Protein AF-D2R6F7-F1 (afdb_monomer)

Mean predicted aligned error: 9.77 Å

Solvent-accessible surface area (backbone atoms only — not comparable to full-atom values): 21686 Å² total; per-residue (Å²): 114,76,75,69,79,64,76,75,85,88,79,81,80,81,83,82,87,83,90,82,90,81,92,76,89,78,80,84,79,74,86,71,77,80,77,81,80,94,78,74,63,57,64,49,94,80,52,83,64,72,88,65,87,42,71,72,55,48,60,57,53,75,72,42,50,41,36,35,48,29,33,16,18,40,90,88,53,54,70,70,34,32,22,29,11,33,16,47,33,56,54,46,43,58,42,46,37,52,36,81,72,37,23,52,39,44,70,92,76,35,70,96,44,40,30,68,53,51,66,70,68,62,56,61,80,40,80,44,34,38,34,30,20,36,34,50,71,58,96,87,30,54,32,34,42,39,36,36,41,44,53,74,49,95,60,61,50,75,48,78,51,74,33,96,40,68,46,58,37,50,51,48,53,49,49,53,54,32,52,76,71,72,40,81,83,51,71,73,49,51,55,59,44,50,55,58,39,58,90,44,68,66,55,26,24,51,44,14,42,60,68,69,75,41,64,86,61,30,71,67,33,27,53,53,19,53,51,48,25,70,79,36,57,46,41,42,73,34,54,76,52,44,31,39,84,44,91,60,34,47,62,52,35,54,54,36,24,64,67,44,52,71,48,32,65,48,28,44,45,38,19,60,43,58,50,87,83,57,62,52,45,64,76,26,47,52,25,36,51,46,16,38,56,51,19,76,42,40,22,67,49,25,40,49,46,37,65,36,41,63,89,48,80,57,31,58,54,25,29,51,48,12,35,70,56,40,74,87,41,62,71,46,52,54,49,44,55,47,50,54,70,76,36,54,78,71,50,72,83,56,59,67,68,57,55,51,51,51,46,52,50,51,46,59,47,48,54,66,75,43,77,76,53,59,70,62,50,51,55,46,49,55,64,69,77,108

pLDDT: mean 81.42, std 19.93, range [25.52, 97.44]

Foldseek 3Di:
DVVVLPPDDPDDDPDDDDDDDDDDDDDDDDDDDDPPDPPDFAPPVPFPLPQDDDPVNLVLLLPQAAEEQEFQAAPPDDLLQSLLSNLLSLLLQQLLLQAPRHQYDHPVLHDHDHPVVCLVPDDLQPSHWYKYHTWDDDPNWIKTWIWTPHRNDPGTDIDIFTDRDQLVRSLVVSCVVCVSVPGDDDPVSSVLSSQLRFPDSVLSSLLSCLVRVDDQQDPVSQVSLLVSCVVRVSSLSSLLRHNLCPPCNLVSLSVNCNRRVLRLSSLVSNLVNPDPQAADPVSSVVSLSSSCSSRVQHLSSLQVCLRRYDDDLCSLSSLVSNCSSNQLDPSSLVSNLCCCVVCVVSCPPPDPVVQLVVLVSSLVRVCVNDVPCVVVNVSSVVSNVD

Radius of gyration: 21.72 Å; Cα contacts (8 Å, |Δi|>4): 576; chains: 1; bounding box: 49×56×63 Å

Sequence (386 aa):
MLSWLWNRKNSSQPPAGNSSAAAAGKPPLAASSPPASCDTWPGDSNLVIASTLTDAIYQKLLITPLVQVYPLASSEQTEPEVLLGIGLARRLTRNLSLTPGLSVRGSDDTPDLALEQVVANRSLQNPTLQITGRTDFVGGMPRTELYLLVPGRSRPVVMVVEERSLEAQLARLATEICRAVGVEVRPATISRWQALAPPSADALRALGQLATRFEPLSRERTTAAISLAHEQPAVTCALHTIDPTDERALAALEQGATHDPLDPQLSLLAFQATWNGSRGDARALKHLDRALALAPALGKAHLWKSIAAPLGRTTLWHAELAYRMLPGNVQVVDHFESLVAEHPSLTAHLPAEHLLTLRKSLLSEAMTIDPTDEIRRERLRALTSS

Organism: Pirellula staleyi (strain ATCC 27377 / DSM 6068 / ICPB 4128) (NCBI:txid530564)

Structure (mmCIF, N/CA/C/O backbone):
data_AF-D2R6F7-F1
#
_entry.id   AF-D2R6F7-F1
#
loop_
_atom_site.group_PDB
_atom_site.id
_atom_site.type_symbol
_atom_site.label_atom_id
_atom_site.label_alt_id
_atom_site.label_comp_id
_atom_site.label_asym_id
_atom_site.label_entity_id
_atom_site.label_seq_id
_atom_site.pdbx_PDB_ins_code
_atom_site.Cartn_x
_atom_site.Cartn_y
_atom_site.Cartn_z
_atom_site.occupancy
_atom_site.B_iso_or_equiv
_atom_site.auth_seq_id
_atom_site.auth_comp_id
_atom_site.auth_asym_id
_atom_site.auth_atom_id
_atom_site.pdbx_PDB_model_num
ATOM 1 N N . MET A 1 1 ? -28.304 6.988 4.063 1.00 33.00 1 MET A N 1
ATOM 2 C CA . MET A 1 1 ? -27.013 7.708 3.979 1.00 33.00 1 MET A CA 1
ATOM 3 C C . MET A 1 1 ? -25.919 6.863 3.309 1.00 33.00 1 MET A C 1
ATOM 5 O O . MET A 1 1 ? -25.228 7.400 2.458 1.00 33.00 1 MET A O 1
ATOM 9 N N . LEU A 1 2 ? -25.848 5.539 3.540 1.00 28.30 2 LEU A N 1
ATOM 10 C CA . LEU A 1 2 ? -24.988 4.610 2.769 1.00 28.30 2 LEU A CA 1
ATOM 11 C C . LEU A 1 2 ? -25.335 4.498 1.265 1.00 28.30 2 LEU A C 1
ATOM 13 O O . LEU A 1 2 ? -24.450 4.231 0.460 1.00 28.30 2 LEU A O 1
ATOM 17 N N . SER A 1 3 ? -26.576 4.788 0.845 1.00 26.12 3 SER A N 1
ATOM 18 C CA . SER A 1 3 ? -26.922 4.843 -0.591 1.00 26.12 3 SER A CA 1
ATOM 19 C C . SER A 1 3 ? -26.404 6.098 -1.310 1.00 26.12 3 SER A C 1
ATOM 21 O O . SER A 1 3 ? -26.448 6.154 -2.535 1.00 26.12 3 SER A O 1
ATOM 23 N N . TRP A 1 4 ? -25.915 7.108 -0.577 1.00 26.06 4 TRP A N 1
ATOM 24 C CA . TRP A 1 4 ? -25.399 8.350 -1.166 1.00 26.06 4 TRP A CA 1
ATOM 25 C C . TRP A 1 4 ? -23.917 8.234 -1.565 1.00 26.06 4 TRP A C 1
ATOM 27 O O . TRP A 1 4 ? -23.511 8.814 -2.566 1.00 26.06 4 TRP A O 1
ATOM 37 N N . LEU A 1 5 ? -23.137 7.398 -0.863 1.00 32.53 5 LEU A N 1
ATOM 38 C CA . LEU A 1 5 ? -21.744 7.064 -1.212 1.00 32.53 5 LEU A CA 1
ATOM 39 C C . LEU A 1 5 ? -21.631 6.118 -2.426 1.00 32.53 5 LEU A C 1
ATOM 41 O O . LEU A 1 5 ? -20.573 6.028 -3.040 1.00 32.53 5 LEU A O 1
ATOM 45 N N . TRP A 1 6 ? -22.717 5.430 -2.796 1.00 36.59 6 TRP A N 1
ATOM 46 C CA . TRP A 1 6 ? -22.665 4.303 -3.735 1.00 36.59 6 TRP A CA 1
ATOM 47 C C . TRP A 1 6 ? -22.869 4.684 -5.216 1.00 36.59 6 TRP A C 1
ATOM 49 O O . TRP A 1 6 ? -22.422 3.970 -6.109 1.00 36.59 6 TRP A O 1
ATOM 59 N N . ASN A 1 7 ? -23.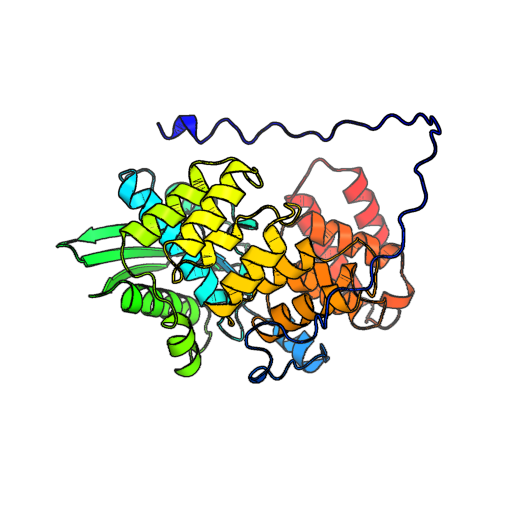500 5.823 -5.520 1.00 28.11 7 ASN A N 1
ATOM 60 C CA . ASN A 1 7 ? -24.003 6.107 -6.876 1.00 28.11 7 ASN A CA 1
ATOM 61 C C . ASN A 1 7 ? -23.071 6.907 -7.809 1.00 28.11 7 ASN A C 1
ATOM 63 O O . ASN A 1 7 ? -23.495 7.263 -8.905 1.00 28.11 7 ASN A O 1
ATOM 67 N N . ARG A 1 8 ? -21.814 7.197 -7.439 1.00 32.69 8 ARG A N 1
ATOM 68 C CA . ARG A 1 8 ? -20.931 8.067 -8.254 1.00 32.69 8 ARG A CA 1
ATOM 69 C C . ARG A 1 8 ? -19.841 7.376 -9.087 1.00 32.69 8 ARG A C 1
ATOM 71 O O . ARG A 1 8 ? -19.184 8.062 -9.858 1.00 32.69 8 ARG A O 1
ATOM 78 N N . LYS A 1 9 ? -19.640 6.054 -8.994 1.00 33.84 9 LYS A N 1
ATOM 79 C CA . LYS A 1 9 ? -18.480 5.375 -9.626 1.00 33.84 9 LYS A CA 1
ATOM 80 C C . LYS A 1 9 ? -18.720 4.706 -10.997 1.00 33.84 9 LYS A C 1
ATOM 82 O O . LYS A 1 9 ? -17.800 4.077 -11.501 1.00 33.84 9 LYS A O 1
ATOM 87 N N . ASN A 1 10 ? -19.882 4.884 -11.641 1.00 26.41 10 ASN A N 1
ATOM 88 C CA . ASN A 1 10 ? -20.213 4.223 -12.924 1.00 26.41 10 ASN A CA 1
ATOM 89 C C . ASN A 1 10 ? -20.287 5.156 -14.151 1.00 26.41 10 ASN A C 1
ATOM 91 O O . ASN A 1 10 ? -21.117 4.954 -15.036 1.00 26.41 10 ASN A O 1
ATOM 95 N N . SER A 1 11 ? -19.428 6.171 -14.255 1.00 29.28 11 SER A N 1
ATOM 96 C CA . SER A 1 11 ? -19.329 6.945 -15.501 1.00 29.28 11 SER A CA 1
ATOM 97 C C . SER A 1 11 ? -17.951 7.575 -15.683 1.00 29.28 11 SER A C 1
ATOM 99 O O . SER A 1 11 ? -17.721 8.713 -15.282 1.00 29.28 11 SER A O 1
ATOM 101 N N . SER A 1 12 ? -17.042 6.851 -1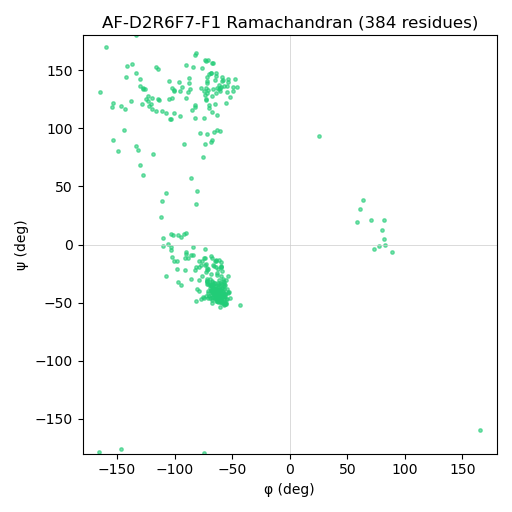6.331 1.00 26.81 12 SER A N 1
ATOM 102 C CA . SER A 1 12 ? -15.859 7.450 -16.955 1.00 26.81 12 SER A CA 1
ATOM 103 C C . SER A 1 12 ? -15.446 6.632 -18.180 1.00 26.81 12 SER A C 1
ATOM 105 O O . SER A 1 12 ? -14.542 5.803 -18.120 1.00 26.81 12 SER A O 1
ATOM 107 N N . GLN A 1 13 ? -16.144 6.858 -19.297 1.00 25.52 13 GLN A N 1
ATOM 108 C CA . GLN A 1 13 ? -15.562 6.634 -20.621 1.00 25.52 13 GLN A CA 1
ATOM 109 C C . GLN A 1 13 ? -14.532 7.745 -20.882 1.00 25.52 13 GLN A C 1
ATOM 111 O O . GLN A 1 13 ? -14.802 8.900 -20.539 1.00 25.52 13 GLN A O 1
ATOM 116 N N . PRO A 1 14 ? -13.377 7.450 -21.497 1.00 28.17 14 PRO A N 1
ATOM 117 C CA . PRO A 1 14 ? -12.475 8.496 -21.955 1.00 28.17 14 PRO A CA 1
ATOM 118 C C . PRO A 1 14 ? -13.088 9.203 -23.178 1.00 28.17 14 PRO A C 1
ATOM 120 O O . PRO A 1 14 ? -13.653 8.528 -24.045 1.00 28.17 14 PRO A O 1
ATOM 123 N N . PRO A 1 15 ? -12.998 10.539 -23.302 1.00 28.58 15 PRO A N 1
ATOM 124 C CA . PRO A 1 15 ? -13.412 11.201 -24.527 1.00 28.58 15 PRO A CA 1
ATOM 125 C C . PRO A 1 15 ? -12.415 10.893 -25.650 1.00 28.58 15 PRO A C 1
ATOM 127 O O . PRO A 1 15 ? -11.198 10.991 -25.484 1.00 28.58 15 PRO A O 1
ATOM 130 N N . ALA A 1 16 ? -12.968 10.522 -26.804 1.00 27.28 16 ALA A N 1
ATOM 131 C CA . ALA A 1 16 ? -12.252 10.361 -28.059 1.00 27.28 16 ALA A CA 1
ATOM 132 C C . ALA A 1 16 ? -11.567 11.673 -28.474 1.00 27.28 16 ALA A C 1
ATOM 134 O O . ALA A 1 16 ? -12.118 12.764 -28.314 1.00 27.28 16 ALA A O 1
ATOM 135 N N . GLY A 1 17 ? -10.352 11.551 -29.007 1.00 26.17 17 GLY A N 1
ATOM 136 C CA . GLY A 1 17 ? -9.557 12.681 -29.468 1.00 26.17 17 GLY A CA 1
ATOM 137 C C . GLY A 1 17 ? -10.158 13.394 -30.678 1.00 26.17 17 GLY A C 1
ATOM 138 O O . GLY A 1 17 ? -10.869 12.802 -31.483 1.00 26.17 17 GLY A O 1
ATOM 139 N N . ASN A 1 18 ? -9.781 14.662 -30.832 1.00 25.53 18 ASN A N 1
ATOM 140 C CA . ASN A 1 18 ? -9.781 15.347 -32.117 1.00 25.53 18 ASN A CA 1
ATOM 141 C C . ASN A 1 18 ? -8.502 16.178 -32.243 1.00 25.53 18 ASN A C 1
ATOM 143 O O . ASN A 1 18 ? -8.195 17.033 -31.414 1.00 25.53 18 ASN A O 1
ATOM 147 N N . SER A 1 19 ? -7.759 15.895 -33.306 1.00 29.14 19 SER A N 1
ATOM 148 C CA . SER A 1 19 ? -6.607 16.643 -33.792 1.00 29.14 19 SER A CA 1
ATOM 149 C C . SER A 1 19 ? -7.044 17.907 -34.534 1.00 29.14 19 SER A C 1
ATOM 151 O O . SER A 1 19 ? -7.874 17.818 -35.435 1.00 29.14 19 SER A O 1
ATOM 153 N N . SER A 1 20 ? -6.412 19.048 -34.257 1.00 26.14 20 SER A N 1
ATOM 154 C CA . SER A 1 20 ? -6.147 20.086 -35.264 1.00 26.14 20 SER A CA 1
ATOM 155 C C . SER A 1 20 ? -5.101 21.073 -34.750 1.00 26.14 20 SER A C 1
ATOM 157 O O . SER A 1 20 ? -5.200 21.588 -33.640 1.00 26.14 20 SER A O 1
ATOM 159 N N . ALA A 1 21 ? -4.101 21.330 -35.588 1.00 29.78 21 ALA A N 1
ATOM 160 C CA . ALA A 1 21 ? -3.002 22.255 -35.369 1.00 29.78 21 ALA A CA 1
ATOM 161 C C . ALA A 1 21 ? -3.445 23.729 -35.399 1.00 29.78 21 ALA A C 1
ATOM 163 O O . ALA A 1 21 ? -4.279 24.111 -36.216 1.00 29.78 21 ALA A O 1
ATOM 164 N N . ALA A 1 22 ? -2.793 24.566 -34.589 1.00 27.33 22 ALA A N 1
ATOM 165 C CA . ALA A 1 22 ? -2.550 25.973 -34.898 1.00 27.33 22 ALA A CA 1
ATOM 166 C C . ALA A 1 22 ? -1.297 26.445 -34.144 1.00 27.33 22 ALA A C 1
ATOM 168 O O . ALA A 1 22 ? -1.224 26.397 -32.917 1.00 27.33 22 ALA A O 1
ATOM 169 N N . ALA A 1 23 ? -0.292 26.858 -34.911 1.00 34.75 23 ALA A N 1
ATOM 170 C CA . ALA A 1 23 ? 0.960 27.412 -34.430 1.00 34.75 23 ALA A CA 1
ATOM 171 C C . ALA A 1 23 ? 0.754 28.824 -33.857 1.00 34.75 23 ALA A C 1
ATOM 173 O O . ALA A 1 23 ? 0.207 29.694 -34.529 1.00 34.75 23 ALA A O 1
ATOM 174 N N . ALA A 1 24 ? 1.267 29.068 -32.652 1.00 28.31 24 ALA A N 1
ATOM 175 C CA . ALA A 1 24 ? 1.582 30.405 -32.158 1.00 28.31 24 ALA A CA 1
ATOM 176 C C . ALA A 1 24 ? 2.821 30.306 -31.254 1.00 28.31 24 ALA A C 1
ATOM 178 O O . ALA A 1 24 ? 2.839 29.551 -30.282 1.00 28.31 24 ALA A O 1
ATOM 179 N N . GLY A 1 25 ? 3.889 31.007 -31.642 1.00 30.22 25 GLY A N 1
ATOM 180 C CA . GLY A 1 25 ? 5.210 30.918 -31.024 1.00 30.22 25 GLY A CA 1
ATOM 181 C C . GLY A 1 25 ? 5.217 31.314 -29.546 1.00 30.22 25 GLY A C 1
ATOM 182 O O . GLY A 1 25 ? 4.709 32.369 -29.173 1.00 30.22 25 GLY A O 1
ATOM 183 N N . LYS A 1 26 ? 5.843 30.476 -28.713 1.00 31.36 26 LYS A N 1
ATOM 184 C CA . LYS A 1 26 ? 6.264 30.846 -27.356 1.00 31.36 26 LYS A CA 1
ATOM 185 C C . LYS A 1 26 ? 7.663 31.482 -27.411 1.00 31.36 26 LYS A C 1
ATOM 187 O O . LYS A 1 26 ? 8.507 30.984 -28.157 1.00 31.36 26 LYS A O 1
ATOM 192 N N . PRO A 1 27 ? 7.928 32.553 -26.641 1.00 30.00 27 PRO A N 1
ATOM 193 C CA . PRO A 1 27 ? 9.253 33.163 -26.566 1.00 30.00 27 PRO A CA 1
ATOM 194 C C . PRO A 1 27 ? 10.253 32.217 -25.873 1.00 30.00 27 PRO A C 1
ATOM 196 O O . PRO A 1 27 ? 9.834 31.345 -25.104 1.00 30.00 27 PRO A O 1
ATOM 199 N N . PRO A 1 28 ? 11.566 32.366 -26.129 1.00 29.97 28 PRO A N 1
ATOM 200 C CA . PRO A 1 28 ? 12.581 31.499 -25.548 1.00 29.97 28 PRO A CA 1
ATOM 201 C C . PRO A 1 28 ? 12.614 31.687 -24.027 1.00 29.97 28 PRO A C 1
ATOM 203 O O . PRO A 1 28 ? 12.840 32.791 -23.530 1.00 29.97 28 PRO A O 1
ATOM 206 N N . LEU A 1 29 ? 12.381 30.600 -23.289 1.00 34.22 29 LEU A N 1
ATOM 207 C CA . LEU A 1 29 ? 12.633 30.542 -21.852 1.00 34.22 29 LEU A CA 1
ATOM 208 C C . LEU A 1 29 ? 14.135 30.737 -21.632 1.00 34.22 29 LEU A C 1
ATOM 210 O O . LEU A 1 29 ? 14.946 29.898 -22.023 1.00 34.22 29 LEU A O 1
ATOM 214 N N . ALA A 1 30 ? 14.492 31.874 -21.038 1.00 30.09 30 ALA A N 1
ATOM 215 C CA . ALA A 1 30 ? 15.827 32.124 -20.528 1.00 30.09 30 ALA A CA 1
ATOM 216 C C . ALA A 1 30 ? 16.208 30.998 -19.557 1.00 30.09 30 ALA A C 1
ATOM 218 O O . ALA A 1 30 ? 15.423 30.638 -18.679 1.00 30.09 30 ALA A O 1
ATOM 219 N N . ALA A 1 31 ? 17.405 30.444 -19.744 1.00 32.12 31 ALA A N 1
ATOM 220 C CA . ALA A 1 31 ? 17.979 29.432 -18.876 1.00 32.12 31 ALA A CA 1
ATOM 221 C C . ALA A 1 31 ? 18.133 29.998 -17.457 1.00 32.12 31 ALA A C 1
ATOM 223 O O . ALA A 1 31 ? 19.089 30.715 -17.161 1.00 32.12 31 ALA A O 1
ATOM 224 N N . SER A 1 32 ? 17.180 29.695 -16.578 1.00 32.38 32 SER A N 1
ATOM 225 C CA . SER A 1 32 ? 17.397 29.788 -15.144 1.00 32.38 32 SER A CA 1
ATOM 226 C C . SER A 1 32 ? 18.308 28.633 -14.739 1.00 32.38 32 SER A C 1
ATOM 228 O O . SER A 1 32 ? 18.050 27.469 -15.050 1.00 32.38 32 SER A O 1
ATOM 230 N N . SER A 1 33 ? 19.417 28.970 -14.086 1.00 29.22 33 SER A N 1
ATOM 231 C CA . SER A 1 33 ? 20.356 28.016 -13.501 1.00 29.22 33 SER A CA 1
ATOM 232 C C . SER A 1 33 ? 19.620 26.944 -12.681 1.00 29.22 33 SER A C 1
ATOM 234 O O . SER A 1 33 ? 18.637 27.273 -12.009 1.00 29.22 33 SER A O 1
ATOM 236 N N . PRO A 1 34 ? 20.074 25.676 -12.703 1.00 30.20 34 PRO A N 1
ATOM 237 C CA . PRO A 1 34 ? 19.422 24.611 -11.953 1.00 30.20 34 PRO A CA 1
ATOM 238 C C . PRO A 1 34 ? 19.445 24.940 -10.451 1.00 30.20 34 PRO A C 1
ATOM 240 O O . PRO A 1 34 ? 20.493 25.359 -9.947 1.00 30.20 34 PRO A O 1
ATOM 243 N N . PRO A 1 35 ? 18.328 24.772 -9.718 1.00 35.69 35 PRO A N 1
ATOM 244 C CA . PRO A 1 35 ? 18.359 24.879 -8.269 1.00 35.69 35 PRO A CA 1
ATOM 245 C C . PRO A 1 35 ? 19.332 23.842 -7.692 1.00 35.69 35 PRO A C 1
ATOM 247 O O . PRO A 1 35 ? 19.491 22.741 -8.223 1.00 35.69 35 PRO A O 1
ATOM 250 N N . ALA A 1 36 ? 20.013 24.249 -6.624 1.00 33.09 36 ALA A N 1
ATOM 251 C CA . ALA A 1 36 ? 21.078 23.519 -5.954 1.00 33.09 36 ALA A CA 1
ATOM 252 C C . ALA A 1 36 ? 20.710 22.053 -5.632 1.00 33.09 36 ALA A C 1
ATOM 254 O O . ALA A 1 36 ? 19.644 21.778 -5.092 1.00 33.09 36 ALA A O 1
ATOM 255 N N . SER A 1 37 ? 21.628 21.143 -5.984 1.00 36.38 37 SER A N 1
ATOM 256 C CA . SER A 1 37 ? 21.792 19.745 -5.536 1.00 36.38 37 SER A CA 1
ATOM 257 C C . SER A 1 37 ? 20.541 19.010 -5.026 1.00 36.38 37 SER A C 1
ATOM 259 O O . SER A 1 37 ? 20.242 18.983 -3.833 1.00 36.38 37 SER A O 1
ATOM 261 N N . CYS A 1 38 ? 19.885 18.292 -5.935 1.00 36.69 38 CYS A N 1
ATOM 262 C CA . CYS A 1 38 ? 18.830 17.312 -5.665 1.00 36.69 38 CYS A CA 1
ATOM 263 C C . CYS A 1 38 ? 19.427 15.950 -5.229 1.00 36.69 38 CYS A C 1
ATOM 265 O O . CYS A 1 38 ? 19.089 14.901 -5.785 1.00 36.69 38 CYS A O 1
ATOM 267 N N . ASP A 1 39 ? 20.408 15.961 -4.317 1.00 50.50 39 ASP A N 1
ATOM 268 C CA . ASP A 1 39 ? 21.311 14.812 -4.145 1.00 50.50 39 ASP A CA 1
ATOM 269 C C . ASP A 1 39 ? 21.038 13.905 -2.945 1.00 50.50 39 ASP A C 1
ATOM 271 O O . ASP A 1 39 ? 21.561 12.792 -2.932 1.00 50.50 39 ASP A O 1
ATOM 275 N N . THR A 1 40 ? 20.167 14.279 -2.005 1.00 60.16 40 THR A N 1
ATOM 276 C CA . THR A 1 40 ? 19.814 13.392 -0.881 1.00 60.16 40 THR A CA 1
ATOM 277 C C . THR A 1 40 ? 18.346 13.517 -0.495 1.00 60.16 40 THR A C 1
ATOM 279 O O . THR A 1 40 ? 17.917 14.568 -0.019 1.00 60.16 40 THR A O 1
ATOM 282 N N . TRP A 1 41 ? 17.585 12.435 -0.652 1.00 69.06 41 TRP A N 1
ATOM 283 C CA . TRP A 1 41 ? 16.253 12.304 -0.072 1.00 69.06 41 TRP A CA 1
ATOM 284 C C . TRP A 1 41 ? 16.371 12.115 1.454 1.00 69.06 41 TRP A C 1
ATOM 286 O O . TRP A 1 41 ? 17.309 11.452 1.921 1.00 69.06 41 TRP A O 1
ATOM 296 N N . PRO A 1 42 ? 15.447 12.657 2.272 1.00 71.44 42 PRO A N 1
ATOM 297 C CA . PRO A 1 42 ? 15.513 12.513 3.724 1.00 71.44 42 PRO A CA 1
ATOM 298 C C . PRO A 1 42 ? 15.678 11.055 4.188 1.00 71.44 42 PRO A C 1
ATOM 300 O O . PRO A 1 42 ? 14.929 10.150 3.813 1.00 71.44 42 PRO A O 1
ATOM 303 N N . GLY A 1 43 ? 16.697 10.807 5.015 1.00 62.22 43 GLY A N 1
ATOM 304 C CA . GLY A 1 43 ? 17.017 9.479 5.549 1.00 62.22 43 GLY A CA 1
ATOM 305 C C . GLY A 1 43 ? 17.833 8.563 4.625 1.00 62.22 43 GLY A C 1
ATOM 306 O O . GLY A 1 43 ? 18.064 7.415 5.000 1.00 62.22 43 GLY A O 1
ATOM 307 N N . ASP A 1 44 ? 18.288 9.027 3.453 1.00 65.75 44 ASP A N 1
ATOM 308 C CA . ASP A 1 44 ? 19.191 8.266 2.563 1.00 65.75 44 ASP A CA 1
ATOM 309 C C . ASP A 1 44 ? 20.504 7.842 3.249 1.00 65.75 44 ASP A C 1
ATOM 311 O O . ASP A 1 44 ? 21.016 6.761 2.973 1.00 65.75 44 ASP A O 1
ATOM 315 N N . SER A 1 45 ? 21.027 8.632 4.195 1.00 54.53 45 SER A N 1
ATOM 316 C CA . SER A 1 45 ? 22.303 8.359 4.883 1.00 54.53 45 SER A CA 1
ATOM 317 C C . SER A 1 45 ? 22.348 7.032 5.653 1.00 54.53 45 SER A C 1
ATOM 319 O O . SER A 1 45 ? 23.433 6.525 5.929 1.00 54.53 45 SER A O 1
ATOM 321 N N . ASN A 1 46 ? 21.188 6.454 5.975 1.00 52.03 46 ASN A N 1
ATOM 322 C CA . ASN A 1 46 ? 21.063 5.207 6.733 1.00 52.03 46 ASN A CA 1
ATOM 323 C C . ASN A 1 46 ? 20.559 4.027 5.886 1.00 52.03 46 ASN A C 1
ATOM 325 O O . ASN A 1 46 ? 20.395 2.922 6.408 1.00 52.03 46 ASN A O 1
ATOM 329 N N . LEU A 1 47 ? 20.275 4.245 4.598 1.00 55.41 47 LEU A N 1
ATOM 330 C CA . LEU A 1 47 ? 19.727 3.228 3.709 1.00 55.41 47 LEU A CA 1
ATOM 331 C C . LEU A 1 47 ? 20.799 2.764 2.731 1.00 55.41 47 LEU A C 1
ATOM 333 O O . LEU A 1 47 ? 21.212 3.486 1.829 1.00 55.41 47 LEU A O 1
ATOM 337 N N . VAL A 1 48 ? 21.211 1.504 2.873 1.00 53.09 48 VAL A N 1
ATOM 338 C CA . VAL A 1 48 ? 21.920 0.819 1.793 1.00 53.09 48 VAL A CA 1
ATOM 339 C C . VAL A 1 48 ? 20.886 0.543 0.707 1.00 53.09 48 VAL A C 1
ATOM 341 O O . VAL A 1 48 ? 20.146 -0.438 0.779 1.00 53.09 48 VAL A O 1
ATOM 344 N N . ILE A 1 49 ? 20.802 1.434 -0.281 1.00 52.25 49 ILE A N 1
ATOM 345 C CA . ILE A 1 49 ? 20.021 1.197 -1.495 1.00 52.25 49 ILE A CA 1
ATOM 346 C C . ILE A 1 49 ? 20.739 0.074 -2.247 1.00 52.25 49 ILE A C 1
ATOM 348 O O . ILE A 1 49 ? 21.664 0.310 -3.022 1.00 52.25 49 ILE A O 1
ATOM 352 N N . ALA A 1 50 ? 20.365 -1.172 -1.959 1.00 45.16 50 ALA A N 1
ATOM 353 C CA . ALA A 1 50 ? 20.824 -2.336 -2.701 1.00 45.16 50 ALA A CA 1
ATOM 354 C C . ALA A 1 50 ? 20.210 -2.261 -4.107 1.00 45.16 50 ALA A C 1
ATOM 356 O O . ALA A 1 50 ? 19.101 -2.726 -4.357 1.00 45.16 50 ALA A O 1
ATOM 357 N N . SER A 1 51 ? 20.910 -1.582 -5.009 1.00 51.59 51 SER A N 1
ATOM 358 C CA . SER A 1 51 ? 20.397 -1.075 -6.282 1.00 51.59 51 SER A CA 1
ATOM 359 C C . SER A 1 51 ? 20.353 -2.117 -7.400 1.00 51.59 51 SER A C 1
ATOM 361 O O . SER A 1 51 ? 20.582 -1.797 -8.567 1.00 51.59 51 SER A O 1
ATOM 363 N N . THR A 1 52 ? 20.072 -3.389 -7.107 1.00 67.38 52 THR A N 1
ATOM 364 C CA . THR A 1 52 ? 19.923 -4.359 -8.199 1.00 67.38 52 THR A CA 1
ATOM 365 C C . THR A 1 52 ? 19.020 -5.527 -7.847 1.00 67.38 52 THR A C 1
ATOM 367 O O . THR A 1 52 ? 19.289 -6.299 -6.928 1.00 67.38 52 THR A O 1
ATOM 370 N N . LEU A 1 53 ? 17.961 -5.686 -8.642 1.00 85.38 53 LEU A N 1
ATOM 371 C CA . LEU A 1 53 ? 17.168 -6.905 -8.687 1.00 85.38 53 LEU A CA 1
ATOM 372 C C . LEU A 1 53 ? 18.048 -8.036 -9.238 1.00 85.38 53 LEU A C 1
ATOM 374 O O . LEU A 1 53 ? 18.242 -8.157 -10.447 1.00 85.38 53 LEU A O 1
ATOM 378 N N . THR A 1 54 ? 18.628 -8.829 -8.341 1.00 88.25 54 THR A N 1
ATOM 379 C CA . THR A 1 54 ? 19.363 -10.051 -8.688 1.00 88.25 54 THR A CA 1
ATOM 380 C C . THR A 1 54 ? 18.394 -11.213 -8.882 1.00 88.25 54 THR A C 1
ATOM 382 O O . THR A 1 54 ? 17.258 -11.155 -8.412 1.00 88.25 54 THR A O 1
ATOM 385 N N . ASP A 1 55 ? 18.844 -12.294 -9.523 1.00 86.81 55 ASP A N 1
ATOM 386 C CA . ASP A 1 55 ? 18.029 -13.506 -9.687 1.00 86.81 55 ASP A CA 1
ATOM 387 C C . ASP A 1 55 ? 17.548 -14.055 -8.331 1.00 86.81 55 ASP A C 1
ATOM 389 O O . ASP A 1 55 ? 16.361 -14.293 -8.144 1.00 86.81 55 ASP A O 1
ATOM 393 N N . ALA A 1 56 ? 18.426 -14.122 -7.324 1.00 89.06 56 ALA A N 1
ATOM 394 C CA . ALA A 1 56 ? 18.055 -14.572 -5.980 1.00 89.06 56 ALA A CA 1
ATOM 395 C C . ALA A 1 56 ? 16.968 -13.695 -5.324 1.00 89.06 56 ALA A C 1
ATOM 397 O O . ALA A 1 56 ? 16.066 -14.213 -4.663 1.00 89.06 56 ALA A O 1
ATOM 398 N N . ILE A 1 57 ? 17.036 -12.369 -5.506 1.00 89.25 57 ILE A N 1
ATOM 399 C CA . ILE A 1 57 ? 16.004 -11.451 -5.001 1.00 89.25 57 ILE A CA 1
ATOM 400 C C . ILE A 1 57 ? 14.704 -11.654 -5.780 1.00 89.25 57 ILE A C 1
ATOM 402 O O . ILE A 1 57 ? 13.649 -11.776 -5.166 1.00 89.25 57 ILE A O 1
ATOM 406 N N . TYR A 1 58 ? 14.776 -11.740 -7.107 1.00 90.38 58 TYR A N 1
ATOM 407 C CA . TYR A 1 58 ? 13.621 -11.988 -7.964 1.00 90.38 58 TYR A CA 1
ATOM 408 C C . TYR A 1 58 ? 12.899 -13.289 -7.578 1.00 90.38 58 TYR A C 1
ATOM 410 O O . TYR A 1 58 ? 11.712 -13.237 -7.267 1.00 90.38 58 TYR A O 1
ATOM 418 N N . GLN A 1 59 ? 13.612 -14.415 -7.457 1.00 90.25 59 GLN A N 1
ATOM 419 C CA . GLN A 1 59 ? 13.034 -15.702 -7.042 1.00 90.25 59 GLN A CA 1
ATOM 420 C C . GLN A 1 59 ? 12.357 -15.626 -5.668 1.00 90.25 59 GLN A C 1
ATOM 422 O O . GLN A 1 59 ? 11.265 -16.156 -5.471 1.00 90.25 59 GLN A O 1
ATOM 427 N N . LYS A 1 60 ? 12.968 -14.915 -4.712 1.00 90.94 60 LYS A N 1
ATOM 428 C CA . LYS A 1 60 ? 12.369 -14.687 -3.392 1.00 90.94 60 LYS A CA 1
ATOM 429 C C . LYS A 1 60 ? 11.079 -13.861 -3.476 1.00 90.94 60 LYS A C 1
ATOM 431 O O . LYS A 1 60 ? 10.123 -14.135 -2.752 1.00 90.94 60 LYS A O 1
ATOM 436 N N . LEU A 1 61 ? 11.048 -12.845 -4.335 1.00 91.56 61 LEU A N 1
ATOM 437 C CA . LEU A 1 61 ? 9.884 -11.977 -4.503 1.00 91.56 61 LEU A CA 1
ATOM 438 C C . LEU A 1 61 ? 8.722 -12.679 -5.217 1.00 91.56 61 LEU A C 1
ATOM 440 O O . LEU A 1 61 ? 7.573 -12.410 -4.877 1.00 91.56 61 LEU A O 1
ATOM 444 N N . LEU A 1 62 ? 8.994 -13.627 -6.122 1.00 88.88 62 LEU A N 1
ATOM 445 C CA . LEU A 1 62 ? 7.959 -14.397 -6.830 1.00 88.88 62 LEU A CA 1
ATOM 446 C C . LEU A 1 62 ? 7.006 -15.162 -5.901 1.00 88.88 62 LEU A C 1
ATOM 448 O O . LEU A 1 62 ? 5.846 -15.369 -6.256 1.00 88.88 62 LEU A O 1
ATOM 452 N N . ILE A 1 63 ? 7.498 -15.594 -4.739 1.00 89.56 63 ILE A N 1
ATOM 453 C CA . ILE A 1 63 ? 6.745 -16.387 -3.756 1.00 89.56 63 ILE A CA 1
ATOM 454 C C . ILE A 1 63 ? 6.284 -15.558 -2.552 1.00 89.56 63 ILE A C 1
ATOM 456 O O . ILE A 1 63 ? 5.837 -16.115 -1.550 1.00 89.56 63 ILE A O 1
ATOM 460 N N . THR A 1 64 ? 6.433 -14.233 -2.611 1.00 92.25 64 THR A N 1
ATOM 461 C CA . THR A 1 64 ? 6.057 -13.355 -1.503 1.00 92.25 64 THR A CA 1
ATOM 462 C C . THR A 1 64 ? 4.534 -13.359 -1.313 1.00 92.25 64 THR A C 1
ATOM 464 O O . THR A 1 64 ? 3.809 -13.113 -2.278 1.00 92.25 64 THR A O 1
ATOM 467 N N . PRO A 1 65 ? 4.027 -13.606 -0.089 1.00 93.75 65 PRO A N 1
ATOM 468 C CA . PRO A 1 65 ? 2.600 -13.548 0.196 1.00 93.75 65 PRO A CA 1
ATOM 469 C C . PRO A 1 65 ? 1.989 -12.182 -0.123 1.00 93.75 65 PRO A C 1
ATOM 471 O O . PRO A 1 65 ? 2.583 -11.135 0.155 1.00 93.75 65 PRO A O 1
ATOM 474 N N . LEU A 1 66 ? 0.770 -12.214 -0.661 1.00 94.31 66 LEU A N 1
ATOM 475 C CA . LEU A 1 66 ? -0.011 -11.036 -1.019 1.00 94.31 66 LEU A CA 1
ATOM 476 C C . LEU A 1 66 ? -1.053 -10.747 0.051 1.00 94.31 66 LEU A C 1
ATOM 478 O O . LEU A 1 66 ? -1.812 -11.632 0.451 1.00 94.31 66 LEU A O 1
ATOM 482 N N . VAL A 1 67 ? -1.128 -9.487 0.460 1.00 95.19 67 VAL A N 1
ATOM 483 C CA . VAL A 1 67 ? -2.117 -8.989 1.407 1.00 95.19 67 VAL A CA 1
ATOM 484 C C . VAL A 1 67 ? -2.861 -7.807 0.809 1.00 95.19 67 VAL A C 1
ATOM 486 O O . VAL A 1 67 ? -2.257 -6.876 0.282 1.00 95.19 67 VAL A O 1
ATOM 489 N N . GLN A 1 68 ? -4.183 -7.823 0.935 1.00 94.75 68 GLN A N 1
ATOM 490 C CA . GLN A 1 68 ? -5.052 -6.719 0.557 1.00 94.75 68 GLN A CA 1
ATOM 491 C C . GLN A 1 68 ? -5.837 -6.237 1.773 1.00 94.75 68 GLN A C 1
ATOM 493 O O . GLN A 1 68 ? -6.586 -7.007 2.376 1.00 94.75 68 GLN A O 1
ATOM 498 N N . VAL A 1 69 ? -5.670 -4.960 2.116 1.00 95.25 69 VAL A N 1
ATOM 499 C CA . VAL A 1 69 ? -6.314 -4.339 3.279 1.00 95.25 69 VAL A CA 1
ATOM 500 C C . VAL A 1 69 ? -7.482 -3.479 2.815 1.00 95.25 69 VAL A C 1
ATOM 502 O O . VAL A 1 69 ? -7.291 -2.411 2.238 1.00 95.25 69 VAL A O 1
ATOM 505 N N . TYR A 1 70 ? -8.695 -3.948 3.081 1.00 95.31 70 TYR A N 1
ATOM 506 C CA . TYR A 1 70 ? -9.932 -3.201 2.881 1.00 95.31 70 TYR A CA 1
ATOM 507 C C . TYR A 1 70 ? -10.179 -2.250 4.058 1.00 95.31 70 TYR A C 1
ATOM 509 O O . TYR A 1 70 ? -9.577 -2.417 5.127 1.00 95.31 70 TYR A O 1
ATOM 517 N N . PRO A 1 71 ? -11.093 -1.275 3.907 1.00 94.38 71 PRO A N 1
ATOM 518 C CA . PRO A 1 71 ? -11.633 -0.549 5.047 1.00 94.38 71 PRO A CA 1
ATOM 519 C C . PRO A 1 71 ? -12.031 -1.486 6.198 1.00 94.38 71 PRO A C 1
ATOM 521 O O . PRO A 1 71 ? -12.673 -2.520 5.986 1.00 94.38 71 PRO A O 1
ATOM 524 N N . LEU A 1 72 ? -11.668 -1.108 7.427 1.00 96.06 72 LEU A N 1
ATOM 525 C CA . LEU A 1 72 ? -12.135 -1.769 8.651 1.00 96.06 72 LEU A CA 1
ATOM 526 C C . LEU A 1 72 ? -13.475 -1.158 9.076 1.00 96.06 72 LEU A C 1
ATOM 528 O O . LEU A 1 72 ? -13.597 -0.587 10.158 1.00 96.06 72 LEU A O 1
ATOM 532 N N . ALA A 1 73 ? -14.445 -1.211 8.167 1.00 95.12 73 ALA A N 1
ATOM 533 C CA . ALA A 1 73 ? -15.748 -0.589 8.320 1.00 95.12 73 ALA A CA 1
ATOM 534 C C . ALA A 1 73 ? -16.876 -1.577 8.004 1.00 95.12 73 ALA A C 1
ATOM 536 O O . ALA A 1 73 ? -16.842 -2.277 6.991 1.00 95.12 73 ALA A O 1
ATOM 537 N N . SER A 1 74 ? -17.908 -1.566 8.841 1.00 95.62 74 SER A N 1
ATOM 538 C CA . SER A 1 74 ? -19.162 -2.298 8.654 1.00 95.62 74 SER A CA 1
ATOM 539 C C . SER A 1 74 ? -20.326 -1.328 8.462 1.00 95.62 74 SER A C 1
ATOM 541 O O . SER A 1 74 ? -20.320 -0.208 8.978 1.00 95.62 74 SER A O 1
ATOM 543 N N . SER A 1 75 ? -21.345 -1.769 7.725 1.00 92.94 75 SER A N 1
ATOM 544 C CA . SER A 1 75 ? -22.594 -1.018 7.551 1.00 92.94 75 SER A CA 1
ATOM 545 C C . SER A 1 75 ? -23.396 -0.822 8.847 1.00 92.94 75 SER A C 1
ATOM 547 O O . SER A 1 75 ? -24.276 0.036 8.886 1.00 92.94 75 SER A O 1
ATOM 549 N N . GLU A 1 76 ? -23.074 -1.567 9.908 1.00 94.12 76 GLU A N 1
ATOM 550 C CA . GLU A 1 76 ? -23.706 -1.466 11.229 1.00 94.12 76 GLU A CA 1
ATOM 551 C C . GLU A 1 76 ? -23.102 -0.361 12.114 1.00 94.12 76 GLU A C 1
ATOM 553 O O . GLU A 1 76 ? -23.628 -0.074 13.189 1.00 94.12 76 GLU A O 1
ATOM 558 N N . GLN A 1 77 ? -21.993 0.250 11.691 1.00 94.38 77 GLN A N 1
ATOM 559 C CA . GLN A 1 77 ? -21.240 1.205 12.503 1.00 94.38 77 GLN A CA 1
ATOM 560 C C . GLN A 1 77 ? -21.703 2.651 12.321 1.00 94.38 77 GLN A C 1
ATOM 562 O O . GLN A 1 77 ? -22.216 3.054 11.274 1.00 94.38 77 GLN A O 1
ATOM 567 N N . THR A 1 78 ? -21.462 3.466 13.346 1.00 94.62 78 THR A N 1
ATOM 568 C CA . THR A 1 78 ? -21.652 4.916 13.269 1.00 94.62 78 THR A CA 1
ATOM 569 C C . THR A 1 78 ? -20.591 5.565 12.375 1.00 94.62 78 THR A C 1
ATOM 571 O O . THR A 1 78 ? -19.504 5.024 12.168 1.00 94.62 78 THR A O 1
ATOM 574 N N . GLU A 1 79 ? -20.869 6.763 11.853 1.00 94.38 79 GLU A N 1
ATOM 575 C CA . GLU A 1 79 ? -19.915 7.482 10.996 1.00 94.38 79 GLU A CA 1
ATOM 576 C C . GLU A 1 79 ? -18.529 7.672 11.652 1.00 94.38 79 GLU A C 1
ATOM 578 O O . GLU A 1 79 ? -17.533 7.347 11.004 1.00 94.38 79 GLU A O 1
ATOM 583 N N . PRO A 1 80 ? -18.401 8.106 12.924 1.00 94.44 80 PRO A N 1
ATOM 584 C CA . PRO A 1 80 ? -17.090 8.219 13.563 1.00 94.44 80 PRO A CA 1
ATOM 585 C C . PRO A 1 80 ? -16.307 6.898 13.614 1.00 94.44 80 PRO A C 1
ATOM 587 O O . PRO A 1 80 ? -15.090 6.906 13.434 1.00 94.44 80 PRO A O 1
ATOM 590 N N . GLU A 1 81 ? -16.983 5.771 13.834 1.00 95.25 81 GLU A N 1
ATOM 591 C CA . GLU A 1 81 ? -16.365 4.438 13.872 1.00 95.25 81 GLU A CA 1
ATOM 592 C C . GLU A 1 81 ? -15.914 3.986 12.480 1.00 95.25 81 GLU A C 1
ATOM 594 O O . GLU A 1 81 ? -14.797 3.494 12.322 1.00 95.25 81 GLU A O 1
ATOM 599 N N . VAL A 1 82 ? -16.728 4.238 11.450 1.00 95.62 82 VAL A N 1
ATOM 600 C CA . VAL A 1 82 ? -16.352 3.993 10.050 1.00 95.62 82 VAL A CA 1
ATOM 601 C C . VAL A 1 82 ? -15.108 4.801 9.677 1.00 95.62 82 VAL A C 1
ATOM 603 O O . VAL A 1 82 ? -14.149 4.252 9.133 1.00 95.62 82 VAL A O 1
ATOM 606 N N . LEU A 1 83 ? -15.083 6.100 9.997 1.00 95.69 83 LEU A N 1
ATOM 607 C CA . LEU A 1 83 ? -13.933 6.963 9.713 1.00 95.69 83 LEU A CA 1
ATOM 608 C C . LEU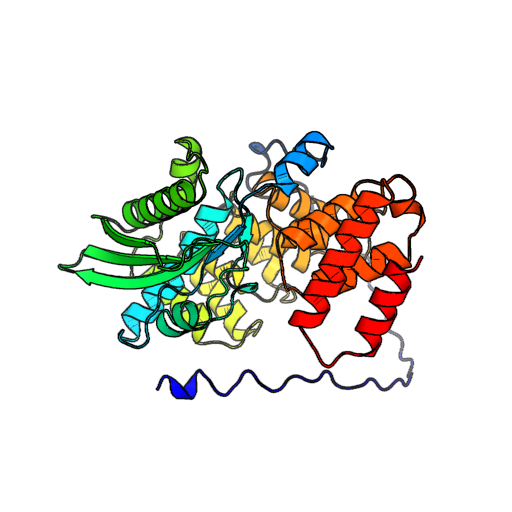 A 1 83 ? -12.679 6.499 10.467 1.00 95.69 83 LEU A C 1
ATOM 610 O O . LEU A 1 83 ? -11.588 6.488 9.896 1.00 95.69 83 LEU A O 1
ATOM 614 N N . LEU A 1 84 ? -12.828 6.072 11.723 1.00 95.12 84 LEU A N 1
ATOM 615 C CA . LEU A 1 84 ? -11.736 5.493 12.501 1.00 95.12 84 LEU A CA 1
ATOM 616 C C . LEU A 1 84 ? -11.183 4.236 11.822 1.00 95.12 84 LEU A C 1
ATOM 618 O O . LEU A 1 84 ? -9.972 4.132 11.635 1.00 95.12 84 LEU A O 1
ATOM 622 N N . GLY A 1 85 ? -12.058 3.312 11.423 1.00 95.62 85 GLY A N 1
ATOM 623 C CA . GLY A 1 85 ? -11.688 2.064 10.763 1.00 95.62 85 GLY A CA 1
ATOM 624 C C . GLY A 1 85 ? -10.981 2.271 9.421 1.00 95.62 85 GLY A C 1
ATOM 625 O O . GLY A 1 85 ? -9.984 1.607 9.131 1.00 95.62 85 GLY A O 1
ATOM 626 N N . ILE A 1 86 ? -11.425 3.242 8.617 1.00 95.25 86 ILE A N 1
ATOM 627 C CA . ILE A 1 86 ? -10.756 3.618 7.359 1.00 95.25 86 ILE A CA 1
ATOM 628 C C . ILE A 1 86 ? -9.361 4.194 7.634 1.00 95.25 86 ILE A C 1
ATOM 630 O O . ILE A 1 86 ? -8.387 3.804 6.983 1.00 95.25 86 ILE A O 1
ATOM 634 N N . GLY A 1 87 ? -9.239 5.106 8.603 1.00 95.25 87 GLY A N 1
ATOM 635 C CA . GLY A 1 87 ? -7.946 5.657 9.006 1.00 95.25 87 GLY A CA 1
ATOM 636 C C . GLY A 1 87 ? -6.989 4.577 9.512 1.00 95.25 87 GLY A C 1
ATOM 637 O O . GLY A 1 87 ? -5.820 4.540 9.120 1.00 95.25 87 GLY A O 1
ATOM 638 N N . LEU A 1 88 ? -7.499 3.657 10.336 1.00 94.94 88 LEU A N 1
ATOM 639 C CA . LEU A 1 88 ? -6.742 2.529 10.866 1.00 94.94 88 LEU A CA 1
ATOM 640 C C . LEU A 1 88 ? -6.257 1.606 9.741 1.00 94.94 88 LEU A C 1
ATOM 642 O O . LEU A 1 88 ? -5.080 1.256 9.725 1.00 94.94 88 LEU A O 1
ATOM 646 N N . ALA A 1 89 ? -7.109 1.281 8.761 1.00 95.44 89 ALA A N 1
ATOM 647 C CA . ALA A 1 89 ? -6.747 0.476 7.589 1.00 95.44 89 ALA A CA 1
ATOM 648 C C . ALA A 1 89 ? -5.593 1.097 6.782 1.00 95.44 89 ALA A C 1
ATOM 650 O O . ALA A 1 89 ? -4.650 0.404 6.388 1.00 95.44 89 ALA A O 1
ATOM 651 N N . ARG A 1 90 ? -5.622 2.421 6.574 1.00 94.31 90 ARG A N 1
ATOM 652 C CA . ARG A 1 90 ? -4.552 3.154 5.876 1.00 94.31 90 ARG A CA 1
ATOM 653 C C . ARG A 1 90 ? -3.234 3.103 6.644 1.00 94.31 90 ARG A C 1
ATOM 655 O O . ARG A 1 90 ? -2.193 2.801 6.062 1.00 94.31 90 ARG A O 1
ATOM 662 N N . ARG A 1 91 ? -3.265 3.332 7.960 1.00 93.81 91 ARG A N 1
ATOM 663 C CA . ARG A 1 91 ? -2.053 3.248 8.788 1.00 93.81 91 ARG A CA 1
ATOM 664 C C . ARG A 1 91 ? -1.516 1.817 8.876 1.00 93.81 91 ARG A C 1
ATOM 666 O O . ARG A 1 91 ? -0.306 1.607 8.813 1.00 93.81 91 ARG A O 1
ATOM 673 N N . LEU A 1 92 ? -2.408 0.836 8.973 1.00 94.75 92 LEU A N 1
ATOM 674 C CA . LEU A 1 92 ? -2.070 -0.583 8.971 1.00 94.75 92 LEU A CA 1
ATOM 675 C C . LEU A 1 92 ? -1.400 -0.994 7.657 1.00 94.75 92 LEU A C 1
ATOM 677 O O . LEU A 1 92 ? -0.378 -1.670 7.690 1.00 94.75 92 LEU A O 1
ATOM 681 N N . THR A 1 93 ? -1.914 -0.519 6.521 1.00 94.62 93 THR A N 1
ATOM 682 C CA . THR A 1 93 ? -1.296 -0.704 5.200 1.00 94.62 93 THR A CA 1
ATOM 683 C C . THR A 1 93 ? 0.145 -0.199 5.195 1.00 94.62 93 THR A C 1
ATOM 685 O O . THR A 1 93 ? 1.044 -0.958 4.843 1.00 94.62 93 THR A O 1
ATOM 688 N N . ARG A 1 94 ? 0.391 1.040 5.653 1.00 92.75 94 ARG A N 1
ATOM 689 C CA . ARG A 1 94 ? 1.754 1.588 5.762 1.00 92.75 94 ARG A CA 1
ATOM 690 C C . ARG A 1 94 ? 2.651 0.680 6.597 1.00 92.75 94 ARG A C 1
ATOM 692 O O . ARG A 1 94 ? 3.762 0.381 6.176 1.00 92.75 94 ARG A O 1
ATOM 699 N N . ASN A 1 95 ? 2.187 0.225 7.761 1.00 93.44 95 ASN A N 1
ATOM 700 C CA . ASN A 1 95 ? 2.980 -0.656 8.620 1.00 93.44 95 ASN A CA 1
ATOM 701 C C . ASN A 1 95 ? 3.300 -1.983 7.924 1.00 93.44 95 ASN A C 1
ATOM 703 O O . ASN A 1 95 ? 4.465 -2.375 7.854 1.00 93.44 95 ASN A O 1
ATOM 707 N N . LEU A 1 96 ? 2.300 -2.645 7.347 1.00 94.56 96 LEU A N 1
ATOM 708 C CA . LEU A 1 96 ? 2.500 -3.906 6.640 1.00 94.56 96 LEU A CA 1
ATOM 709 C C . LEU A 1 96 ? 3.487 -3.755 5.475 1.00 94.56 96 LEU A C 1
ATOM 711 O O . LEU A 1 96 ? 4.332 -4.632 5.309 1.00 94.56 96 LEU A O 1
ATOM 715 N N . SER A 1 97 ? 3.465 -2.634 4.745 1.00 91.56 97 SER A N 1
ATOM 716 C CA . SER A 1 97 ? 4.413 -2.352 3.656 1.00 91.56 97 SER A CA 1
ATOM 717 C C . SER A 1 97 ? 5.875 -2.271 4.110 1.00 91.56 97 SER A C 1
ATOM 719 O O . SER A 1 97 ? 6.772 -2.458 3.294 1.00 91.56 97 SER A O 1
ATOM 721 N N . LEU A 1 98 ? 6.143 -2.034 5.400 1.00 88.94 98 LEU A N 1
ATOM 722 C CA . LEU A 1 98 ? 7.500 -2.068 5.967 1.00 88.94 98 LEU A CA 1
ATOM 723 C C . LEU A 1 98 ? 7.968 -3.471 6.361 1.00 88.94 98 LEU A C 1
ATOM 725 O O . LEU A 1 98 ? 9.086 -3.624 6.861 1.00 88.94 98 LEU A O 1
ATOM 729 N N . THR A 1 99 ? 7.119 -4.484 6.196 1.00 91.81 99 THR A N 1
ATOM 730 C CA . THR A 1 99 ? 7.419 -5.864 6.583 1.00 91.81 99 THR A CA 1
ATOM 731 C C . THR A 1 99 ? 8.189 -6.553 5.465 1.00 91.81 99 THR A C 1
ATOM 733 O O . THR A 1 99 ? 7.639 -6.767 4.383 1.00 91.81 99 THR A O 1
ATOM 736 N N . PRO A 1 100 ? 9.448 -6.961 5.693 1.00 86.06 100 PRO A N 1
ATOM 737 C CA . PRO A 1 100 ? 10.177 -7.721 4.691 1.00 86.06 100 PRO A CA 1
ATOM 738 C C . PRO A 1 100 ? 9.472 -9.051 4.405 1.00 86.06 100 PRO A C 1
ATOM 740 O O . PRO A 1 100 ? 9.131 -9.782 5.331 1.00 86.06 100 PRO A O 1
ATOM 743 N N . GLY A 1 101 ? 9.315 -9.392 3.125 1.00 87.81 101 GLY A N 1
ATOM 744 C CA . GLY A 1 101 ? 8.663 -10.642 2.722 1.00 87.81 101 GLY A CA 1
ATOM 745 C C . GLY A 1 101 ? 7.137 -10.581 2.727 1.00 87.81 101 GLY A C 1
ATOM 746 O O . GLY A 1 101 ? 6.506 -11.630 2.769 1.00 87.81 101 GLY A O 1
ATOM 747 N N . LEU A 1 102 ? 6.554 -9.383 2.665 1.00 92.94 102 LEU A N 1
ATOM 748 C CA . LEU A 1 102 ? 5.126 -9.178 2.456 1.00 92.94 102 LEU A CA 1
ATOM 749 C C . LEU A 1 102 ? 4.902 -8.215 1.291 1.00 92.94 102 LEU A C 1
ATOM 751 O O . LEU A 1 102 ? 5.549 -7.171 1.225 1.00 92.94 102 LEU A O 1
ATOM 755 N N . SER A 1 103 ? 3.973 -8.543 0.399 1.00 93.81 103 SER A N 1
ATOM 756 C CA . SER A 1 103 ? 3.484 -7.618 -0.619 1.00 93.81 103 SER A CA 1
ATOM 757 C C . SER A 1 103 ? 2.102 -7.129 -0.211 1.00 93.81 103 SER A C 1
ATOM 759 O O . SER A 1 103 ? 1.207 -7.927 0.070 1.00 93.81 103 SER A O 1
ATOM 761 N N . VAL A 1 104 ? 1.938 -5.811 -0.134 1.00 93.81 104 VAL A N 1
ATOM 762 C CA . VAL A 1 104 ? 0.723 -5.181 0.386 1.00 93.81 104 VAL A CA 1
ATOM 763 C C . VAL A 1 104 ? 0.100 -4.328 -0.702 1.00 93.81 104 VAL A C 1
ATOM 765 O O . VAL A 1 104 ? 0.744 -3.440 -1.260 1.00 93.81 104 VAL A O 1
ATOM 768 N N . ARG A 1 105 ? -1.178 -4.576 -0.978 1.00 89.00 105 ARG A N 1
ATOM 769 C CA . ARG A 1 105 ? -1.998 -3.713 -1.823 1.00 89.00 105 ARG A CA 1
ATOM 770 C C . ARG A 1 105 ? -2.523 -2.558 -0.988 1.00 89.00 105 ARG A C 1
ATOM 772 O O . ARG A 1 105 ? -3.215 -2.770 0.008 1.00 89.00 105 ARG A O 1
ATOM 779 N N . GLY A 1 106 ? -2.168 -1.347 -1.407 1.00 75.50 106 GLY A N 1
ATOM 780 C CA . GLY A 1 106 ? -2.580 -0.125 -0.734 1.00 75.50 106 GLY A CA 1
ATOM 781 C C . GLY A 1 106 ? -4.044 0.238 -0.967 1.00 75.50 106 GLY A C 1
ATOM 782 O O . GLY A 1 106 ? -4.766 -0.444 -1.700 1.00 75.50 106 GLY A O 1
ATOM 783 N N . SER A 1 107 ? -4.465 1.360 -0.375 1.00 76.81 107 SER A N 1
ATOM 784 C CA . SER A 1 107 ? -5.817 1.909 -0.559 1.00 76.81 107 SER A CA 1
ATOM 785 C C . SER A 1 107 ? -6.144 2.205 -2.019 1.00 76.81 107 SER A C 1
ATOM 787 O O . SER A 1 107 ? -7.291 2.122 -2.425 1.00 76.81 107 SER A O 1
ATOM 789 N N . ASP A 1 108 ? -5.134 2.534 -2.816 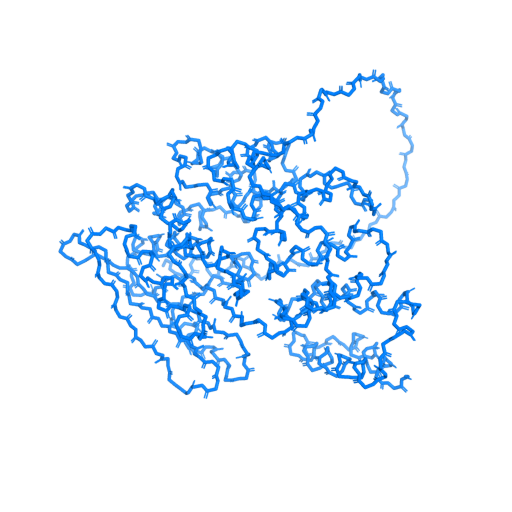1.00 77.88 108 ASP A N 1
ATOM 790 C CA . ASP A 1 108 ? -5.319 2.914 -4.216 1.00 77.88 108 ASP A CA 1
ATOM 791 C C . ASP A 1 108 ? -5.576 1.698 -5.118 1.00 77.88 108 ASP A C 1
ATOM 793 O O . ASP A 1 108 ? -6.035 1.848 -6.244 1.00 77.88 108 ASP A O 1
ATOM 797 N N . ASP A 1 109 ? -5.255 0.495 -4.632 1.00 80.69 109 ASP A N 1
ATOM 798 C CA . ASP A 1 109 ? -5.455 -0.781 -5.329 1.00 80.69 109 ASP A CA 1
ATOM 799 C C . ASP A 1 109 ? -6.559 -1.621 -4.682 1.00 80.69 109 ASP A C 1
ATOM 801 O O . ASP A 1 109 ? -6.757 -2.779 -5.060 1.00 80.69 109 ASP A O 1
ATOM 805 N N . THR A 1 110 ? -7.250 -1.075 -3.681 1.00 85.50 110 THR A N 1
ATOM 806 C CA . THR A 1 110 ? -8.271 -1.786 -2.917 1.00 85.50 110 THR A CA 1
ATOM 807 C C . THR A 1 110 ? -9.582 -1.022 -2.996 1.00 85.50 110 THR A C 1
ATOM 809 O O . THR A 1 110 ? -9.613 0.155 -2.652 1.00 85.50 110 THR A O 1
ATOM 812 N N . PRO A 1 111 ? -10.673 -1.650 -3.465 1.00 85.81 111 PRO A N 1
ATOM 813 C CA . PRO A 1 111 ? -11.945 -0.957 -3.549 1.00 85.81 111 PRO A CA 1
ATOM 814 C C . PRO A 1 111 ? -12.492 -0.668 -2.148 1.00 85.81 111 PRO A C 1
ATOM 816 O O . PRO A 1 111 ? -12.313 -1.452 -1.212 1.00 85.81 111 PRO A O 1
ATOM 819 N N . ASP A 1 112 ? -13.206 0.448 -2.028 1.00 87.06 112 ASP A N 1
ATOM 820 C CA . ASP A 1 112 ? -13.852 0.882 -0.789 1.00 87.06 112 ASP A CA 1
ATOM 821 C C . ASP A 1 112 ? -15.121 0.051 -0.526 1.00 87.06 112 ASP A C 1
ATOM 823 O O . ASP A 1 112 ? -16.241 0.501 -0.765 1.00 87.06 112 ASP A O 1
ATOM 827 N N . LEU A 1 113 ? -14.943 -1.198 -0.090 1.00 90.69 113 LEU A N 1
ATOM 828 C CA . LEU A 1 113 ? -16.027 -2.122 0.254 1.00 90.69 113 LEU A CA 1
ATOM 829 C C . LEU A 1 113 ? -16.163 -2.264 1.771 1.00 90.69 113 LEU A C 1
ATOM 831 O O . LEU A 1 113 ? -15.160 -2.356 2.480 1.00 90.69 113 LEU A O 1
ATOM 835 N N . ALA A 1 114 ? -17.405 -2.330 2.252 1.00 92.81 114 ALA A N 1
ATOM 836 C CA . ALA A 1 114 ? -17.695 -2.639 3.650 1.00 92.81 114 ALA A CA 1
ATOM 837 C C . ALA A 1 114 ? -17.466 -4.131 3.953 1.00 92.81 114 ALA A C 1
ATOM 839 O O . ALA A 1 114 ? -17.523 -4.975 3.051 1.00 92.81 114 ALA A O 1
ATOM 840 N N . LEU A 1 115 ? -17.271 -4.458 5.234 1.00 95.25 115 LEU A N 1
ATOM 841 C CA . LEU A 1 115 ? -17.044 -5.808 5.760 1.00 95.25 115 LEU A CA 1
ATOM 842 C C . LEU A 1 115 ? -17.974 -6.853 5.132 1.00 95.25 115 LEU A C 1
ATOM 844 O O . LEU A 1 115 ? -17.511 -7.868 4.607 1.00 95.25 115 LEU A O 1
ATOM 848 N N . GLU A 1 116 ? -19.282 -6.592 5.142 1.00 95.38 116 GLU A N 1
ATOM 849 C CA . GLU A 1 116 ? -20.287 -7.548 4.667 1.00 95.38 116 GLU A CA 1
ATOM 850 C C . GLU A 1 116 ? -20.080 -7.900 3.186 1.00 95.38 116 GLU A C 1
ATOM 852 O O . GLU A 1 116 ? -20.263 -9.043 2.769 1.00 95.38 116 GLU A O 1
ATOM 857 N N . GLN A 1 117 ? -19.639 -6.928 2.390 1.00 92.38 117 GLN A N 1
ATOM 858 C CA . GLN A 1 117 ? -19.462 -7.056 0.946 1.00 92.38 117 GLN A CA 1
ATOM 859 C C . GLN A 1 117 ? -18.163 -7.764 0.599 1.00 92.38 117 GLN A C 1
ATOM 861 O O . GLN A 1 117 ? -18.141 -8.581 -0.318 1.00 92.38 117 GLN A O 1
ATOM 866 N N . VAL A 1 118 ? -17.093 -7.497 1.350 1.00 91.75 118 VAL A N 1
ATOM 867 C CA . VAL A 1 118 ? -15.834 -8.241 1.223 1.00 91.75 118 VAL A CA 1
ATOM 868 C C . VAL A 1 118 ? -16.068 -9.717 1.547 1.00 91.75 118 VAL A C 1
ATOM 870 O O . VAL A 1 118 ? -15.628 -10.592 0.803 1.00 91.75 118 VAL A O 1
ATOM 873 N N . VAL A 1 119 ? -16.817 -10.011 2.616 1.00 91.94 119 VAL A N 1
ATOM 874 C CA . VAL A 1 119 ? -17.154 -11.389 3.004 1.00 91.94 119 VAL A CA 1
ATOM 875 C C . VAL A 1 119 ? -18.058 -12.067 1.971 1.00 91.94 119 VAL A C 1
ATOM 877 O O . VAL A 1 119 ? -17.821 -13.234 1.648 1.00 91.94 119 VAL A O 1
ATOM 880 N N . ALA A 1 120 ? -19.051 -11.357 1.427 1.00 88.88 120 ALA A N 1
ATOM 881 C CA . ALA A 1 120 ? -19.964 -11.890 0.416 1.00 88.88 120 ALA A CA 1
ATOM 882 C C . ALA A 1 120 ? -19.283 -12.153 -0.939 1.00 88.88 120 ALA A C 1
ATOM 884 O O . ALA A 1 120 ? -19.549 -13.177 -1.564 1.00 88.88 120 ALA A O 1
ATOM 885 N N . ASN A 1 121 ? -18.376 -11.271 -1.370 1.00 83.00 121 ASN A N 1
ATOM 886 C CA . ASN A 1 121 ? -17.727 -11.327 -2.687 1.00 83.00 121 ASN A CA 1
ATOM 887 C C . ASN A 1 121 ? -16.406 -12.108 -2.697 1.00 83.00 121 ASN A C 1
ATOM 889 O O . ASN A 1 121 ? -15.660 -12.066 -3.678 1.00 83.00 121 ASN A O 1
ATOM 893 N N . ARG A 1 122 ? -16.066 -12.797 -1.605 1.00 80.94 122 ARG A N 1
ATOM 894 C CA . ARG A 1 122 ? -14.791 -13.510 -1.513 1.00 80.94 122 ARG A CA 1
ATOM 895 C C . ARG A 1 122 ? -14.702 -14.626 -2.556 1.00 80.94 122 ARG A C 1
ATOM 897 O O . ARG A 1 122 ? -15.609 -15.447 -2.699 1.00 80.94 122 ARG A O 1
ATOM 904 N N . SER A 1 123 ? -13.556 -14.710 -3.221 1.00 76.19 123 SER A N 1
ATOM 905 C CA . SER A 1 123 ? -13.221 -15.833 -4.095 1.00 76.19 123 SER A CA 1
ATOM 906 C C . SER A 1 123 ? -12.248 -16.763 -3.386 1.00 76.19 123 SER A C 1
ATOM 908 O O . SER A 1 123 ? -11.178 -16.337 -2.959 1.00 76.19 123 SER A O 1
ATOM 910 N N . LEU A 1 124 ? -12.590 -18.053 -3.303 1.00 71.75 124 LEU A N 1
ATOM 911 C CA . LEU A 1 124 ? -11.694 -19.078 -2.750 1.00 71.75 124 LEU A CA 1
ATOM 912 C C . LEU A 1 124 ? -10.439 -19.294 -3.607 1.00 71.75 124 LEU A C 1
ATOM 914 O O . LEU A 1 124 ? -9.464 -19.860 -3.118 1.00 71.75 124 LEU A O 1
ATOM 918 N N . GLN A 1 125 ? -10.478 -18.854 -4.867 1.00 70.25 125 GLN A N 1
ATOM 919 C CA . GLN A 1 125 ? -9.373 -18.949 -5.818 1.00 70.25 125 GLN A CA 1
ATOM 920 C C . GLN A 1 125 ? -8.455 -17.721 -5.789 1.00 70.25 125 GLN A C 1
ATOM 922 O O . GLN A 1 125 ? -7.411 -17.745 -6.433 1.00 70.25 125 GLN A O 1
ATOM 927 N N . ASN A 1 126 ? -8.810 -16.654 -5.061 1.00 77.44 126 ASN A N 1
ATOM 928 C CA . ASN A 1 126 ? -7.932 -15.496 -4.928 1.00 77.44 126 ASN A CA 1
ATOM 929 C C . ASN 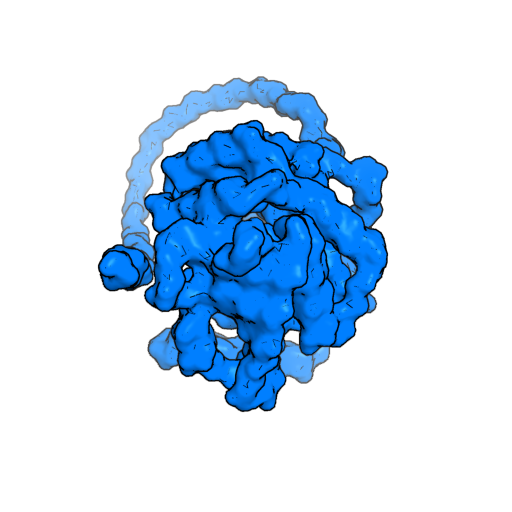A 1 126 ? -6.711 -15.882 -4.068 1.00 77.44 126 ASN A C 1
ATOM 931 O O . ASN A 1 126 ? -6.896 -16.247 -2.905 1.00 77.44 126 ASN A O 1
ATOM 935 N N . PRO A 1 127 ? -5.472 -15.793 -4.590 1.00 83.25 127 PRO A N 1
ATOM 936 C CA . PRO A 1 127 ? -4.266 -16.121 -3.827 1.00 83.25 127 PRO A CA 1
ATOM 937 C C . PRO A 1 127 ? -3.904 -15.055 -2.777 1.00 83.25 127 PRO A C 1
ATOM 939 O O . PRO A 1 127 ? -2.951 -15.231 -2.022 1.00 83.25 127 PRO A O 1
ATOM 942 N N . THR A 1 128 ? -4.641 -13.945 -2.725 1.00 90.94 128 THR A N 1
ATOM 943 C CA . THR A 1 128 ? -4.401 -12.818 -1.820 1.00 90.94 128 THR A CA 1
ATOM 944 C C . THR A 1 128 ? -5.118 -13.020 -0.491 1.00 90.94 128 THR A C 1
ATOM 946 O O . THR A 1 128 ? -6.324 -13.264 -0.470 1.00 90.94 128 THR A O 1
ATOM 949 N N . LEU A 1 129 ? -4.413 -12.840 0.631 1.00 93.88 129 LEU A N 1
ATOM 950 C CA . LEU A 1 129 ? -5.064 -12.695 1.932 1.00 93.88 129 LEU A CA 1
ATOM 951 C C . LEU A 1 129 ? -5.836 -11.374 1.950 1.00 93.88 129 LEU A C 1
ATOM 953 O O . LEU A 1 129 ? -5.234 -10.299 1.923 1.00 93.88 129 LEU A O 1
ATOM 957 N N . GLN A 1 130 ? -7.162 -11.449 2.030 1.00 94.81 130 GLN A N 1
ATOM 958 C CA . GLN A 1 130 ? -8.001 -10.260 2.164 1.00 94.81 130 GLN A CA 1
ATOM 959 C C . GLN A 1 130 ? -8.283 -9.989 3.641 1.00 94.81 130 GLN A C 1
ATOM 961 O O . GLN A 1 130 ? -8.594 -10.900 4.412 1.00 94.81 130 GLN A O 1
ATOM 966 N N . ILE A 1 131 ? -8.163 -8.724 4.023 1.00 95.50 131 ILE A N 1
ATOM 967 C CA . ILE A 1 131 ? -8.283 -8.257 5.400 1.00 95.50 131 ILE A CA 1
ATOM 968 C C . ILE A 1 131 ? -9.345 -7.175 5.435 1.00 95.50 131 ILE A C 1
ATOM 970 O O . ILE A 1 131 ? -9.245 -6.188 4.715 1.00 95.50 131 ILE A O 1
ATOM 974 N N . THR A 1 132 ? -10.343 -7.351 6.285 1.00 96.31 132 THR A N 1
ATOM 975 C CA . THR A 1 132 ? -11.362 -6.340 6.584 1.00 96.31 132 THR A CA 1
ATOM 976 C C . THR A 1 132 ? -11.769 -6.486 8.050 1.00 96.31 132 THR A C 1
ATOM 978 O O . THR A 1 132 ? -11.186 -7.288 8.781 1.00 96.31 132 THR A O 1
ATOM 981 N N . GLY A 1 133 ? -12.741 -5.719 8.519 1.00 96.56 133 GLY A N 1
ATOM 982 C CA . GLY A 1 133 ? -13.190 -5.802 9.895 1.00 96.56 133 GLY A CA 1
ATOM 983 C C . GLY A 1 133 ? -14.035 -4.617 10.301 1.00 96.56 133 GLY A C 1
ATOM 984 O O . GLY A 1 133 ? -14.575 -3.908 9.457 1.00 96.56 133 GLY A O 1
ATOM 985 N N . ARG A 1 134 ? -14.114 -4.409 11.609 1.00 96.38 134 ARG A N 1
ATOM 986 C CA . ARG A 1 134 ? -14.754 -3.249 12.222 1.00 96.38 134 ARG A CA 1
ATOM 987 C C . ARG A 1 134 ? -13.962 -2.794 13.437 1.00 96.38 134 ARG A C 1
ATOM 989 O O . ARG A 1 134 ? -13.411 -3.623 14.165 1.00 96.38 134 ARG A O 1
ATOM 996 N N . THR A 1 135 ? -13.919 -1.487 13.648 1.00 94.44 135 THR A N 1
ATOM 997 C CA . THR A 1 135 ? -13.239 -0.868 14.791 1.00 94.44 135 THR A CA 1
ATOM 998 C C . THR A 1 135 ? -14.210 -0.012 15.593 1.00 94.44 135 THR A C 1
ATOM 1000 O O . THR A 1 135 ? -14.867 0.858 15.028 1.00 94.44 135 THR A O 1
ATOM 1003 N N . ASP A 1 136 ? -14.271 -0.237 16.900 1.00 91.88 136 ASP A N 1
ATOM 1004 C CA . ASP A 1 136 ? -15.126 0.459 17.862 1.00 91.88 136 ASP A CA 1
ATOM 1005 C C . ASP A 1 136 ? -14.336 0.869 19.125 1.00 91.88 136 ASP A C 1
ATOM 1007 O O . ASP A 1 136 ? -13.122 0.656 19.236 1.00 91.88 136 ASP A O 1
ATOM 1011 N N . PHE A 1 137 ? -15.022 1.516 20.073 1.00 85.50 137 PHE A N 1
ATOM 1012 C CA . PHE A 1 137 ? -14.496 1.788 21.412 1.00 85.50 137 PHE A CA 1
ATOM 1013 C C . PHE A 1 137 ? -15.292 1.026 22.460 1.00 85.50 137 PHE A C 1
ATOM 1015 O O . PHE A 1 137 ? -16.499 1.215 22.594 1.00 85.50 137 PHE A O 1
ATOM 1022 N N . VAL A 1 138 ? -14.596 0.244 23.283 1.00 84.62 138 VAL A N 1
ATOM 1023 C CA . VAL A 1 138 ? -15.188 -0.438 24.436 1.00 84.62 138 VAL A CA 1
ATOM 1024 C C . VAL A 1 138 ? -14.488 0.052 25.695 1.00 84.62 138 VAL A C 1
ATOM 1026 O O . VAL A 1 138 ? -13.280 -0.099 25.856 1.00 84.62 138 VAL A O 1
ATOM 1029 N N . GLY A 1 139 ? -15.238 0.717 26.579 1.00 80.56 139 GLY A N 1
ATOM 1030 C CA . GLY A 1 139 ? -14.681 1.290 27.811 1.00 80.56 139 GLY A CA 1
ATOM 1031 C C . GLY A 1 139 ? -13.592 2.346 27.569 1.00 80.56 139 GLY A C 1
ATOM 1032 O O . GLY A 1 139 ? -12.667 2.460 28.365 1.00 80.56 139 GLY A O 1
ATOM 1033 N N . GLY A 1 140 ? -13.665 3.078 26.450 1.00 80.94 140 GLY A N 1
ATOM 1034 C CA . GLY A 1 140 ? -12.657 4.070 26.051 1.00 80.94 140 GLY A CA 1
ATOM 1035 C C . GLY A 1 140 ? -11.376 3.479 25.448 1.00 80.94 140 GLY A C 1
ATOM 1036 O O . GLY A 1 140 ? -10.503 4.237 25.034 1.00 80.94 140 GLY A O 1
ATOM 1037 N N . MET A 1 141 ? -11.265 2.151 25.356 1.00 83.81 141 MET A N 1
ATOM 1038 C CA . MET A 1 141 ? -10.157 1.472 24.685 1.00 83.81 141 MET A CA 1
ATOM 1039 C C . MET A 1 141 ? -10.550 1.122 23.250 1.00 83.81 141 MET A C 1
ATOM 1041 O O . MET A 1 141 ? -11.693 0.716 23.014 1.00 83.81 141 MET A O 1
ATOM 1045 N N . PRO A 1 142 ? -9.637 1.280 22.281 1.00 84.94 142 PRO A N 1
ATOM 1046 C CA . PRO A 1 142 ? -9.937 0.924 20.914 1.00 84.94 142 PRO A CA 1
ATOM 1047 C C . PRO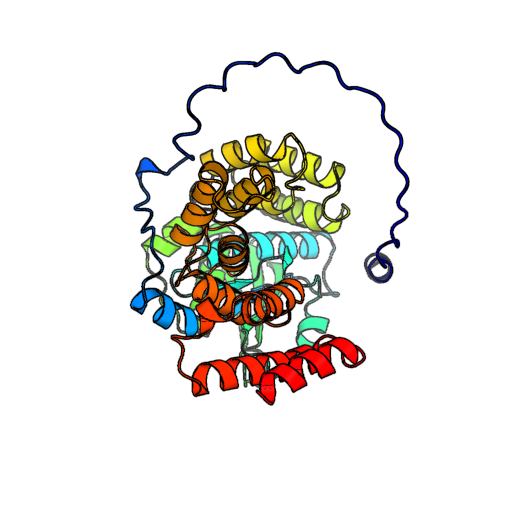 A 1 142 ? -9.965 -0.601 20.781 1.00 84.94 142 PRO A C 1
ATOM 1049 O O . PRO A 1 142 ? -9.079 -1.320 21.253 1.00 84.94 142 PRO A O 1
ATOM 1052 N N . ARG A 1 143 ? -10.982 -1.095 20.088 1.00 94.00 143 ARG A N 1
ATOM 1053 C CA . ARG A 1 143 ? -11.209 -2.513 19.842 1.00 94.00 143 ARG A CA 1
ATOM 1054 C C . ARG A 1 143 ? -11.390 -2.717 18.348 1.00 94.00 143 ARG A C 1
ATOM 1056 O O . ARG A 1 143 ? -12.062 -1.945 17.678 1.00 94.00 143 ARG A O 1
ATOM 1063 N N . THR A 1 144 ? -10.715 -3.721 17.804 1.00 96.62 144 THR A N 1
ATOM 1064 C CA . THR A 1 144 ? -10.806 -4.051 16.380 1.00 96.62 144 THR A CA 1
ATOM 1065 C C . THR A 1 144 ? -11.115 -5.525 16.231 1.00 96.62 144 THR A C 1
ATOM 1067 O O . THR A 1 144 ? -10.349 -6.375 16.683 1.00 96.62 144 THR A O 1
ATOM 1070 N N . GLU A 1 145 ? -12.228 -5.827 15.576 1.00 97.31 145 GLU A N 1
ATOM 1071 C CA . GLU A 1 145 ? -12.572 -7.171 15.135 1.00 97.31 145 GLU A CA 1
ATOM 1072 C C . GLU A 1 145 ? -12.130 -7.333 13.679 1.00 97.31 145 GLU A C 1
ATOM 1074 O O . GLU A 1 145 ? -12.678 -6.704 12.774 1.00 97.31 145 GLU A O 1
ATOM 1079 N N . LEU A 1 146 ? -11.107 -8.154 13.461 1.00 96.69 146 LEU A N 1
ATOM 1080 C CA . LEU A 1 146 ? -10.467 -8.364 12.172 1.00 96.69 146 LEU A CA 1
ATOM 1081 C C . LEU A 1 146 ? -10.926 -9.686 11.556 1.00 96.69 146 LEU A C 1
ATOM 1083 O O . LEU A 1 146 ? -10.919 -10.733 12.206 1.00 96.69 146 LEU A O 1
ATOM 1087 N N . TYR A 1 147 ? -11.259 -9.633 10.274 1.00 96.88 147 TYR A N 1
ATOM 1088 C CA . TYR A 1 147 ? -11.661 -10.760 9.450 1.00 96.88 147 TYR A CA 1
ATOM 1089 C C . TYR A 1 147 ? -10.562 -11.025 8.428 1.00 96.88 147 TYR A C 1
ATOM 1091 O O . TYR A 1 147 ? -10.292 -10.209 7.546 1.00 96.88 147 TYR A O 1
ATOM 1099 N N . LEU A 1 148 ? -9.937 -12.192 8.549 1.00 95.62 148 LEU A N 1
ATOM 1100 C CA . LEU A 1 148 ? -8.890 -12.668 7.656 1.00 95.62 148 LEU A CA 1
ATOM 1101 C C . LEU A 1 148 ? -9.473 -13.723 6.717 1.00 95.62 148 LEU A C 1
ATOM 1103 O O . LEU A 1 148 ? -9.779 -14.850 7.124 1.00 95.62 148 LEU A O 1
ATOM 1107 N N . LEU A 1 149 ? -9.629 -13.366 5.448 1.00 94.50 149 LEU A N 1
ATOM 1108 C CA . LEU A 1 149 ? -10.123 -14.257 4.408 1.00 94.50 149 LEU A CA 1
ATOM 1109 C C . LEU A 1 149 ? -8.922 -14.939 3.750 1.00 94.50 149 LEU A C 1
ATOM 1111 O O . LEU A 1 149 ? -8.351 -14.451 2.777 1.00 94.50 149 LEU A O 1
ATOM 1115 N N . VAL A 1 150 ? -8.504 -16.050 4.355 1.00 90.69 150 VAL A N 1
ATOM 1116 C CA . VAL A 1 150 ? -7.327 -16.815 3.932 1.00 90.69 150 VAL A CA 1
ATOM 1117 C C . VAL A 1 150 ? -7.643 -17.605 2.652 1.00 90.69 150 VAL A C 1
ATOM 1119 O O . VAL A 1 150 ? -8.654 -18.318 2.637 1.00 90.69 150 VAL A O 1
ATOM 1122 N N . PRO A 1 151 ? -6.782 -17.551 1.616 1.00 86.56 151 PRO A N 1
ATOM 1123 C CA . PRO A 1 151 ? -6.938 -18.349 0.401 1.00 86.56 151 PRO A CA 1
ATOM 1124 C C . PRO A 1 151 ? -7.199 -19.831 0.702 1.00 86.56 151 PRO A C 1
ATOM 1126 O O . PRO A 1 151 ? -6.580 -20.422 1.589 1.00 86.56 151 PRO A O 1
ATOM 1129 N N . GLY A 1 152 ? -8.156 -20.433 -0.008 1.00 85.56 152 GLY A N 1
ATOM 1130 C CA . GLY A 1 152 ? -8.542 -21.835 0.179 1.00 85.56 152 GLY A CA 1
ATOM 1131 C C . GLY A 1 152 ? -9.336 -22.157 1.457 1.00 85.56 152 GLY A C 1
ATOM 1132 O O . GLY A 1 152 ? -9.775 -23.297 1.612 1.00 85.56 152 GLY A O 1
ATOM 1133 N N . ARG A 1 153 ? -9.580 -21.201 2.369 1.00 87.88 153 ARG A N 1
ATOM 1134 C CA . ARG A 1 153 ? -10.430 -21.428 3.555 1.00 87.88 153 ARG A CA 1
ATOM 1135 C C . ARG A 1 153 ? -11.872 -20.989 3.319 1.00 87.88 153 ARG A C 1
ATOM 1137 O O . ARG A 1 153 ? -12.150 -19.866 2.914 1.00 87.88 153 ARG A O 1
ATOM 1144 N N . SER A 1 154 ? -12.815 -21.860 3.672 1.00 85.25 154 SER A N 1
ATOM 1145 C CA . SER A 1 154 ? -14.254 -21.606 3.517 1.00 85.25 154 SER A CA 1
ATOM 1146 C C . SER A 1 154 ? -14.845 -20.662 4.567 1.00 85.25 154 SER A C 1
ATOM 1148 O O . SER A 1 154 ? -15.964 -20.182 4.401 1.00 85.25 154 SER A O 1
ATOM 1150 N N . ARG A 1 155 ? -14.141 -20.381 5.665 1.00 88.94 155 ARG A N 1
ATOM 1151 C CA . ARG A 1 155 ? -14.583 -19.452 6.715 1.00 88.94 155 ARG A CA 1
ATOM 1152 C C . ARG A 1 155 ? -13.471 -18.452 7.026 1.00 88.94 155 ARG A C 1
ATOM 1154 O O . ARG A 1 155 ? -12.308 -18.862 7.018 1.00 88.94 155 ARG A O 1
ATOM 1161 N N . PRO A 1 156 ? -13.802 -17.174 7.292 1.00 91.56 156 PRO A N 1
ATOM 1162 C CA . PRO A 1 156 ? -12.800 -16.208 7.715 1.00 91.56 156 PRO A CA 1
ATOM 1163 C C . PRO A 1 156 ? -12.231 -16.624 9.073 1.00 91.56 156 PRO A C 1
ATOM 1165 O O . PRO A 1 156 ? -12.944 -17.191 9.904 1.00 91.56 156 PRO A O 1
ATOM 1168 N N . VAL A 1 157 ? -10.960 -16.320 9.308 1.00 93.56 157 VAL A N 1
ATOM 1169 C CA . VAL A 1 157 ? -10.413 -16.318 10.666 1.00 93.56 157 VAL A CA 1
ATOM 1170 C C . VAL A 1 157 ? -10.782 -14.976 11.281 1.00 93.56 157 VAL A C 1
ATOM 1172 O O . VAL A 1 157 ? -10.399 -13.935 10.752 1.00 93.56 157 VAL A O 1
ATOM 1175 N N . VAL A 1 158 ? -11.553 -15.011 12.363 1.00 95.44 158 VAL A N 1
ATOM 1176 C CA . VAL A 1 158 ? -11.966 -13.811 13.095 1.00 95.44 158 VAL A CA 1
ATOM 1177 C C . VAL A 1 158 ? -11.087 -13.670 14.326 1.00 95.44 158 VAL A C 1
ATOM 1179 O O . VAL A 1 158 ? -10.878 -14.639 15.057 1.00 95.44 158 VAL A O 1
ATOM 1182 N N . MET A 1 159 ? -10.570 -12.470 14.552 1.00 95.00 159 MET A N 1
ATOM 1183 C CA . MET A 1 159 ? -9.812 -12.129 15.751 1.00 95.00 159 MET A CA 1
ATOM 1184 C C . MET A 1 159 ? -10.281 -10.800 16.316 1.00 95.00 159 MET A C 1
ATOM 1186 O O . MET A 1 159 ? -10.659 -9.900 15.574 1.00 95.00 159 MET A O 1
ATOM 1190 N N . VAL A 1 160 ? -10.222 -10.675 17.634 1.00 95.62 160 VAL A N 1
ATOM 1191 C CA . VAL A 1 160 ? -10.522 -9.431 18.337 1.00 95.62 160 VAL A CA 1
ATOM 1192 C C . VAL A 1 160 ? -9.231 -8.950 18.979 1.00 95.62 160 VAL A C 1
ATOM 1194 O O . VAL A 1 160 ? -8.584 -9.702 19.709 1.00 95.62 160 VAL A O 1
ATOM 1197 N N . VAL A 1 161 ? -8.841 -7.716 18.671 1.00 94.62 161 VAL A N 1
ATOM 1198 C CA . VAL A 1 161 ? -7.655 -7.063 19.225 1.00 94.62 161 VAL A CA 1
ATOM 1199 C C . VAL A 1 161 ? -8.092 -5.852 20.034 1.00 94.62 161 VAL A C 1
ATOM 1201 O O . VAL A 1 161 ? -8.609 -4.870 19.493 1.00 94.62 161 VAL A O 1
ATOM 1204 N N . GLU A 1 162 ? -7.838 -5.940 21.332 1.00 93.38 162 GLU A N 1
ATOM 1205 C CA . GLU A 1 162 ? -8.100 -4.911 22.332 1.00 93.38 162 GLU A CA 1
ATOM 1206 C C . GLU A 1 162 ? -6.776 -4.579 23.008 1.00 93.38 162 GLU A C 1
ATOM 1208 O O . GLU A 1 162 ? -6.127 -5.452 23.581 1.00 93.38 162 GLU A O 1
ATOM 1213 N N . GLU A 1 163 ? -6.351 -3.324 22.905 1.00 91.81 163 GLU A N 1
ATOM 1214 C CA . GLU A 1 163 ? -5.070 -2.869 23.439 1.00 91.81 163 GLU A CA 1
ATOM 1215 C C . GLU A 1 163 ? -5.238 -1.519 24.131 1.00 91.81 163 GLU A C 1
ATOM 1217 O O . GLU A 1 163 ? -6.135 -0.734 23.820 1.00 91.81 163 GLU A O 1
ATOM 1222 N N . ARG A 1 164 ? -4.344 -1.227 25.078 1.00 88.00 164 ARG A N 1
ATOM 1223 C CA . ARG A 1 164 ? -4.420 -0.004 25.898 1.00 88.00 164 ARG A CA 1
ATOM 1224 C C . ARG A 1 164 ? -4.057 1.270 25.134 1.00 88.00 164 ARG A C 1
ATOM 1226 O O . ARG A 1 164 ? -4.338 2.365 25.611 1.00 88.00 164 ARG A O 1
ATOM 1233 N N . SER A 1 165 ? -3.404 1.140 23.983 1.00 88.69 165 SER A N 1
ATOM 1234 C CA . SER A 1 165 ? -3.017 2.257 23.124 1.00 88.69 165 SER A CA 1
ATOM 1235 C C . SER A 1 165 ? -3.179 1.894 21.650 1.00 88.69 165 SER A C 1
ATOM 1237 O O . SER A 1 165 ? -3.062 0.729 21.267 1.00 88.69 165 SER A O 1
ATOM 1239 N N . LEU A 1 166 ? -3.403 2.907 20.808 1.00 88.81 166 LEU A N 1
ATOM 1240 C CA . LEU A 1 166 ? -3.487 2.736 19.351 1.00 88.81 166 LEU A CA 1
ATOM 1241 C C . LEU A 1 166 ? -2.179 2.210 18.751 1.00 88.81 166 LEU A C 1
ATOM 1243 O O . LEU A 1 166 ? -2.205 1.442 17.793 1.00 88.81 166 LEU A O 1
ATOM 1247 N N . GLU A 1 167 ? -1.037 2.597 19.324 1.00 91.12 167 GLU A N 1
ATOM 1248 C CA . GLU A 1 167 ? 0.275 2.087 18.924 1.00 91.12 167 GLU A CA 1
ATOM 1249 C C . GLU A 1 167 ? 0.365 0.567 19.116 1.00 91.12 167 GLU A C 1
ATOM 1251 O O . GLU A 1 167 ? 0.667 -0.160 18.166 1.00 91.12 167 GLU A O 1
ATOM 1256 N N . ALA A 1 168 ? 0.062 0.085 20.328 1.00 91.00 168 ALA A N 1
ATOM 1257 C CA . ALA A 1 168 ? 0.075 -1.340 20.638 1.00 91.00 168 ALA A CA 1
ATOM 1258 C C . ALA A 1 168 ? -0.952 -2.092 19.783 1.00 91.00 168 ALA A C 1
ATOM 1260 O O . ALA A 1 168 ? -0.643 -3.154 19.244 1.00 91.00 168 ALA A O 1
ATOM 1261 N N . GLN A 1 169 ? -2.133 -1.500 19.571 1.00 92.12 169 GLN A N 1
ATOM 1262 C CA . GLN A 1 169 ? -3.168 -2.077 18.720 1.00 92.12 169 GLN A CA 1
ATOM 1263 C C . GLN A 1 169 ? -2.698 -2.264 17.275 1.00 92.12 169 GLN A C 1
ATOM 1265 O O . GLN A 1 169 ? -2.829 -3.356 16.726 1.00 92.12 169 GLN A O 1
ATOM 1270 N N . LEU A 1 170 ? -2.111 -1.234 16.660 1.00 93.12 170 LEU A N 1
ATOM 1271 C CA . LEU A 1 170 ? -1.587 -1.295 15.293 1.00 93.12 170 LEU A CA 1
ATOM 1272 C C . LEU A 1 170 ? -0.471 -2.332 15.152 1.00 93.12 170 LEU A C 1
ATOM 1274 O O . LEU A 1 170 ? -0.475 -3.112 14.198 1.00 93.12 170 LEU A O 1
ATOM 1278 N N . ALA A 1 171 ? 0.474 -2.354 16.096 1.00 93.56 171 ALA A N 1
ATOM 1279 C CA . ALA A 1 171 ? 1.560 -3.327 16.095 1.00 93.56 171 ALA A CA 1
ATOM 1280 C C . ALA A 1 171 ? 1.028 -4.758 16.262 1.00 93.56 171 ALA A C 1
ATOM 1282 O O . ALA A 1 171 ? 1.484 -5.676 15.571 1.00 93.56 171 ALA A O 1
ATOM 1283 N N . ARG A 1 172 ? 0.028 -4.956 17.132 1.00 94.38 172 ARG A N 1
ATOM 1284 C CA . ARG A 1 172 ? -0.590 -6.263 17.345 1.00 94.38 172 ARG A CA 1
ATOM 1285 C C . ARG A 1 172 ? -1.358 -6.730 16.114 1.00 94.38 172 ARG A C 1
ATOM 1287 O O . ARG A 1 172 ? -1.120 -7.848 15.667 1.00 94.38 172 ARG A O 1
ATOM 1294 N N . LEU A 1 173 ? -2.195 -5.873 15.526 1.00 95.50 173 LEU A N 1
ATOM 1295 C CA . LEU A 1 173 ? -2.918 -6.160 14.282 1.00 95.50 173 LEU A CA 1
ATOM 1296 C C . LEU A 1 173 ? -1.953 -6.566 13.159 1.00 95.50 173 LEU A C 1
ATOM 1298 O O . LEU A 1 173 ? -2.122 -7.626 12.559 1.00 95.50 173 LEU A O 1
ATOM 1302 N N . ALA A 1 174 ? -0.900 -5.777 12.917 1.00 95.62 174 ALA A N 1
ATOM 1303 C CA . ALA A 1 174 ? 0.099 -6.087 11.894 1.00 95.62 174 ALA A CA 1
ATOM 1304 C C . ALA A 1 174 ? 0.823 -7.419 12.168 1.00 95.62 174 ALA A C 1
ATOM 1306 O O . ALA A 1 174 ? 1.030 -8.212 11.248 1.00 95.62 174 ALA A O 1
ATOM 1307 N N . THR A 1 175 ? 1.151 -7.704 13.433 1.00 95.38 175 THR A N 1
ATOM 1308 C CA . THR A 1 175 ? 1.786 -8.968 13.840 1.00 95.38 175 THR A CA 1
ATOM 1309 C C . THR A 1 175 ? 0.894 -10.173 13.561 1.00 95.38 175 THR A C 1
ATOM 1311 O O . THR A 1 175 ? 1.364 -11.180 13.032 1.00 95.38 175 THR A O 1
ATOM 1314 N N . GLU A 1 176 ? -0.390 -10.085 13.905 1.00 94.38 176 GLU A N 1
ATOM 1315 C CA . GLU A 1 176 ? -1.344 -11.169 13.676 1.00 94.38 176 GLU A CA 1
ATOM 1316 C C . GLU A 1 176 ? -1.559 -11.442 12.182 1.00 94.38 176 GLU A C 1
ATOM 1318 O O . GLU A 1 176 ? -1.615 -12.597 11.760 1.00 94.38 176 GLU A O 1
ATOM 1323 N N . ILE A 1 177 ? -1.590 -10.388 11.364 1.00 95.38 177 ILE A N 1
ATOM 1324 C CA . ILE A 1 177 ? -1.675 -10.500 9.904 1.00 95.38 177 ILE A CA 1
ATOM 1325 C C . ILE A 1 177 ? -0.441 -11.200 9.335 1.00 95.38 177 ILE A C 1
ATOM 1327 O O . ILE A 1 177 ? -0.579 -12.148 8.563 1.00 95.38 177 ILE A O 1
ATOM 1331 N N . CYS A 1 178 ? 0.760 -10.786 9.748 1.00 94.81 178 CYS A N 1
ATOM 1332 C CA . CYS A 1 178 ? 2.003 -11.425 9.313 1.00 94.81 178 CYS A CA 1
ATOM 1333 C C . CYS A 1 178 ? 2.039 -12.903 9.721 1.00 94.81 178 CYS A C 1
ATOM 1335 O O . CYS A 1 178 ? 2.371 -13.766 8.908 1.00 94.81 178 CYS A O 1
ATOM 1337 N N . ARG A 1 179 ? 1.604 -13.222 10.947 1.00 92.62 179 ARG A N 1
ATOM 1338 C CA . ARG A 1 179 ? 1.490 -14.607 11.422 1.00 92.62 179 ARG A CA 1
ATOM 1339 C C . ARG A 1 179 ? 0.528 -15.428 10.562 1.00 92.62 179 ARG A C 1
ATOM 1341 O O . ARG A 1 179 ? 0.837 -16.576 10.255 1.00 92.62 179 ARG A O 1
ATOM 1348 N N . ALA A 1 180 ? -0.605 -14.857 10.153 1.00 91.75 180 ALA A N 1
ATOM 1349 C CA . ALA A 1 180 ? -1.594 -15.547 9.327 1.00 91.75 180 ALA A CA 1
ATOM 1350 C C . ALA A 1 180 ? -1.058 -15.954 7.941 1.00 91.75 180 ALA A C 1
ATOM 1352 O O . ALA A 1 180 ? -1.531 -16.943 7.384 1.00 91.75 180 ALA A O 1
ATOM 1353 N N . VAL A 1 181 ? -0.058 -15.237 7.416 1.00 92.50 181 VAL A N 1
ATOM 1354 C CA . VAL A 1 181 ? 0.632 -15.561 6.151 1.00 92.50 181 VAL A CA 1
ATOM 1355 C C . VAL A 1 181 ? 1.997 -16.232 6.346 1.00 92.50 181 VAL A C 1
ATOM 1357 O O . VAL A 1 181 ? 2.731 -16.415 5.379 1.00 92.50 181 VAL A O 1
ATOM 1360 N N . GLY A 1 182 ? 2.359 -16.602 7.579 1.00 92.25 182 GLY A N 1
ATOM 1361 C CA . GLY A 1 182 ? 3.633 -17.263 7.880 1.00 92.25 182 GLY A CA 1
ATOM 1362 C C . GLY A 1 182 ? 4.869 -16.362 7.759 1.00 92.25 182 GLY A C 1
ATOM 1363 O O . GLY A 1 182 ? 5.977 -16.871 7.610 1.00 92.25 182 GLY A O 1
ATOM 1364 N N . VAL A 1 183 ? 4.701 -15.038 7.822 1.00 93.00 183 VAL A N 1
ATOM 1365 C CA . VAL A 1 183 ? 5.805 -14.071 7.784 1.00 93.00 183 VAL A CA 1
ATOM 1366 C C . VAL A 1 183 ? 6.290 -13.774 9.201 1.00 93.00 183 VAL A C 1
ATOM 1368 O O . VAL A 1 183 ? 5.520 -13.385 10.082 1.00 93.00 183 VAL A O 1
ATOM 1371 N N . GLU A 1 184 ? 7.592 -13.947 9.418 1.00 92.12 184 GLU A N 1
ATOM 1372 C CA . GLU A 1 184 ? 8.246 -13.649 10.690 1.00 92.12 184 GLU A CA 1
ATOM 1373 C C . GLU A 1 184 ? 8.376 -12.134 10.903 1.00 92.12 184 GLU A C 1
ATOM 1375 O O . GLU A 1 184 ? 8.924 -11.407 10.069 1.00 92.12 184 GLU A O 1
ATOM 1380 N N . VAL A 1 185 ? 7.928 -11.660 12.065 1.00 92.69 185 VAL A N 1
ATOM 1381 C CA . VAL A 1 185 ? 8.038 -10.254 12.459 1.00 92.69 185 VAL A CA 1
ATOM 1382 C C . VAL A 1 185 ? 9.216 -10.082 13.409 1.00 92.69 185 VAL A C 1
ATOM 1384 O O . VAL A 1 185 ? 9.201 -10.560 14.541 1.00 92.69 185 VAL A O 1
ATOM 1387 N N . ARG A 1 186 ? 10.240 -9.359 12.953 1.00 91.94 186 ARG A N 1
ATOM 1388 C CA . ARG A 1 186 ? 11.437 -9.068 13.750 1.00 91.94 186 ARG A CA 1
ATOM 1389 C C . ARG A 1 186 ? 11.216 -7.846 14.651 1.00 91.94 186 ARG A C 1
ATOM 1391 O O . ARG A 1 186 ? 10.504 -6.928 14.240 1.00 91.94 186 ARG A O 1
ATOM 1398 N N . PRO A 1 187 ? 11.908 -7.741 15.802 1.00 91.50 187 PRO A N 1
ATOM 1399 C CA . PRO A 1 187 ? 11.814 -6.572 16.683 1.00 91.50 187 PRO A CA 1
ATOM 1400 C C . PRO A 1 187 ? 12.073 -5.237 15.972 1.00 91.50 187 PRO A C 1
ATOM 1402 O O . PRO A 1 187 ? 11.334 -4.280 16.168 1.00 91.50 187 PRO A O 1
ATOM 1405 N N . ALA A 1 188 ? 13.059 -5.195 15.069 1.00 88.75 188 ALA A N 1
ATOM 1406 C CA . ALA A 1 188 ? 13.356 -4.001 14.279 1.00 88.75 188 ALA A CA 1
ATOM 1407 C C . ALA A 1 188 ? 12.177 -3.561 13.390 1.00 88.75 188 ALA A C 1
ATOM 1409 O O . ALA A 1 188 ? 11.983 -2.367 13.188 1.00 88.75 188 ALA A O 1
ATOM 1410 N N . THR A 1 189 ? 11.375 -4.498 12.874 1.00 90.38 189 THR A N 1
ATOM 1411 C CA . THR A 1 189 ? 10.165 -4.186 12.097 1.00 90.38 189 THR A CA 1
ATOM 1412 C C . THR A 1 189 ? 9.097 -3.563 12.993 1.00 90.38 189 THR A C 1
ATOM 1414 O O . THR A 1 189 ? 8.517 -2.543 12.630 1.00 90.38 189 THR A O 1
ATOM 1417 N N . ILE A 1 190 ? 8.900 -4.112 14.195 1.00 90.88 190 ILE A N 1
ATOM 1418 C CA . ILE A 1 190 ? 7.950 -3.577 15.182 1.00 90.88 190 ILE A CA 1
ATOM 1419 C C . ILE A 1 190 ? 8.329 -2.143 15.561 1.00 90.88 190 ILE A C 1
ATOM 1421 O O . ILE A 1 190 ? 7.483 -1.255 15.494 1.00 90.88 190 ILE A O 1
ATOM 1425 N N . SER A 1 191 ? 9.609 -1.875 15.840 1.00 88.81 191 SER A N 1
ATOM 1426 C CA . SER A 1 191 ? 10.078 -0.515 16.136 1.00 88.81 191 SER A CA 1
ATOM 1427 C C . SER A 1 191 ? 9.770 0.476 15.004 1.00 88.81 191 SER A C 1
ATOM 1429 O O . SER A 1 191 ? 9.422 1.625 15.266 1.00 88.81 191 SER A O 1
ATOM 1431 N N . ARG A 1 192 ? 9.832 0.044 13.735 1.00 87.56 192 ARG A N 1
ATOM 1432 C CA . ARG A 1 192 ? 9.473 0.885 12.575 1.00 87.56 192 ARG A CA 1
ATOM 1433 C C . ARG A 1 192 ? 7.970 1.143 12.457 1.00 87.56 192 ARG A C 1
ATOM 1435 O O . ARG A 1 192 ? 7.574 2.188 11.943 1.00 87.56 192 ARG A O 1
ATOM 1442 N N . TRP A 1 193 ? 7.129 0.208 12.890 1.00 90.31 193 TRP A N 1
ATOM 1443 C CA . TRP A 1 193 ? 5.673 0.393 12.933 1.00 90.31 193 TRP A CA 1
ATOM 1444 C C . TRP A 1 193 ? 5.247 1.375 14.019 1.00 90.31 193 TRP A C 1
ATOM 1446 O O . TRP A 1 193 ? 4.337 2.176 13.805 1.00 90.31 193 TRP A O 1
ATOM 1456 N N . GLN A 1 194 ? 5.913 1.288 15.170 1.00 87.38 194 GLN A N 1
ATOM 1457 C CA . GLN A 1 194 ? 5.685 2.149 16.328 1.00 87.38 194 GLN A CA 1
ATOM 1458 C C . GLN A 1 194 ? 6.201 3.569 16.094 1.00 87.38 194 GLN A C 1
ATOM 1460 O O . GLN A 1 194 ? 5.622 4.530 16.598 1.00 87.38 194 GLN A O 1
ATOM 1465 N N . ALA A 1 195 ? 7.246 3.721 15.273 1.00 80.56 195 ALA A N 1
ATOM 1466 C CA . ALA A 1 195 ? 7.685 5.027 14.811 1.00 80.56 195 ALA A CA 1
ATOM 1467 C C . ALA A 1 195 ? 6.514 5.767 14.137 1.00 80.56 195 ALA A C 1
ATOM 1469 O O . ALA A 1 195 ? 5.940 5.288 13.155 1.00 80.56 195 ALA A O 1
ATOM 1470 N N . LEU A 1 196 ? 6.181 6.945 14.674 1.00 83.00 196 LEU A N 1
ATOM 1471 C CA . LEU A 1 196 ? 5.088 7.812 14.211 1.00 83.00 196 LEU A CA 1
ATOM 1472 C C . LEU A 1 196 ? 3.697 7.186 14.360 1.00 83.00 196 LEU A C 1
ATOM 1474 O O . LEU A 1 196 ? 2.842 7.336 13.489 1.00 83.00 196 LEU A O 1
ATOM 1478 N N . ALA A 1 197 ? 3.455 6.455 15.447 1.00 86.25 197 ALA A N 1
ATOM 1479 C CA . ALA A 1 197 ? 2.096 6.059 15.787 1.00 86.25 197 ALA A CA 1
ATOM 1480 C C . ALA A 1 197 ? 1.164 7.292 15.839 1.00 86.25 197 ALA A C 1
ATOM 1482 O O . ALA A 1 197 ? 1.574 8.354 16.318 1.00 86.25 197 ALA A O 1
ATOM 1483 N N . PRO A 1 198 ? -0.081 7.177 15.340 1.00 88.38 198 PRO A N 1
ATOM 1484 C CA . PRO A 1 198 ? -1.030 8.280 15.382 1.00 88.38 198 PRO A CA 1
ATOM 1485 C C . PRO A 1 198 ? -1.283 8.693 16.842 1.00 88.38 198 PRO A C 1
ATOM 1487 O O . PRO A 1 198 ? -1.480 7.822 17.694 1.00 88.38 198 PRO A O 1
ATOM 1490 N N . PRO A 1 199 ? -1.305 10.002 17.149 1.00 88.44 199 PRO A N 1
ATOM 1491 C CA . PRO A 1 199 ? -1.348 10.487 18.528 1.00 88.44 199 PRO A CA 1
ATOM 1492 C C . PRO A 1 199 ? -2.710 10.263 19.194 1.00 88.44 199 PRO A C 1
ATOM 1494 O O . PRO A 1 199 ? -2.813 10.292 20.418 1.00 88.44 199 PRO A O 1
ATOM 1497 N N . SER A 1 200 ? -3.770 10.067 18.405 1.00 91.88 200 SER A N 1
ATOM 1498 C CA . SER A 1 200 ? -5.130 9.908 18.909 1.00 91.88 200 SER A CA 1
ATOM 1499 C C . SER A 1 200 ? -6.047 9.220 17.898 1.00 91.88 200 SER A C 1
ATOM 1501 O O . SER A 1 200 ? -5.725 9.043 16.721 1.00 91.88 200 SER A O 1
ATOM 1503 N N . ALA A 1 201 ? -7.242 8.863 18.363 1.00 92.56 201 ALA A N 1
ATOM 1504 C CA . ALA A 1 201 ? -8.310 8.374 17.504 1.00 92.56 201 ALA A CA 1
ATOM 1505 C C . ALA A 1 201 ? -8.845 9.457 16.557 1.00 92.56 201 ALA A C 1
ATOM 1507 O O . ALA A 1 201 ? -9.254 9.142 15.443 1.00 92.56 201 ALA A O 1
ATOM 1508 N N . ASP A 1 202 ? -8.831 10.726 16.983 1.00 94.06 202 ASP A N 1
ATOM 1509 C CA . ASP A 1 202 ? -9.207 11.862 16.136 1.00 94.06 202 ASP A CA 1
ATOM 1510 C C . ASP A 1 202 ? -8.282 11.977 14.921 1.00 94.06 202 ASP A C 1
ATOM 1512 O O . ASP A 1 202 ? -8.762 12.216 13.817 1.00 94.06 202 ASP A O 1
ATOM 1516 N N . ALA A 1 203 ? -6.981 11.726 15.100 1.00 93.75 203 ALA A N 1
ATOM 1517 C CA . ALA A 1 203 ? -6.005 11.706 14.013 1.00 93.75 203 ALA A CA 1
ATOM 1518 C C . ALA A 1 203 ? -6.355 10.655 12.944 1.00 93.75 203 ALA A C 1
ATOM 1520 O O . ALA A 1 203 ? -6.350 10.932 11.743 1.00 93.75 203 ALA A O 1
ATOM 1521 N N . LEU A 1 204 ? -6.728 9.448 13.382 1.00 94.62 204 LEU A N 1
ATOM 1522 C CA . LEU A 1 204 ? -7.182 8.383 12.487 1.00 94.62 204 LEU A CA 1
ATOM 1523 C C . LEU A 1 204 ? -8.525 8.721 11.830 1.00 94.62 204 LEU A C 1
ATOM 1525 O O . LEU A 1 204 ? -8.681 8.508 10.630 1.00 94.62 204 LEU A O 1
ATOM 1529 N N . ARG A 1 205 ? -9.478 9.298 12.571 1.00 95.62 205 ARG A N 1
ATOM 1530 C CA . ARG A 1 205 ? -10.760 9.748 12.008 1.00 95.62 205 ARG A CA 1
ATOM 1531 C C . ARG A 1 205 ? -10.570 10.838 10.954 1.00 95.62 205 ARG A C 1
ATOM 1533 O O . ARG A 1 205 ? -11.214 10.768 9.912 1.00 95.62 205 ARG A O 1
ATOM 1540 N N . ALA A 1 206 ? -9.660 11.787 11.171 1.00 95.81 206 ALA A N 1
ATOM 1541 C CA . ALA A 1 206 ? -9.311 12.810 10.185 1.00 95.81 206 ALA A CA 1
ATOM 1542 C C . ALA A 1 206 ? -8.726 12.188 8.906 1.00 95.81 206 ALA A C 1
ATOM 1544 O O . ALA A 1 206 ? -9.126 12.554 7.799 1.00 95.81 206 ALA A O 1
ATOM 1545 N N . LEU A 1 207 ? -7.851 11.183 9.042 1.00 94.88 207 LEU A N 1
ATOM 1546 C CA . LEU A 1 207 ? -7.334 10.419 7.903 1.00 94.88 207 LEU A CA 1
ATOM 1547 C C . LEU A 1 207 ? -8.446 9.658 7.159 1.00 94.88 207 LEU A C 1
ATOM 1549 O O . LEU A 1 207 ? -8.464 9.631 5.928 1.00 94.88 207 LEU A O 1
ATOM 1553 N N . GLY A 1 208 ? -9.389 9.061 7.891 1.00 94.81 208 GLY A N 1
ATOM 1554 C CA . GLY A 1 208 ? -10.573 8.431 7.310 1.00 94.81 208 GLY A CA 1
ATOM 1555 C C . GLY A 1 208 ? -11.459 9.426 6.564 1.00 94.81 208 GLY A C 1
ATOM 1556 O O . GLY A 1 208 ? -11.893 9.150 5.449 1.00 94.81 208 GLY A O 1
ATOM 1557 N N . GLN A 1 209 ? -11.669 10.613 7.133 1.00 95.50 209 GLN A N 1
ATOM 1558 C CA . GLN A 1 209 ? -12.475 11.672 6.529 1.00 95.50 209 GLN A CA 1
ATOM 1559 C C . GLN A 1 209 ? -11.850 12.195 5.235 1.00 95.50 209 GLN A C 1
ATOM 1561 O O . GLN A 1 209 ? -12.556 12.404 4.250 1.00 95.50 209 GLN A O 1
ATOM 1566 N N . LEU A 1 210 ? -10.526 12.358 5.203 1.00 93.81 210 LEU A N 1
ATOM 1567 C CA . LEU A 1 210 ? -9.793 12.724 3.990 1.00 93.81 210 LEU A CA 1
ATOM 1568 C C . LEU A 1 210 ? -10.030 11.720 2.850 1.00 93.81 210 LEU A C 1
ATOM 1570 O O . LEU A 1 210 ? -10.074 12.105 1.682 1.00 93.81 210 LEU A O 1
ATOM 1574 N N . ALA A 1 211 ? -10.190 10.437 3.180 1.00 86.88 211 ALA A N 1
ATOM 1575 C CA . ALA A 1 211 ? -10.401 9.379 2.201 1.00 86.88 211 ALA A CA 1
ATOM 1576 C C . ALA A 1 211 ? -11.819 9.345 1.614 1.00 86.88 211 ALA A C 1
ATOM 1578 O O . ALA A 1 211 ? -11.980 8.876 0.491 1.00 86.88 211 ALA A O 1
ATOM 1579 N N . THR A 1 212 ? -12.820 9.824 2.355 1.00 87.81 212 THR A N 1
ATOM 1580 C CA . THR A 1 212 ? -14.242 9.698 1.991 1.00 87.81 212 THR A CA 1
ATOM 1581 C C . THR A 1 212 ? -14.885 11.004 1.536 1.00 87.81 212 THR A C 1
ATOM 1583 O O . THR A 1 212 ? -15.845 10.975 0.770 1.00 87.81 212 THR A O 1
ATOM 1586 N N . ARG A 1 213 ? -14.387 12.154 2.003 1.00 90.25 213 ARG A N 1
ATOM 1587 C CA . ARG A 1 213 ? -15.031 13.460 1.793 1.00 90.25 213 ARG A CA 1
ATOM 1588 C C . ARG A 1 213 ? -14.797 14.054 0.407 1.00 90.25 213 ARG A C 1
ATOM 1590 O O . ARG A 1 213 ? -15.634 14.819 -0.068 1.00 90.25 213 ARG A O 1
ATOM 1597 N N . PHE A 1 214 ? -13.656 13.761 -0.204 1.00 88.62 214 PHE A N 1
ATOM 1598 C CA . PHE A 1 214 ? -13.211 14.416 -1.431 1.00 88.62 214 PHE A CA 1
ATOM 1599 C C . PHE A 1 214 ? -13.121 13.428 -2.587 1.00 88.62 214 PHE A C 1
ATOM 1601 O O . PHE A 1 214 ? -12.858 12.239 -2.389 1.00 88.62 214 PHE A O 1
ATOM 1608 N N . GLU A 1 215 ? -13.292 13.933 -3.806 1.00 85.56 215 GLU A N 1
ATOM 1609 C CA . GLU A 1 215 ? -13.082 13.127 -5.002 1.00 85.56 215 GLU A CA 1
ATOM 1610 C C . GLU A 1 215 ? -11.604 12.691 -5.106 1.00 85.56 215 GLU A C 1
ATOM 1612 O O . GLU A 1 215 ? -10.698 13.414 -4.670 1.00 85.56 215 GLU A O 1
ATOM 1617 N N . PRO A 1 216 ? -11.322 11.480 -5.622 1.00 85.00 216 PRO A N 1
ATOM 1618 C CA . PRO A 1 216 ? -9.952 11.041 -5.867 1.00 85.00 216 PRO A CA 1
ATOM 1619 C C . PRO A 1 216 ? -9.177 12.029 -6.741 1.00 85.00 216 PRO A C 1
ATOM 1621 O O . PRO A 1 216 ? -9.706 12.508 -7.737 1.00 85.00 216 PRO A O 1
ATOM 1624 N N . LEU A 1 217 ? -7.924 12.303 -6.358 1.00 84.12 217 LEU A N 1
ATOM 1625 C CA . LEU A 1 217 ? -7.002 13.200 -7.070 1.00 84.12 217 LEU A CA 1
ATOM 1626 C C . LEU A 1 217 ? -7.516 14.645 -7.248 1.00 84.12 217 LEU A C 1
ATOM 1628 O O . LEU A 1 217 ? -7.019 15.379 -8.093 1.00 84.12 217 LEU A O 1
ATOM 1632 N N . SER A 1 218 ? -8.498 15.088 -6.452 1.00 91.38 218 SER A N 1
ATOM 1633 C CA . SER A 1 218 ? -8.965 16.476 -6.506 1.00 91.38 218 SER A CA 1
ATOM 1634 C C . SER A 1 218 ? -7.984 17.436 -5.821 1.00 91.38 218 SER A C 1
ATOM 1636 O O . SER A 1 218 ? -7.302 17.090 -4.848 1.00 91.38 218 SER A O 1
ATOM 1638 N N . ARG A 1 219 ? -7.958 18.695 -6.273 1.00 93.19 219 ARG A N 1
ATOM 1639 C CA . ARG A 1 219 ? -7.124 19.747 -5.669 1.00 93.19 219 ARG A CA 1
ATOM 1640 C C . ARG A 1 219 ? -7.508 20.027 -4.212 1.00 93.19 219 ARG A C 1
ATOM 1642 O O . ARG A 1 219 ? -6.641 20.333 -3.387 1.00 93.19 219 ARG A O 1
ATOM 1649 N N . GLU A 1 220 ? -8.793 19.926 -3.879 1.00 95.31 220 GLU A N 1
ATOM 1650 C CA . GLU A 1 220 ? -9.300 20.051 -2.509 1.00 95.31 220 GLU A CA 1
ATOM 1651 C C . GLU A 1 220 ? -8.753 18.930 -1.629 1.00 95.31 220 GLU A C 1
ATOM 1653 O O . GLU A 1 220 ? -8.284 19.206 -0.523 1.00 95.31 220 GLU A O 1
ATOM 1658 N N . ARG A 1 221 ? -8.739 17.689 -2.137 1.00 94.38 221 ARG A N 1
ATOM 1659 C CA . ARG A 1 221 ? -8.160 16.545 -1.429 1.00 94.38 221 ARG A CA 1
ATOM 1660 C C . ARG A 1 221 ? -6.671 16.740 -1.182 1.00 94.38 221 ARG A C 1
ATOM 1662 O O . ARG A 1 221 ? -6.237 16.587 -0.045 1.00 94.38 221 ARG A O 1
ATOM 1669 N N . THR A 1 222 ? -5.911 17.146 -2.201 1.00 95.62 222 THR A N 1
ATOM 1670 C CA . THR A 1 222 ? -4.480 17.460 -2.060 1.00 95.62 222 THR A CA 1
ATOM 1671 C C . THR A 1 222 ? -4.251 18.545 -1.009 1.00 95.62 222 THR A C 1
ATOM 1673 O O . THR A 1 222 ? -3.394 18.405 -0.141 1.00 95.62 222 THR A O 1
ATOM 1676 N N . THR A 1 223 ? -5.056 19.607 -1.023 1.00 97.00 223 THR A N 1
ATOM 1677 C CA . THR A 1 223 ? -4.933 20.706 -0.054 1.00 97.00 223 THR A CA 1
ATOM 1678 C C . THR A 1 223 ? -5.237 20.242 1.373 1.00 97.00 223 THR A C 1
ATOM 1680 O O . THR A 1 223 ? -4.474 20.546 2.289 1.00 97.00 223 THR A O 1
ATOM 1683 N N . ALA A 1 224 ? -6.300 19.457 1.566 1.00 96.94 224 ALA A N 1
ATOM 1684 C CA . ALA A 1 224 ? -6.646 18.892 2.867 1.00 96.94 224 ALA A CA 1
ATOM 1685 C C . ALA A 1 224 ? -5.588 17.892 3.369 1.00 96.94 224 ALA A C 1
ATOM 1687 O O . ALA A 1 224 ? -5.259 17.894 4.553 1.00 96.94 224 ALA A O 1
ATOM 1688 N N . ALA A 1 225 ? -5.020 17.078 2.475 1.00 97.06 225 ALA A N 1
ATOM 1689 C CA . ALA A 1 225 ? -3.953 16.133 2.792 1.00 97.06 225 ALA A CA 1
ATOM 1690 C C . ALA A 1 225 ? -2.682 16.841 3.279 1.00 97.06 225 ALA A C 1
ATOM 1692 O O . ALA A 1 225 ? -2.118 16.451 4.301 1.00 97.06 225 ALA A O 1
ATOM 1693 N N . ILE A 1 226 ? -2.263 17.901 2.577 1.00 97.44 226 ILE A N 1
ATOM 1694 C CA . ILE A 1 226 ? -1.100 18.715 2.954 1.00 97.44 226 ILE A CA 1
ATOM 1695 C C . ILE A 1 226 ? -1.341 19.401 4.306 1.00 97.44 226 ILE A C 1
ATOM 1697 O O . ILE A 1 226 ? -0.470 19.339 5.172 1.00 97.44 226 ILE A O 1
ATOM 1701 N N . SER A 1 227 ? -2.525 19.993 4.523 1.00 97.12 227 SER A N 1
ATOM 1702 C CA . SER A 1 227 ? -2.873 20.628 5.808 1.00 97.12 227 SER A CA 1
ATOM 1703 C C . SER A 1 227 ? -2.820 19.627 6.959 1.00 97.12 227 SER A C 1
ATOM 1705 O O . SER A 1 227 ? -2.170 19.882 7.969 1.00 97.12 227 SER A O 1
ATOM 1707 N N . LEU A 1 228 ? -3.427 18.447 6.783 1.00 96.44 228 LEU A N 1
ATOM 1708 C CA . LEU A 1 228 ? -3.448 17.410 7.813 1.00 96.44 228 LEU A CA 1
ATOM 1709 C C . LEU A 1 228 ? -2.039 16.907 8.149 1.00 96.44 228 LEU A C 1
ATOM 1711 O O . LEU A 1 228 ? -1.716 16.754 9.324 1.00 96.44 228 LEU A O 1
ATOM 1715 N N . ALA A 1 229 ? -1.191 16.674 7.145 1.00 95.56 229 ALA A N 1
ATOM 1716 C CA . ALA A 1 229 ? 0.187 16.242 7.369 1.00 95.56 229 ALA A CA 1
ATOM 1717 C C . ALA A 1 229 ? 1.034 17.317 8.074 1.00 95.56 229 ALA A C 1
ATOM 1719 O O . ALA A 1 229 ? 1.902 16.983 8.877 1.00 95.56 229 ALA A O 1
ATOM 1720 N N . HIS A 1 230 ? 0.765 18.598 7.806 1.00 94.94 230 HIS A N 1
ATOM 1721 C CA . HIS A 1 230 ? 1.421 19.717 8.480 1.00 94.94 230 HIS A CA 1
ATOM 1722 C C . HIS A 1 230 ? 0.961 19.864 9.940 1.00 94.94 230 HIS A C 1
ATOM 1724 O O . HIS A 1 230 ? 1.782 20.021 10.841 1.00 94.94 230 HIS A O 1
ATOM 1730 N N . GLU A 1 231 ? -0.348 19.799 10.191 1.00 94.75 231 GLU A N 1
ATOM 1731 C CA . GLU A 1 231 ? -0.936 19.902 11.534 1.00 94.75 231 GLU A CA 1
ATOM 1732 C C . GLU A 1 231 ? -0.614 18.684 12.408 1.00 94.75 231 GLU A C 1
ATOM 1734 O O . GLU A 1 231 ? -0.446 18.810 13.622 1.00 94.75 231 GLU A O 1
ATOM 1739 N N . GLN A 1 232 ? -0.526 17.499 11.798 1.00 94.00 232 GLN A N 1
ATOM 1740 C CA . GLN A 1 232 ? -0.290 16.231 12.482 1.00 94.00 232 GLN A CA 1
ATOM 1741 C C . GLN A 1 232 ? 0.823 15.429 11.787 1.00 94.00 232 GLN A C 1
ATOM 1743 O O . GLN A 1 232 ? 0.539 14.465 11.069 1.00 94.00 232 GLN A O 1
ATOM 1748 N N . PRO A 1 233 ? 2.107 15.742 12.055 1.00 90.69 233 PRO A N 1
ATOM 1749 C CA . PRO A 1 233 ? 3.245 15.107 11.382 1.00 90.69 233 PRO A CA 1
ATOM 1750 C C . PRO A 1 233 ? 3.354 13.586 11.556 1.00 90.69 233 PRO A C 1
ATOM 1752 O O . PRO A 1 233 ? 4.015 12.921 10.768 1.00 90.69 233 PRO A O 1
ATOM 1755 N N . ALA A 1 234 ? 2.701 13.004 12.567 1.00 88.38 234 ALA A N 1
ATOM 1756 C CA . ALA A 1 234 ? 2.625 11.550 12.745 1.00 88.38 234 ALA A CA 1
ATOM 1757 C C . ALA A 1 234 ? 1.670 10.858 11.744 1.00 88.38 234 ALA A C 1
ATOM 1759 O O . ALA A 1 234 ? 1.666 9.634 11.628 1.00 88.38 234 ALA A O 1
ATOM 1760 N N . VAL A 1 235 ? 0.859 11.623 11.006 1.00 91.31 235 VAL A N 1
ATOM 1761 C CA . VAL A 1 235 ? -0.133 11.133 10.035 1.00 91.31 235 VAL A CA 1
ATOM 1762 C C . VAL A 1 235 ? 0.337 11.417 8.603 1.00 91.31 235 VAL A C 1
ATOM 1764 O O . VAL A 1 235 ? -0.434 11.827 7.738 1.00 91.31 235 VAL A O 1
ATOM 1767 N N . THR A 1 236 ? 1.616 11.160 8.318 1.00 93.19 236 THR A N 1
ATOM 1768 C CA . THR A 1 236 ? 2.206 11.306 6.972 1.00 93.19 236 THR A CA 1
ATOM 1769 C C . THR A 1 236 ? 1.446 10.535 5.891 1.00 93.19 236 THR A C 1
ATOM 1771 O O . THR A 1 236 ? 1.407 10.970 4.743 1.00 93.19 236 THR A O 1
ATOM 1774 N N . CYS A 1 237 ? 0.753 9.447 6.253 1.00 92.44 237 CYS A N 1
ATOM 1775 C CA . CYS A 1 237 ? -0.107 8.680 5.348 1.00 92.44 237 CYS A CA 1
ATOM 1776 C C . CYS A 1 237 ? -1.256 9.504 4.730 1.00 92.44 237 CYS A C 1
ATOM 1778 O O . CYS A 1 237 ? -1.854 9.068 3.748 1.00 92.44 237 CYS A O 1
ATOM 1780 N N . ALA A 1 238 ? -1.573 10.693 5.258 1.00 95.38 238 ALA A N 1
ATOM 1781 C CA . ALA A 1 238 ? -2.478 11.637 4.598 1.00 95.38 238 ALA A CA 1
ATOM 1782 C C . ALA A 1 238 ? -1.986 11.996 3.185 1.00 95.38 238 ALA A C 1
ATOM 1784 O O . ALA A 1 238 ? -2.779 12.051 2.238 1.00 95.38 238 ALA A O 1
ATOM 1785 N N . LEU A 1 239 ? -0.666 12.139 3.024 1.00 96.19 239 LEU A N 1
ATOM 1786 C CA . LEU A 1 239 ? -0.023 12.469 1.755 1.00 96.19 239 LEU A CA 1
ATOM 1787 C C . LEU A 1 239 ? -0.132 11.353 0.714 1.00 96.19 239 LEU A C 1
ATOM 1789 O O . LEU A 1 239 ? 0.098 11.608 -0.459 1.00 96.19 239 LEU A O 1
ATOM 1793 N N . HIS A 1 240 ? -0.554 10.138 1.089 1.00 94.31 240 HIS A N 1
ATOM 1794 C CA . HIS A 1 240 ? -0.792 9.057 0.121 1.00 94.31 240 HIS A CA 1
ATOM 1795 C C . HIS A 1 240 ? -1.918 9.372 -0.866 1.00 94.31 240 HIS A C 1
ATOM 1797 O O . HIS A 1 240 ? -2.097 8.658 -1.842 1.00 94.31 240 HIS A O 1
ATOM 1803 N N . THR A 1 241 ? -2.707 10.407 -0.582 1.00 92.00 241 THR A N 1
ATOM 1804 C CA . THR A 1 241 ? -3.910 10.758 -1.337 1.00 92.00 241 THR A CA 1
ATOM 1805 C C . THR A 1 241 ? -3.758 11.981 -2.231 1.00 92.00 241 THR A C 1
ATOM 1807 O O . THR A 1 241 ? -4.735 12.380 -2.869 1.00 92.00 241 THR A O 1
ATOM 1810 N N . ILE A 1 242 ? -2.570 12.591 -2.248 1.00 93.56 242 ILE A N 1
ATOM 1811 C CA . ILE A 1 242 ? -2.310 13.761 -3.081 1.00 93.56 242 ILE A CA 1
ATOM 1812 C C . ILE A 1 242 ? -2.313 13.370 -4.555 1.00 93.56 242 ILE A C 1
ATOM 1814 O O . ILE A 1 242 ? -1.894 12.274 -4.926 1.00 93.56 242 ILE A O 1
ATOM 1818 N N . ASP A 1 243 ? -2.745 14.301 -5.392 1.00 93.56 243 ASP A N 1
ATOM 1819 C CA . ASP A 1 243 ? -2.476 14.236 -6.820 1.00 93.56 243 ASP A CA 1
ATOM 1820 C C . ASP A 1 243 ? -0.977 14.497 -7.063 1.00 93.56 243 ASP A C 1
ATOM 1822 O O . ASP A 1 243 ? -0.504 15.593 -6.742 1.00 93.56 243 ASP A O 1
ATOM 1826 N N . PRO A 1 244 ? -0.212 13.531 -7.610 1.00 91.56 244 PRO A N 1
ATOM 1827 C CA . PRO A 1 244 ? 1.207 13.727 -7.887 1.00 91.56 244 PRO A CA 1
ATOM 1828 C C . PRO A 1 244 ? 1.469 14.797 -8.958 1.00 91.56 244 PRO A C 1
ATOM 1830 O O . PRO A 1 244 ? 2.603 15.244 -9.084 1.00 91.56 244 PRO A O 1
ATOM 1833 N N . THR A 1 245 ? 0.456 15.225 -9.719 1.00 93.06 245 THR A N 1
ATOM 1834 C CA . THR A 1 245 ? 0.586 16.290 -10.724 1.00 93.06 245 THR A CA 1
ATOM 1835 C C . THR A 1 245 ? 0.415 17.706 -10.156 1.00 93.06 245 THR A C 1
ATOM 1837 O O . THR A 1 245 ? 0.705 18.678 -10.855 1.00 93.06 245 THR A O 1
ATOM 1840 N N . ASP A 1 246 ? -0.013 17.854 -8.891 1.00 95.31 246 ASP A N 1
ATOM 1841 C CA . ASP A 1 246 ? -0.082 19.158 -8.215 1.00 95.31 246 ASP A CA 1
ATOM 1842 C C . ASP A 1 246 ? 1.336 19.715 -8.001 1.00 95.31 246 ASP A C 1
ATOM 1844 O O . ASP A 1 246 ? 2.230 19.028 -7.509 1.00 95.31 246 ASP A O 1
ATOM 1848 N N . GLU A 1 247 ? 1.546 20.993 -8.322 1.00 94.56 247 GLU A N 1
ATOM 1849 C CA . GLU A 1 247 ? 2.854 21.661 -8.228 1.00 94.56 247 GLU A CA 1
ATOM 1850 C C . GLU A 1 247 ? 3.462 21.645 -6.813 1.00 94.56 247 GLU A C 1
ATOM 1852 O O . GLU A 1 247 ? 4.678 21.755 -6.648 1.00 94.56 247 GLU A O 1
ATOM 1857 N N . ARG A 1 248 ? 2.627 21.487 -5.778 1.00 96.06 248 ARG A N 1
ATOM 1858 C CA . ARG A 1 248 ? 3.047 21.421 -4.371 1.00 96.06 248 ARG A CA 1
ATOM 1859 C C . ARG A 1 248 ? 3.389 20.000 -3.923 1.00 96.06 248 ARG A C 1
ATOM 1861 O O . ARG A 1 248 ? 3.936 19.839 -2.831 1.00 96.06 248 ARG A O 1
ATOM 1868 N N . ALA A 1 249 ? 3.058 18.980 -4.720 1.00 95.25 249 ALA A N 1
ATOM 1869 C CA . ALA A 1 249 ? 3.136 17.579 -4.318 1.00 95.25 249 ALA A CA 1
ATOM 1870 C C . ALA A 1 249 ? 4.554 17.182 -3.898 1.00 95.25 249 ALA A C 1
ATOM 1872 O O . ALA A 1 249 ? 4.739 16.669 -2.797 1.00 95.25 249 ALA A O 1
ATOM 1873 N N . LEU A 1 250 ? 5.562 17.479 -4.726 1.00 95.81 250 LEU A N 1
ATOM 1874 C CA . LEU A 1 250 ? 6.945 17.085 -4.444 1.00 95.81 250 LEU A CA 1
ATOM 1875 C C . LEU A 1 250 ? 7.458 17.674 -3.120 1.00 95.81 250 LEU A C 1
ATOM 1877 O O . LEU A 1 250 ? 7.964 16.932 -2.282 1.00 95.81 250 LEU A O 1
ATOM 1881 N N . ALA A 1 251 ? 7.247 18.973 -2.889 1.00 95.94 251 ALA A N 1
ATOM 1882 C CA . ALA A 1 251 ? 7.670 19.637 -1.655 1.00 95.94 251 ALA A CA 1
ATOM 1883 C C . ALA A 1 251 ? 6.963 19.059 -0.414 1.00 95.94 251 ALA A C 1
ATOM 1885 O O . ALA A 1 251 ? 7.597 18.818 0.614 1.00 95.94 251 ALA A O 1
ATOM 1886 N N . ALA A 1 252 ? 5.658 18.783 -0.513 1.00 96.94 252 ALA A N 1
ATOM 1887 C CA . ALA A 1 252 ? 4.905 18.168 0.576 1.00 96.94 252 ALA A CA 1
ATOM 1888 C C . ALA A 1 252 ? 5.384 16.738 0.882 1.00 96.94 252 ALA A C 1
ATOM 1890 O O . ALA A 1 252 ? 5.485 16.360 2.049 1.00 96.94 252 ALA A O 1
AT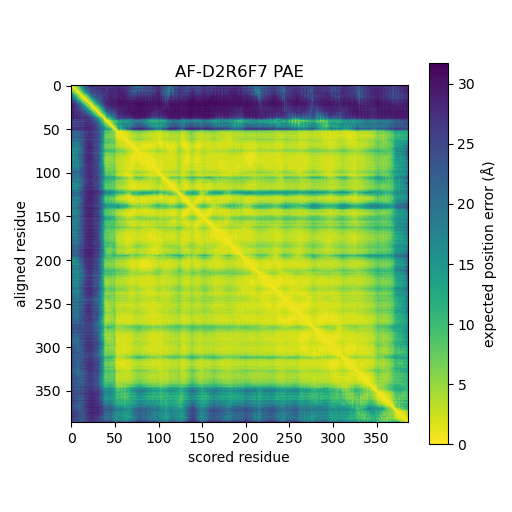OM 1891 N N . LEU A 1 253 ? 5.710 15.948 -0.145 1.00 97.12 253 LEU A N 1
ATOM 1892 C CA . LEU A 1 253 ? 6.240 14.590 0.008 1.00 97.12 253 LEU A CA 1
ATOM 1893 C C . LEU A 1 253 ? 7.639 14.580 0.633 1.00 97.12 253 LEU A C 1
ATOM 1895 O O . LEU A 1 253 ? 7.906 13.743 1.492 1.00 97.12 253 LEU A O 1
ATOM 1899 N N . GLU A 1 254 ? 8.514 15.509 0.246 1.00 94.75 254 GLU A N 1
ATOM 1900 C CA . GLU A 1 254 ? 9.847 15.680 0.842 1.00 94.75 254 GLU A CA 1
ATOM 1901 C C . GLU A 1 254 ? 9.755 16.072 2.325 1.00 94.75 254 GLU A C 1
ATOM 1903 O O . GLU A 1 254 ? 10.440 15.495 3.179 1.00 94.75 254 GLU A O 1
ATOM 1908 N N . GLN A 1 255 ? 8.850 16.995 2.666 1.00 94.75 255 GLN A N 1
ATOM 1909 C CA . GLN A 1 255 ? 8.561 17.334 4.059 1.00 94.75 255 GLN A CA 1
ATOM 1910 C C . GLN A 1 255 ? 8.007 16.120 4.819 1.00 94.75 255 GLN A C 1
ATOM 1912 O O . GLN A 1 255 ? 8.480 15.796 5.909 1.00 94.75 255 GLN A O 1
ATOM 1917 N N . GLY A 1 256 ? 7.051 15.399 4.228 1.00 94.56 256 GLY A N 1
ATOM 1918 C CA . GLY A 1 256 ? 6.508 14.164 4.787 1.00 94.56 256 GLY A CA 1
ATOM 1919 C C . GLY A 1 256 ? 7.588 13.117 5.053 1.00 94.56 256 GLY A C 1
ATOM 1920 O O . GLY A 1 256 ? 7.608 12.525 6.127 1.00 94.56 256 GLY A O 1
ATOM 1921 N N . ALA A 1 257 ? 8.535 12.939 4.132 1.00 93.31 257 ALA A N 1
ATOM 1922 C CA . ALA A 1 257 ? 9.648 12.006 4.279 1.00 93.31 257 ALA A CA 1
ATOM 1923 C C . ALA A 1 257 ? 10.685 12.446 5.322 1.00 93.31 257 ALA A C 1
ATOM 1925 O O . ALA A 1 257 ? 11.420 11.612 5.845 1.00 93.31 257 ALA A O 1
ATOM 1926 N N . THR A 1 258 ? 10.743 13.734 5.663 1.00 91.75 258 THR A N 1
ATOM 1927 C CA . THR A 1 258 ? 11.536 14.205 6.808 1.00 91.75 258 THR A CA 1
ATOM 1928 C C . THR A 1 258 ? 10.945 13.696 8.124 1.00 91.75 258 THR A C 1
ATOM 1930 O O . THR A 1 258 ? 11.689 13.347 9.040 1.00 91.75 258 THR A O 1
ATOM 1933 N N . HIS A 1 259 ? 9.615 13.601 8.208 1.00 90.69 259 HIS A N 1
ATOM 1934 C CA . HIS A 1 259 ? 8.922 13.047 9.369 1.00 90.69 259 HIS A CA 1
ATOM 1935 C C . HIS A 1 259 ? 8.894 11.516 9.351 1.00 90.69 259 HIS A C 1
ATOM 1937 O O . HIS A 1 259 ? 9.260 10.908 10.352 1.00 90.69 259 HIS A O 1
ATOM 1943 N N . ASP A 1 260 ? 8.518 10.902 8.223 1.00 91.56 260 ASP A N 1
ATOM 1944 C CA . ASP A 1 260 ? 8.473 9.452 8.007 1.00 91.56 260 ASP A CA 1
ATOM 1945 C C . ASP A 1 260 ? 9.416 9.007 6.878 1.00 91.56 260 ASP A C 1
ATOM 1947 O O . ASP A 1 260 ? 8.971 8.712 5.763 1.00 91.56 260 ASP A O 1
ATOM 1951 N N . PRO A 1 261 ? 10.732 8.911 7.138 1.00 90.50 261 PRO A N 1
ATOM 1952 C CA . PRO A 1 261 ? 11.688 8.525 6.105 1.00 90.50 261 PRO A CA 1
ATOM 1953 C C . PRO A 1 261 ? 11.494 7.082 5.635 1.00 90.50 261 PRO A C 1
ATOM 1955 O O . PRO A 1 261 ? 11.999 6.712 4.579 1.00 90.50 261 PRO A O 1
ATOM 1958 N N . LEU A 1 262 ? 10.789 6.242 6.392 1.00 89.81 262 LEU A N 1
ATOM 1959 C CA . LEU A 1 262 ? 10.645 4.831 6.057 1.00 89.81 262 LEU A CA 1
ATOM 1960 C C . LEU A 1 262 ? 9.436 4.544 5.175 1.00 89.81 262 LEU A C 1
ATOM 1962 O O . LEU A 1 262 ? 9.312 3.411 4.731 1.00 89.81 262 LEU A O 1
ATOM 1966 N N . ASP A 1 263 ? 8.573 5.522 4.902 1.00 92.00 263 ASP A N 1
ATOM 1967 C CA . ASP A 1 263 ? 7.369 5.310 4.106 1.00 92.00 263 ASP A CA 1
ATOM 1968 C C . ASP A 1 263 ? 7.693 5.151 2.601 1.00 92.00 263 ASP A C 1
ATOM 1970 O O . ASP A 1 263 ? 8.041 6.128 1.922 1.00 92.00 263 ASP A O 1
ATOM 1974 N N . PRO A 1 264 ? 7.566 3.933 2.034 1.00 92.00 264 PRO A N 1
ATOM 1975 C CA . PRO A 1 264 ? 7.887 3.689 0.631 1.00 92.00 264 PRO A CA 1
ATOM 1976 C C . PRO A 1 264 ? 6.895 4.375 -0.318 1.00 92.00 264 PRO A C 1
ATOM 1978 O O . PRO A 1 264 ? 7.259 4.693 -1.452 1.00 92.00 264 PRO A O 1
ATOM 1981 N N . GLN A 1 265 ? 5.661 4.638 0.128 1.00 94.38 265 GLN A N 1
ATOM 1982 C CA . GLN A 1 265 ? 4.629 5.254 -0.702 1.00 94.38 265 GLN A CA 1
ATOM 1983 C C . GLN A 1 265 ? 4.949 6.726 -0.976 1.00 94.38 265 GLN A C 1
ATOM 1985 O O . GLN A 1 265 ? 4.702 7.201 -2.081 1.00 94.38 265 GLN A O 1
ATOM 1990 N N . LEU A 1 266 ? 5.566 7.436 -0.022 1.00 95.31 266 LEU A N 1
ATOM 1991 C CA . LEU A 1 266 ? 6.023 8.811 -0.251 1.00 95.31 266 LEU A CA 1
ATOM 1992 C C . LEU A 1 266 ? 7.084 8.866 -1.354 1.00 95.31 266 LEU A C 1
ATOM 1994 O O . LEU A 1 266 ? 7.036 9.737 -2.216 1.00 95.31 266 LEU A O 1
ATOM 1998 N N . SER A 1 267 ? 8.003 7.896 -1.366 1.00 95.00 267 SER A N 1
ATOM 1999 C CA . SER A 1 267 ? 9.025 7.787 -2.416 1.00 95.00 267 SER A CA 1
ATOM 2000 C C . SER A 1 267 ? 8.397 7.435 -3.771 1.00 95.00 267 SER A C 1
ATOM 2002 O O . SER A 1 267 ? 8.752 8.018 -4.791 1.00 95.00 267 SER A O 1
ATOM 2004 N N . LEU A 1 268 ? 7.406 6.541 -3.795 1.00 95.50 268 LEU A N 1
ATOM 2005 C CA . LEU A 1 268 ? 6.671 6.221 -5.019 1.00 95.50 268 LEU A CA 1
ATOM 2006 C C . LEU A 1 268 ? 5.930 7.439 -5.599 1.00 95.50 268 LEU A C 1
ATOM 2008 O O . LEU A 1 268 ? 6.007 7.691 -6.800 1.00 95.50 268 LEU A O 1
ATOM 2012 N N . LEU A 1 269 ? 5.238 8.209 -4.760 1.00 96.38 269 LEU A N 1
ATOM 2013 C CA . LEU A 1 269 ? 4.537 9.422 -5.190 1.00 96.38 269 LEU A CA 1
ATOM 2014 C C . LEU A 1 269 ? 5.519 10.511 -5.639 1.00 96.38 269 LEU A C 1
ATOM 2016 O O . LEU A 1 269 ? 5.241 11.231 -6.594 1.00 96.38 269 LEU A O 1
ATOM 2020 N N . ALA A 1 270 ? 6.699 10.594 -5.018 1.00 97.00 270 ALA A N 1
ATOM 2021 C CA . ALA A 1 270 ? 7.729 11.556 -5.406 1.00 97.00 270 ALA A CA 1
ATOM 2022 C C . ALA A 1 270 ? 8.319 11.233 -6.783 1.00 97.00 270 ALA A C 1
ATOM 2024 O O . ALA A 1 270 ? 8.573 12.141 -7.576 1.00 97.00 270 ALA A O 1
ATOM 2025 N N . PHE A 1 271 ? 8.464 9.939 -7.106 1.00 96.25 271 PHE A N 1
ATOM 2026 C CA . PHE A 1 271 ? 8.747 9.506 -8.473 1.00 96.25 271 PHE A CA 1
ATOM 2027 C C . PHE A 1 271 ? 7.674 10.024 -9.436 1.00 96.25 271 PHE A C 1
ATOM 2029 O O . PHE A 1 271 ? 8.020 10.657 -10.428 1.00 96.25 271 PHE A O 1
ATOM 2036 N N . GLN A 1 272 ? 6.391 9.801 -9.137 1.00 95.75 272 GLN A N 1
ATOM 2037 C CA . GLN A 1 272 ? 5.294 10.212 -10.020 1.00 95.75 272 GLN A CA 1
ATOM 2038 C C . GLN A 1 272 ? 5.229 11.732 -10.215 1.00 95.75 272 GLN A C 1
ATOM 2040 O O . GLN A 1 272 ? 4.958 12.180 -11.322 1.00 95.75 272 GLN A O 1
ATOM 2045 N N . ALA A 1 273 ? 5.532 12.512 -9.175 1.00 95.56 273 ALA A N 1
ATOM 2046 C CA . ALA A 1 273 ? 5.580 13.972 -9.247 1.00 95.56 273 ALA A CA 1
ATOM 2047 C C . ALA A 1 273 ? 6.799 14.513 -10.016 1.00 95.56 273 ALA A C 1
ATOM 2049 O O . ALA A 1 273 ? 6.775 15.631 -10.524 1.00 95.56 273 ALA A O 1
ATOM 2050 N N . THR A 1 274 ? 7.880 13.733 -10.096 1.00 95.25 274 THR A N 1
ATOM 2051 C CA . THR A 1 274 ? 9.137 14.156 -10.736 1.00 95.25 274 THR A CA 1
ATOM 2052 C C . THR A 1 274 ? 9.258 13.660 -12.176 1.00 95.25 274 THR A C 1
ATOM 2054 O O . THR A 1 274 ? 9.895 14.309 -13.005 1.00 95.25 274 THR A O 1
ATOM 2057 N N . TRP A 1 275 ? 8.693 12.493 -12.481 1.00 95.38 275 TRP A N 1
ATOM 2058 C CA . TRP A 1 275 ? 8.920 11.807 -13.745 1.00 95.38 275 TRP A CA 1
ATOM 2059 C C . TRP A 1 275 ? 8.220 12.501 -14.915 1.00 95.38 275 TRP A C 1
ATOM 2061 O O . TRP A 1 275 ? 7.004 12.657 -14.942 1.00 95.38 275 TRP A O 1
ATOM 2071 N N . ASN A 1 276 ? 8.994 12.856 -15.940 1.00 90.75 276 ASN A N 1
ATOM 2072 C CA . ASN A 1 276 ? 8.502 13.563 -17.127 1.00 90.75 276 ASN A CA 1
ATOM 2073 C C . ASN A 1 276 ? 8.029 12.637 -18.269 1.00 90.75 276 ASN A C 1
ATOM 2075 O O . ASN A 1 276 ? 7.827 13.101 -19.390 1.00 90.75 276 ASN A O 1
ATOM 2079 N N . GLY A 1 277 ? 7.915 11.329 -18.020 1.00 91.31 277 GLY A N 1
ATOM 2080 C CA . GLY A 1 277 ? 7.556 10.328 -19.031 1.00 91.31 277 GLY A CA 1
ATOM 2081 C C . GLY A 1 277 ? 8.738 9.730 -19.807 1.00 91.31 277 GLY A C 1
ATOM 2082 O O . GLY A 1 277 ? 8.552 8.781 -20.568 1.00 91.31 277 GLY A O 1
ATOM 2083 N N . SER A 1 278 ? 9.963 10.226 -19.613 1.00 89.94 278 SER A N 1
ATOM 2084 C CA . SER A 1 278 ? 11.148 9.728 -20.325 1.00 89.94 278 SER A CA 1
ATOM 2085 C C . SER A 1 278 ? 11.786 8.539 -19.609 1.00 89.94 278 SER A C 1
ATOM 2087 O O . SER A 1 278 ? 12.016 8.569 -18.396 1.00 89.94 278 SER A O 1
ATOM 2089 N N . ARG A 1 279 ? 12.129 7.487 -20.361 1.00 91.81 279 ARG A N 1
ATOM 2090 C CA . ARG A 1 279 ? 12.923 6.372 -19.824 1.00 91.81 279 ARG A CA 1
ATOM 2091 C C . ARG A 1 279 ? 14.322 6.847 -19.431 1.00 91.81 279 ARG A C 1
ATOM 2093 O O . ARG A 1 279 ? 14.943 7.621 -20.150 1.00 91.81 279 ARG A O 1
ATOM 2100 N N . GLY A 1 280 ? 14.841 6.324 -18.325 1.00 87.62 280 GLY A N 1
ATOM 2101 C CA . GLY A 1 280 ? 16.199 6.606 -17.863 1.00 87.62 280 GLY A CA 1
ATOM 2102 C C . GLY A 1 280 ? 16.369 7.933 -17.127 1.00 87.62 280 GLY A C 1
ATOM 2103 O O . GLY A 1 280 ? 17.509 8.327 -16.895 1.00 87.62 280 GLY A O 1
ATOM 2104 N N . ASP A 1 281 ? 15.283 8.609 -16.734 1.00 90.94 281 ASP A N 1
ATOM 2105 C CA . ASP A 1 281 ? 15.362 9.807 -15.892 1.00 90.94 281 ASP A CA 1
ATOM 2106 C C . ASP A 1 281 ? 15.967 9.459 -14.523 1.00 90.94 281 ASP A C 1
ATOM 2108 O O . ASP A 1 281 ? 15.295 8.951 -13.623 1.00 90.94 281 ASP A O 1
ATOM 2112 N N . ALA A 1 282 ? 17.267 9.720 -14.374 1.00 89.06 282 ALA A N 1
ATOM 2113 C CA . ALA A 1 282 ? 18.025 9.362 -13.185 1.00 89.06 282 ALA A CA 1
ATOM 2114 C C . ALA A 1 282 ? 17.472 10.020 -11.913 1.00 89.06 282 ALA A C 1
ATOM 2116 O O . ALA A 1 282 ? 17.513 9.400 -10.852 1.00 89.06 282 ALA A O 1
ATOM 2117 N N . ARG A 1 283 ? 16.936 11.246 -12.006 1.00 89.25 283 ARG A N 1
ATOM 2118 C CA . ARG A 1 283 ? 16.376 11.956 -10.850 1.00 89.25 283 ARG A CA 1
ATOM 2119 C C . ARG A 1 283 ? 15.121 11.244 -10.363 1.00 89.25 283 ARG A C 1
ATOM 2121 O O . ARG A 1 283 ? 15.034 10.909 -9.187 1.00 89.25 283 ARG A O 1
ATOM 2128 N N . ALA A 1 284 ? 14.194 10.954 -11.273 1.00 92.25 284 ALA A N 1
ATOM 2129 C CA . ALA A 1 284 ? 12.973 10.240 -10.930 1.00 92.25 284 ALA A CA 1
ATOM 2130 C C . ALA A 1 284 ? 13.281 8.818 -10.415 1.00 92.25 284 ALA A C 1
ATOM 2132 O O . ALA A 1 284 ? 12.756 8.392 -9.384 1.00 92.25 284 ALA A O 1
ATOM 2133 N N . LEU A 1 285 ? 14.180 8.090 -11.088 1.00 92.00 285 LEU A N 1
ATOM 2134 C CA . LEU A 1 285 ? 14.509 6.700 -10.756 1.00 92.00 285 LEU A CA 1
ATOM 2135 C C . LEU A 1 285 ? 15.091 6.521 -9.346 1.00 92.00 285 LEU A C 1
ATOM 2137 O O . LEU A 1 285 ? 14.811 5.488 -8.738 1.00 92.00 285 LEU A O 1
ATOM 2141 N N . LYS A 1 286 ? 15.811 7.515 -8.798 1.00 90.88 286 LYS A N 1
ATOM 2142 C CA . LYS A 1 286 ? 16.286 7.490 -7.399 1.00 90.88 286 LYS A CA 1
ATOM 2143 C C . LYS A 1 286 ? 15.134 7.242 -6.414 1.00 90.88 286 LYS A C 1
ATOM 2145 O O . LYS A 1 286 ? 15.280 6.440 -5.493 1.00 90.88 286 LYS A O 1
ATOM 2150 N N . HIS A 1 287 ? 13.972 7.864 -6.629 1.00 93.06 287 HIS A N 1
ATOM 2151 C CA . HIS A 1 287 ? 12.815 7.689 -5.748 1.00 93.06 287 HIS A CA 1
ATOM 2152 C C . HIS A 1 287 ? 12.201 6.281 -5.854 1.00 93.06 287 HIS A C 1
ATOM 2154 O O . HIS A 1 287 ? 11.817 5.702 -4.838 1.00 93.06 287 HIS A O 1
ATOM 2160 N N . LEU A 1 288 ? 12.160 5.685 -7.054 1.00 92.50 288 LEU A N 1
ATOM 2161 C CA . LEU A 1 288 ? 11.720 4.291 -7.220 1.00 92.50 288 LEU A CA 1
ATOM 2162 C C . LEU A 1 288 ? 12.683 3.300 -6.573 1.00 92.50 288 LEU A C 1
ATOM 2164 O O . LEU A 1 288 ? 12.238 2.363 -5.913 1.00 92.50 288 LEU A O 1
ATOM 2168 N N . ASP A 1 289 ? 13.988 3.507 -6.745 1.00 91.50 289 ASP A N 1
ATOM 2169 C CA . ASP A 1 289 ? 15.004 2.651 -6.130 1.00 91.50 289 ASP A CA 1
ATOM 2170 C C . ASP A 1 289 ? 14.922 2.707 -4.609 1.00 91.50 289 ASP A C 1
ATOM 2172 O O . ASP A 1 289 ? 15.004 1.674 -3.944 1.00 91.50 289 ASP A O 1
ATOM 2176 N N . ARG A 1 290 ? 14.649 3.890 -4.055 1.00 90.88 290 ARG A N 1
ATOM 2177 C CA . ARG A 1 290 ? 14.358 4.038 -2.633 1.00 90.88 290 ARG A CA 1
ATOM 2178 C C . ARG A 1 290 ? 13.083 3.302 -2.215 1.00 90.88 290 ARG A C 1
ATOM 2180 O O . ARG A 1 290 ? 13.114 2.568 -1.228 1.00 90.88 290 ARG A O 1
ATOM 2187 N N . ALA A 1 291 ? 11.977 3.474 -2.942 1.00 92.50 291 ALA A N 1
ATOM 2188 C CA 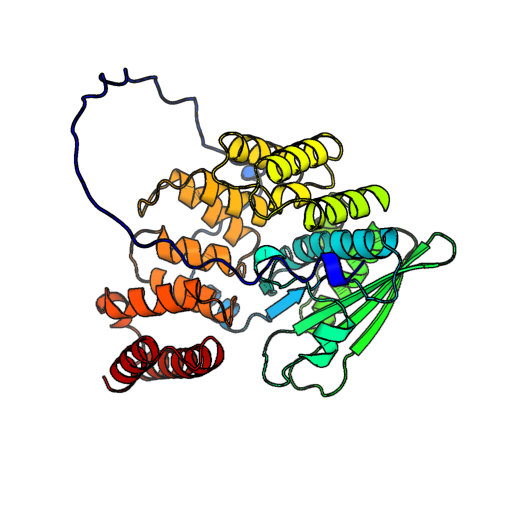. ALA A 1 291 ? 10.717 2.799 -2.629 1.00 92.50 291 ALA A CA 1
ATOM 2189 C C . ALA A 1 291 ? 10.895 1.269 -2.591 1.00 92.50 291 ALA A C 1
ATOM 2191 O O . ALA A 1 291 ? 10.427 0.618 -1.660 1.00 92.50 291 ALA A O 1
ATOM 2192 N N . LEU A 1 292 ? 11.642 0.711 -3.551 1.00 91.38 292 LEU A N 1
ATOM 2193 C CA . LEU A 1 292 ? 11.972 -0.716 -3.619 1.00 91.38 292 LEU A CA 1
ATOM 2194 C C . LEU A 1 292 ? 12.984 -1.155 -2.552 1.00 91.38 292 LEU A C 1
ATOM 2196 O O . LEU A 1 292 ? 12.899 -2.279 -2.067 1.00 91.38 292 LEU A O 1
ATOM 2200 N N . ALA A 1 293 ? 13.921 -0.298 -2.144 1.00 88.75 293 ALA A N 1
ATOM 2201 C CA . ALA A 1 293 ? 14.824 -0.603 -1.035 1.00 88.75 293 ALA A CA 1
ATOM 2202 C C . ALA A 1 293 ? 14.072 -0.694 0.307 1.00 88.75 293 ALA A C 1
ATOM 2204 O O . ALA A 1 293 ? 14.387 -1.543 1.142 1.00 88.75 293 ALA A O 1
ATOM 2205 N N . LEU A 1 294 ? 13.065 0.162 0.504 1.00 87.75 294 LEU A N 1
ATOM 2206 C CA . LEU A 1 294 ? 12.212 0.174 1.694 1.00 87.75 294 LEU A CA 1
ATOM 2207 C C . LEU A 1 294 ? 11.191 -0.972 1.688 1.00 87.75 294 LEU A C 1
ATOM 2209 O O . LEU A 1 294 ? 11.026 -1.651 2.702 1.00 87.75 294 LEU A O 1
ATOM 2213 N N . ALA A 1 295 ? 10.541 -1.200 0.546 1.00 90.00 295 ALA A N 1
ATOM 2214 C CA . ALA A 1 295 ? 9.524 -2.224 0.346 1.00 90.00 295 ALA A CA 1
ATOM 2215 C C . ALA A 1 295 ? 9.783 -2.999 -0.962 1.00 90.00 295 ALA A C 1
ATOM 2217 O O . ALA A 1 295 ? 9.171 -2.707 -1.993 1.00 90.00 295 ALA A O 1
ATOM 2218 N N . PRO A 1 296 ? 10.649 -4.034 -0.931 1.00 90.75 296 PRO A N 1
ATOM 2219 C CA . PRO A 1 296 ? 11.031 -4.798 -2.123 1.00 90.75 296 PRO A CA 1
ATOM 2220 C C . PRO A 1 296 ? 9.890 -5.522 -2.834 1.00 90.75 296 PRO A C 1
ATOM 2222 O O . PRO A 1 296 ? 10.095 -6.019 -3.928 1.00 90.75 296 PRO A O 1
ATOM 2225 N N . ALA A 1 297 ? 8.720 -5.635 -2.205 1.00 91.44 297 ALA A N 1
ATOM 2226 C CA . ALA A 1 297 ? 7.540 -6.276 -2.773 1.00 91.44 297 ALA A CA 1
ATOM 2227 C C . ALA A 1 297 ? 6.405 -5.274 -3.070 1.00 91.44 297 ALA A C 1
ATOM 2229 O O . ALA A 1 297 ? 5.228 -5.644 -3.110 1.00 91.44 297 ALA A O 1
ATOM 2230 N N . LEU A 1 298 ? 6.741 -3.991 -3.253 1.00 92.50 298 LEU A N 1
ATOM 2231 C CA . LEU A 1 298 ? 5.795 -2.945 -3.633 1.00 92.50 298 LEU A CA 1
ATOM 2232 C C . LEU A 1 298 ? 5.481 -3.027 -5.135 1.00 92.50 298 LEU A C 1
ATOM 2234 O O . LEU A 1 298 ? 6.199 -2.472 -5.969 1.00 92.50 298 LEU A O 1
ATOM 2238 N N . GLY A 1 299 ? 4.380 -3.698 -5.485 1.00 92.75 299 GLY A N 1
ATOM 2239 C CA . GLY A 1 299 ? 4.015 -4.002 -6.876 1.00 92.75 299 GLY A CA 1
ATOM 2240 C C . GLY A 1 299 ? 3.970 -2.787 -7.809 1.00 92.75 299 GLY A C 1
ATOM 2241 O O . GLY A 1 299 ? 4.486 -2.844 -8.924 1.00 92.75 299 GLY A O 1
ATOM 2242 N N . LYS A 1 300 ? 3.445 -1.644 -7.344 1.00 93.50 300 LYS A N 1
ATOM 2243 C CA . LYS A 1 300 ? 3.419 -0.404 -8.142 1.00 93.50 300 LYS A CA 1
ATOM 2244 C C . LYS A 1 300 ? 4.814 0.129 -8.450 1.00 93.50 300 LYS A C 1
ATOM 2246 O O . LYS A 1 300 ? 5.047 0.602 -9.556 1.00 93.50 300 LYS A O 1
ATOM 2251 N N . ALA A 1 301 ? 5.754 0.034 -7.512 1.00 94.31 301 ALA A N 1
ATOM 2252 C CA . ALA A 1 301 ? 7.125 0.457 -7.771 1.00 94.31 301 ALA A CA 1
ATOM 2253 C C . ALA A 1 301 ? 7.789 -0.439 -8.829 1.00 94.31 301 ALA A C 1
ATOM 2255 O O . ALA A 1 301 ? 8.513 0.068 -9.682 1.00 94.31 301 ALA A O 1
ATOM 2256 N N . HIS A 1 302 ? 7.480 -1.741 -8.849 1.00 95.06 302 HIS A N 1
ATOM 2257 C CA . HIS A 1 302 ? 7.909 -2.634 -9.929 1.00 95.06 302 HIS A CA 1
ATOM 2258 C C . HIS A 1 302 ? 7.302 -2.254 -11.286 1.00 95.06 302 HIS A C 1
ATOM 2260 O O . HIS A 1 302 ? 8.051 -2.181 -12.260 1.00 95.06 302 HIS A O 1
ATOM 2266 N N . LEU A 1 303 ? 6.001 -1.939 -11.343 1.00 95.06 303 LEU A N 1
ATOM 2267 C CA . LEU A 1 303 ? 5.339 -1.471 -12.570 1.00 95.06 303 LEU A CA 1
ATOM 2268 C C . LEU A 1 303 ? 6.038 -0.224 -13.120 1.00 95.06 303 LEU A C 1
ATOM 2270 O O . LEU A 1 303 ? 6.439 -0.166 -14.279 1.00 95.06 303 LEU A O 1
ATOM 2274 N N . TRP A 1 304 ? 6.230 0.783 -12.272 1.00 95.88 304 TRP A N 1
ATOM 2275 C CA . TRP A 1 304 ? 6.869 2.018 -12.704 1.00 95.88 304 TRP A CA 1
ATOM 2276 C C . TRP A 1 304 ? 8.344 1.823 -13.048 1.00 95.88 304 TRP A C 1
ATOM 2278 O O . TRP A 1 304 ? 8.833 2.454 -13.982 1.00 95.88 304 TRP A O 1
ATOM 2288 N N . LYS A 1 305 ? 9.055 0.906 -12.380 1.00 95.12 305 LYS A N 1
ATOM 2289 C CA . LYS A 1 305 ? 10.441 0.580 -12.731 1.00 95.12 305 LYS A CA 1
ATOM 2290 C C . LYS A 1 305 ? 10.538 -0.074 -14.113 1.00 95.12 305 LYS A C 1
ATOM 2292 O O . LYS A 1 305 ? 11.448 0.281 -14.859 1.00 95.12 305 LYS A O 1
ATOM 2297 N N . SER A 1 306 ? 9.614 -0.961 -14.501 1.00 94.69 306 SER A N 1
ATOM 2298 C CA . SER A 1 306 ? 9.615 -1.550 -15.854 1.00 94.69 306 SER A CA 1
ATOM 2299 C C . SER A 1 306 ? 9.257 -0.532 -16.948 1.00 94.69 306 SER A C 1
ATOM 2301 O O . SER A 1 306 ? 9.775 -0.613 -18.067 1.00 94.69 306 SER A O 1
ATOM 2303 N N . ILE A 1 307 ? 8.440 0.472 -16.617 1.00 94.75 307 ILE A N 1
ATOM 2304 C CA . ILE A 1 307 ? 8.073 1.569 -17.524 1.00 94.75 307 ILE A CA 1
ATOM 2305 C C . ILE A 1 307 ? 9.199 2.601 -17.663 1.00 94.75 307 ILE A C 1
ATOM 2307 O O . ILE A 1 307 ? 9.523 3.001 -18.777 1.00 94.75 307 ILE A O 1
ATOM 2311 N N . ALA A 1 308 ? 9.794 3.048 -16.558 1.00 94.50 308 ALA A N 1
ATOM 2312 C CA . ALA A 1 308 ? 10.660 4.226 -16.541 1.00 94.50 308 ALA A CA 1
ATOM 2313 C C . ALA A 1 308 ? 12.159 3.909 -16.612 1.00 94.50 308 ALA A C 1
ATOM 2315 O O . ALA A 1 308 ? 12.943 4.779 -16.986 1.00 94.50 308 ALA A O 1
ATOM 2316 N N . ALA A 1 309 ? 12.606 2.700 -16.264 1.00 91.38 309 ALA A N 1
ATOM 2317 C CA . ALA A 1 309 ? 14.025 2.360 -16.366 1.00 91.38 309 ALA A CA 1
ATOM 2318 C C . ALA A 1 309 ? 14.465 2.182 -17.837 1.00 91.38 309 ALA A C 1
ATOM 2320 O O . ALA A 1 309 ? 13.631 1.884 -18.706 1.00 91.38 309 ALA A O 1
ATOM 2321 N N . PRO A 1 310 ? 15.771 2.325 -18.138 1.00 90.81 310 PRO A N 1
ATOM 2322 C CA . PRO A 1 310 ? 16.324 1.868 -19.408 1.00 90.81 310 PRO A CA 1
ATOM 2323 C C . PRO A 1 310 ? 15.977 0.393 -19.643 1.00 90.81 310 PRO A C 1
ATOM 2325 O O . PRO A 1 310 ? 15.967 -0.404 -18.702 1.00 90.81 310 PRO A O 1
ATOM 2328 N N . LEU A 1 311 ? 15.684 0.033 -20.894 1.00 89.25 311 LEU A N 1
ATOM 2329 C CA . LEU A 1 311 ? 15.375 -1.351 -21.243 1.00 89.25 311 LEU A CA 1
ATOM 2330 C C . LEU A 1 311 ? 16.596 -2.238 -20.995 1.00 89.25 311 LEU A C 1
ATOM 2332 O O . LEU A 1 311 ? 17.702 -1.945 -21.446 1.00 89.25 311 LEU A O 1
ATOM 2336 N N . GLY A 1 312 ? 16.380 -3.341 -20.291 1.00 85.81 312 GLY A N 1
ATOM 2337 C CA . GLY A 1 312 ? 17.418 -4.305 -19.978 1.00 85.81 312 GLY A CA 1
ATOM 2338 C C . GLY A 1 312 ? 16.836 -5.617 -19.479 1.00 85.81 312 GLY A C 1
ATOM 2339 O O . GLY A 1 312 ? 15.622 -5.794 -19.378 1.00 85.81 312 GLY A O 1
ATOM 2340 N N . ARG A 1 313 ? 17.723 -6.551 -19.130 1.00 78.06 313 ARG A N 1
ATOM 2341 C CA . ARG A 1 313 ? 17.336 -7.902 -18.697 1.00 78.06 313 ARG A CA 1
ATOM 2342 C C . ARG A 1 313 ? 16.341 -7.892 -17.530 1.00 78.06 313 ARG A C 1
ATOM 2344 O O . ARG A 1 313 ? 15.414 -8.691 -17.508 1.00 78.06 313 ARG A O 1
ATOM 2351 N N . THR A 1 314 ? 16.506 -6.974 -16.581 1.00 87.38 314 THR A N 1
ATOM 2352 C CA . THR A 1 314 ? 15.654 -6.888 -15.387 1.00 87.38 314 THR A CA 1
ATOM 2353 C C . THR A 1 314 ? 14.301 -6.224 -15.648 1.00 87.38 314 THR A C 1
ATOM 2355 O O . THR A 1 314 ? 13.408 -6.357 -14.816 1.00 87.38 314 THR A O 1
ATOM 2358 N N . THR A 1 315 ? 14.099 -5.545 -16.785 1.00 91.06 315 THR A N 1
ATOM 2359 C CA . THR A 1 315 ? 12.826 -4.874 -17.108 1.00 91.06 315 THR A CA 1
ATOM 2360 C C . THR A 1 315 ? 11.663 -5.862 -17.086 1.00 91.06 315 THR A C 1
ATOM 2362 O O . THR A 1 315 ? 10.631 -5.581 -16.478 1.00 91.06 315 THR A O 1
ATOM 2365 N N . LEU A 1 316 ? 11.850 -7.040 -17.685 1.00 89.06 316 LEU A N 1
ATOM 2366 C CA . LEU A 1 316 ? 10.822 -8.074 -17.723 1.00 89.06 316 LEU A CA 1
ATOM 2367 C C . LEU A 1 316 ? 10.568 -8.693 -16.342 1.00 89.06 316 LEU A C 1
ATOM 2369 O O . LEU A 1 316 ? 9.425 -8.979 -16.004 1.00 89.06 316 LEU A O 1
ATOM 2373 N N . TRP A 1 317 ? 11.605 -8.826 -15.510 1.00 91.06 317 TRP A N 1
ATOM 2374 C CA . TRP A 1 317 ? 11.445 -9.268 -14.123 1.00 91.06 317 TRP A CA 1
ATOM 2375 C C . TRP A 1 317 ? 10.625 -8.277 -13.302 1.00 91.06 317 TRP A C 1
ATOM 2377 O O . TRP A 1 317 ? 9.735 -8.689 -12.567 1.00 91.06 317 TRP A O 1
ATOM 2387 N N . HIS A 1 318 ? 10.873 -6.972 -13.444 1.00 94.25 318 HIS A N 1
ATOM 2388 C CA . HIS A 1 318 ? 10.042 -5.956 -12.798 1.00 94.25 318 HIS A CA 1
ATOM 2389 C C . HIS A 1 318 ? 8.592 -6.016 -13.295 1.00 94.25 318 HIS A C 1
ATOM 2391 O O . HIS A 1 318 ? 7.680 -5.985 -12.474 1.00 94.25 318 HIS A O 1
ATOM 2397 N N . ALA A 1 319 ? 8.370 -6.176 -14.601 1.00 92.44 319 ALA A N 1
ATOM 2398 C CA . ALA A 1 319 ? 7.022 -6.298 -15.149 1.00 92.44 319 ALA A CA 1
ATOM 2399 C C . ALA A 1 319 ? 6.291 -7.550 -14.616 1.00 92.44 319 ALA A C 1
ATOM 2401 O O . ALA A 1 319 ? 5.132 -7.460 -14.218 1.00 92.44 319 ALA A O 1
ATOM 2402 N N . GLU A 1 320 ? 6.968 -8.703 -14.534 1.00 90.50 320 GLU A N 1
ATOM 2403 C CA . GLU A 1 320 ? 6.385 -9.925 -13.960 1.00 90.50 320 GLU A CA 1
ATOM 2404 C C . GLU A 1 320 ? 6.099 -9.781 -12.458 1.00 90.50 320 GLU A C 1
ATOM 2406 O O . GLU A 1 320 ? 5.046 -10.208 -11.983 1.00 90.50 320 GLU A O 1
ATOM 2411 N N . LEU A 1 321 ? 7.014 -9.178 -11.694 1.00 93.00 321 LEU A N 1
ATOM 2412 C CA . LEU A 1 321 ? 6.792 -8.938 -10.268 1.00 93.00 321 LEU A CA 1
ATOM 2413 C C . LEU A 1 321 ? 5.590 -8.017 -10.049 1.00 93.00 321 LEU A C 1
ATOM 2415 O O . LEU A 1 321 ? 4.748 -8.320 -9.209 1.00 93.00 321 LEU A O 1
ATOM 2419 N N . ALA A 1 322 ? 5.459 -6.948 -10.840 1.00 92.94 322 ALA A N 1
ATOM 2420 C CA . ALA A 1 322 ? 4.285 -6.084 -10.806 1.00 92.94 322 ALA A CA 1
ATOM 2421 C C . ALA A 1 322 ? 2.998 -6.874 -11.074 1.00 92.94 322 ALA A C 1
ATOM 2423 O O . ALA A 1 322 ? 2.042 -6.747 -10.313 1.00 92.94 322 ALA A O 1
ATOM 2424 N N . TYR A 1 323 ? 3.006 -7.722 -12.108 1.00 88.38 323 TYR A N 1
ATOM 2425 C CA . TYR A 1 323 ? 1.886 -8.590 -12.483 1.00 88.38 323 TYR A CA 1
ATOM 2426 C C . TYR A 1 323 ? 1.442 -9.493 -11.333 1.00 88.38 323 TYR A C 1
ATOM 2428 O O . TYR A 1 323 ? 0.274 -9.490 -10.951 1.00 88.38 323 TYR A O 1
ATOM 2436 N N . ARG A 1 324 ? 2.386 -10.190 -10.698 1.00 87.94 324 ARG A N 1
ATOM 2437 C CA . ARG A 1 324 ? 2.085 -11.065 -9.558 1.00 87.94 324 ARG A CA 1
ATOM 2438 C C . ARG A 1 324 ? 1.630 -10.300 -8.321 1.00 87.94 324 ARG A C 1
ATOM 2440 O O . ARG A 1 324 ? 0.804 -10.805 -7.572 1.00 87.94 324 ARG A O 1
ATOM 2447 N N . MET A 1 325 ? 2.175 -9.108 -8.087 1.00 90.88 325 MET A N 1
ATOM 2448 C CA . MET A 1 325 ? 1.879 -8.310 -6.894 1.00 90.88 325 MET A CA 1
ATOM 2449 C C . MET A 1 325 ? 0.573 -7.516 -6.999 1.00 90.88 325 MET A C 1
ATOM 2451 O O . MET A 1 325 ? 0.006 -7.111 -5.983 1.00 90.88 325 MET A O 1
ATOM 2455 N N . LEU A 1 326 ? 0.079 -7.297 -8.217 1.00 88.44 326 LEU A N 1
ATOM 2456 C CA . LEU A 1 326 ? -1.137 -6.540 -8.504 1.00 88.44 326 LEU A CA 1
ATOM 2457 C C . LEU A 1 326 ? -2.097 -7.361 -9.383 1.00 88.44 326 LEU A C 1
ATOM 2459 O O . LEU A 1 326 ? -2.454 -6.910 -10.476 1.00 88.44 326 LEU A O 1
ATOM 2463 N N . PRO A 1 327 ? -2.555 -8.539 -8.915 1.00 82.62 327 PRO A N 1
ATOM 2464 C CA . PRO A 1 327 ? -3.475 -9.360 -9.688 1.00 82.62 327 PRO A CA 1
ATOM 2465 C C . PRO A 1 327 ? -4.778 -8.590 -9.944 1.00 82.62 327 PRO A C 1
ATOM 2467 O O . PRO A 1 327 ? -5.314 -7.905 -9.057 1.00 82.62 327 PRO A O 1
ATOM 2470 N N . GLY A 1 328 ? -5.268 -8.685 -11.172 1.00 77.88 328 GLY A N 1
ATOM 2471 C CA . GLY A 1 328 ? -6.452 -8.012 -11.686 1.00 77.88 328 GLY A CA 1
ATOM 2472 C C . GLY A 1 328 ? -6.219 -6.571 -12.145 1.00 77.88 328 GLY A C 1
ATOM 2473 O O . GLY A 1 328 ? -7.171 -5.918 -12.566 1.00 77.88 328 GLY A O 1
ATOM 2474 N N . ASN A 1 329 ? -4.997 -6.030 -12.049 1.00 83.50 329 ASN A N 1
ATOM 2475 C CA . ASN A 1 329 ? -4.728 -4.647 -12.443 1.00 83.50 329 ASN A CA 1
ATOM 2476 C C . ASN A 1 329 ? -4.516 -4.530 -13.963 1.00 83.50 329 ASN A C 1
ATOM 2478 O O . ASN A 1 329 ? -3.472 -4.919 -14.483 1.00 83.50 329 ASN A O 1
ATOM 2482 N N . VAL A 1 330 ? -5.488 -3.931 -14.657 1.00 82.50 330 VAL A N 1
ATOM 2483 C CA . VAL A 1 330 ? -5.480 -3.747 -16.121 1.00 82.50 330 VAL A CA 1
ATOM 2484 C C . VAL A 1 330 ? -4.196 -3.090 -16.624 1.00 82.50 330 VAL A C 1
ATOM 2486 O O . VAL A 1 330 ? -3.587 -3.599 -17.556 1.00 82.50 330 VAL A O 1
ATOM 2489 N N . GLN A 1 331 ? -3.732 -2.018 -15.973 1.00 87.06 331 GLN A N 1
ATOM 2490 C CA . GLN A 1 331 ? -2.531 -1.292 -16.399 1.00 87.06 331 GLN A CA 1
ATOM 2491 C C . GLN A 1 331 ? -1.289 -2.192 -16.385 1.00 87.06 331 GLN A C 1
ATOM 2493 O O . GLN A 1 331 ? -0.433 -2.096 -17.263 1.00 87.06 331 GLN A O 1
ATOM 2498 N N . VAL A 1 332 ? -1.185 -3.065 -15.383 1.00 88.12 332 VAL A N 1
ATOM 2499 C CA . VAL A 1 332 ? -0.061 -3.991 -15.250 1.00 88.12 332 VAL A CA 1
ATOM 2500 C C . VAL A 1 332 ? -0.107 -5.062 -16.332 1.00 88.12 332 VAL A C 1
ATOM 2502 O O . VAL A 1 332 ? 0.919 -5.343 -16.949 1.00 88.12 332 VAL A O 1
ATOM 2505 N N . VAL A 1 333 ? -1.289 -5.629 -16.580 1.00 83.94 333 VAL A N 1
ATOM 2506 C CA . VAL A 1 333 ? -1.487 -6.649 -17.615 1.00 83.94 333 VAL A CA 1
ATOM 2507 C C . VAL A 1 333 ? -1.205 -6.056 -19.001 1.00 83.94 333 VAL A C 1
ATOM 2509 O O . VAL A 1 333 ? -0.393 -6.608 -19.739 1.00 83.94 333 VAL A O 1
ATOM 2512 N N . ASP A 1 334 ? -1.774 -4.891 -19.322 1.00 84.75 334 ASP A N 1
ATOM 2513 C CA . ASP A 1 334 ? -1.577 -4.199 -20.604 1.00 84.75 334 ASP A CA 1
ATOM 2514 C C . ASP A 1 334 ? -0.102 -3.849 -20.837 1.00 84.75 334 ASP A C 1
ATOM 2516 O O . ASP A 1 334 ? 0.436 -4.051 -21.931 1.00 84.75 334 ASP A O 1
ATOM 2520 N N . HIS A 1 335 ? 0.581 -3.349 -19.801 1.00 89.62 335 HIS A N 1
ATOM 2521 C CA . HIS A 1 335 ? 2.003 -3.035 -19.890 1.00 89.62 335 HIS A CA 1
ATOM 2522 C C . HIS A 1 335 ? 2.840 -4.293 -20.132 1.00 89.62 335 HIS A C 1
ATOM 2524 O O . HIS A 1 335 ? 3.731 -4.276 -20.982 1.00 89.62 335 HIS A O 1
ATOM 2530 N N . PHE A 1 336 ? 2.557 -5.379 -19.410 1.00 87.12 336 PHE A N 1
ATOM 2531 C CA . PHE A 1 336 ? 3.275 -6.639 -19.567 1.00 87.12 336 PHE A CA 1
ATOM 2532 C C . PHE A 1 336 ? 3.085 -7.226 -20.973 1.00 87.12 336 PHE A C 1
ATOM 2534 O O . PHE A 1 336 ? 4.066 -7.602 -21.618 1.00 87.12 336 PHE A O 1
ATOM 2541 N N . GLU A 1 337 ? 1.844 -7.258 -21.470 1.00 83.06 337 GLU A N 1
ATOM 2542 C CA . GLU A 1 337 ? 1.515 -7.701 -22.831 1.00 83.06 337 GLU A CA 1
ATOM 2543 C C . GLU A 1 337 ? 2.274 -6.879 -23.882 1.00 83.06 337 GLU A C 1
ATOM 2545 O O . GLU A 1 337 ? 2.939 -7.447 -24.752 1.00 83.06 337 GLU A O 1
ATOM 2550 N N . SER A 1 338 ? 2.233 -5.548 -23.762 1.00 87.00 338 SER A N 1
ATOM 2551 C CA . SER A 1 338 ? 2.907 -4.634 -24.692 1.00 87.00 338 SER A CA 1
ATOM 2552 C C . SER A 1 338 ? 4.424 -4.829 -24.663 1.00 87.00 338 SER A C 1
ATOM 2554 O O . SER A 1 338 ? 5.054 -4.939 -25.710 1.00 87.00 338 SER A O 1
ATOM 2556 N N . LEU A 1 339 ? 5.020 -4.970 -23.473 1.00 87.94 339 LEU A N 1
ATOM 2557 C CA . LEU A 1 339 ? 6.461 -5.173 -23.313 1.00 87.94 339 LEU A CA 1
ATOM 2558 C C . LEU A 1 339 ? 6.938 -6.464 -23.999 1.00 87.94 339 LEU A C 1
ATOM 2560 O O . LEU A 1 339 ? 7.981 -6.463 -24.654 1.00 87.94 339 LEU A O 1
ATOM 2564 N N . VAL A 1 340 ? 6.181 -7.557 -23.861 1.00 83.94 340 VAL A N 1
ATOM 2565 C CA . VAL A 1 340 ? 6.494 -8.846 -24.499 1.00 83.94 340 VAL A CA 1
ATOM 2566 C C . VAL A 1 340 ? 6.337 -8.772 -26.020 1.00 83.94 340 VAL A C 1
ATOM 2568 O O . VAL A 1 340 ? 7.160 -9.342 -26.737 1.00 83.94 340 VAL A O 1
ATOM 2571 N N . ALA A 1 341 ? 5.311 -8.076 -26.515 1.00 82.88 341 ALA A N 1
ATOM 2572 C CA . ALA A 1 341 ? 5.040 -7.951 -27.945 1.00 82.88 341 ALA A CA 1
ATOM 2573 C C . ALA A 1 341 ? 6.038 -7.026 -28.667 1.00 82.88 341 ALA A C 1
ATOM 2575 O O . ALA A 1 341 ? 6.534 -7.365 -29.740 1.00 82.88 341 ALA A O 1
ATOM 2576 N N . GLU A 1 342 ? 6.351 -5.871 -28.080 1.00 87.62 342 GLU A N 1
ATOM 2577 C CA . GLU A 1 342 ? 7.176 -4.828 -28.705 1.00 87.62 342 GLU A CA 1
ATOM 2578 C C . GLU A 1 342 ? 8.680 -5.092 -28.572 1.00 87.62 342 GLU A C 1
ATOM 2580 O O . GLU A 1 342 ? 9.479 -4.599 -29.374 1.00 87.62 342 GLU A O 1
ATOM 2585 N N . HIS A 1 343 ? 9.089 -5.900 -27.588 1.00 87.94 343 HIS A N 1
ATOM 2586 C CA . HIS A 1 343 ? 10.499 -6.182 -27.327 1.00 87.94 343 HIS A CA 1
ATOM 2587 C C . HIS A 1 343 ? 10.805 -7.686 -27.205 1.00 87.94 343 HIS A C 1
ATOM 2589 O O . HIS A 1 343 ? 11.235 -8.147 -26.142 1.00 87.94 343 HIS A O 1
ATOM 2595 N N . PRO A 1 344 ? 10.700 -8.468 -28.301 1.00 82.50 344 PRO A N 1
ATOM 2596 C CA . PRO A 1 344 ? 10.964 -9.912 -28.281 1.00 82.50 344 PRO A CA 1
ATOM 2597 C C . PRO A 1 344 ? 12.355 -10.280 -27.741 1.00 82.50 344 PRO A C 1
ATOM 2599 O O . PRO A 1 344 ? 12.523 -11.312 -27.088 1.00 82.50 344 PRO A O 1
ATOM 2602 N N . SER A 1 345 ? 13.350 -9.408 -27.935 1.00 84.00 345 SER A N 1
ATOM 2603 C CA . SER A 1 345 ? 14.713 -9.576 -27.414 1.00 84.00 345 SER A CA 1
ATOM 2604 C C . SER A 1 345 ? 14.780 -9.670 -25.884 1.00 84.00 345 SER A C 1
ATOM 2606 O O . SER A 1 345 ? 15.668 -10.340 -25.357 1.00 84.00 345 SER A O 1
ATOM 2608 N N . LEU A 1 346 ? 13.825 -9.073 -25.158 1.00 82.38 346 LEU A N 1
ATOM 2609 C CA . LEU A 1 346 ? 13.726 -9.196 -23.700 1.00 82.38 346 LEU A CA 1
ATOM 2610 C C . LEU A 1 346 ? 13.256 -10.584 -23.262 1.00 82.38 346 LEU A C 1
ATOM 2612 O O . LEU A 1 346 ? 13.525 -10.984 -22.137 1.00 82.38 346 LEU A O 1
ATOM 2616 N N . THR A 1 347 ? 12.591 -11.335 -24.138 1.00 77.75 347 THR A N 1
ATOM 2617 C CA . THR A 1 347 ? 12.072 -12.679 -23.834 1.00 77.75 347 THR A CA 1
ATOM 2618 C C . THR A 1 347 ? 12.954 -13.806 -24.362 1.00 77.75 347 THR A C 1
ATOM 2620 O O . THR A 1 347 ? 12.830 -14.936 -23.902 1.00 77.75 347 THR A O 1
ATOM 2623 N N . ALA A 1 348 ? 13.898 -13.505 -25.260 1.00 73.69 348 ALA A N 1
ATOM 2624 C CA . ALA A 1 348 ? 14.731 -14.492 -25.956 1.00 73.69 348 ALA A CA 1
ATOM 2625 C C . ALA A 1 348 ? 15.588 -15.387 -25.038 1.00 73.69 348 ALA A C 1
ATOM 2627 O O . ALA A 1 348 ? 16.066 -16.433 -25.463 1.00 73.69 348 ALA A O 1
ATOM 2628 N N . HIS A 1 349 ? 15.799 -14.973 -23.788 1.00 68.44 349 HIS A N 1
ATOM 2629 C CA . HIS A 1 349 ? 16.593 -15.700 -22.799 1.00 68.44 349 HIS A CA 1
ATOM 2630 C C . HIS A 1 349 ? 15.742 -16.450 -21.760 1.00 68.44 349 HIS A C 1
ATOM 2632 O O . HIS A 1 349 ? 16.304 -17.090 -20.871 1.00 68.44 349 HIS A O 1
ATOM 2638 N N . LEU A 1 350 ? 14.410 -16.346 -21.827 1.00 70.19 350 LEU A N 1
ATOM 2639 C CA . LEU A 1 350 ? 13.516 -17.052 -20.917 1.00 70.19 350 LEU A CA 1
ATOM 2640 C C . LEU A 1 350 ? 13.181 -18.451 -21.452 1.00 70.19 350 LEU A C 1
ATOM 2642 O O . LEU A 1 350 ? 12.973 -18.610 -22.656 1.00 70.19 350 LEU A O 1
ATOM 2646 N N . PRO A 1 351 ? 13.063 -19.465 -20.575 1.00 73.69 351 PRO A N 1
ATOM 2647 C CA . PRO A 1 351 ? 12.551 -20.770 -20.972 1.00 73.69 351 PRO A CA 1
ATOM 2648 C C . PRO A 1 351 ? 11.149 -20.643 -21.583 1.00 73.69 351 PRO A C 1
ATOM 2650 O O . PRO A 1 351 ? 10.284 -19.962 -21.027 1.00 73.69 351 PRO A O 1
ATOM 2653 N N . ALA A 1 352 ? 10.900 -21.341 -22.694 1.00 72.44 352 ALA A N 1
ATOM 2654 C CA . ALA A 1 352 ? 9.605 -21.317 -23.382 1.00 72.44 352 ALA A CA 1
ATOM 2655 C C . ALA A 1 352 ? 8.437 -21.717 -22.458 1.00 72.44 352 ALA A C 1
ATOM 2657 O O . ALA A 1 352 ? 7.354 -21.140 -22.530 1.00 72.44 352 ALA A O 1
ATOM 2658 N N . GLU A 1 353 ? 8.673 -22.645 -21.528 1.00 72.69 353 GLU A N 1
ATOM 2659 C CA . GLU A 1 353 ? 7.691 -23.075 -20.525 1.00 72.69 353 GLU A CA 1
ATOM 2660 C C . GLU A 1 353 ? 7.296 -21.952 -19.551 1.00 72.69 353 GLU A C 1
ATOM 2662 O O . GLU A 1 353 ? 6.126 -21.840 -19.173 1.00 72.69 353 GLU A O 1
ATOM 2667 N N . HIS A 1 354 ? 8.243 -21.080 -19.180 1.00 74.19 354 HIS A N 1
ATOM 2668 C CA . HIS A 1 354 ? 7.989 -19.925 -18.309 1.00 74.19 354 HIS A CA 1
ATOM 2669 C C . HIS A 1 354 ? 7.109 -18.900 -19.025 1.00 74.19 354 HIS A C 1
ATOM 2671 O O . HIS A 1 354 ? 6.095 -18.460 -18.486 1.00 74.19 354 HIS A O 1
ATOM 2677 N N . LEU A 1 355 ? 7.434 -18.592 -20.286 1.00 68.69 355 LEU A N 1
ATOM 2678 C CA . LEU A 1 355 ? 6.629 -17.705 -21.131 1.00 68.69 355 LEU A CA 1
ATOM 2679 C C . LEU A 1 355 ? 5.221 -18.258 -21.366 1.00 68.69 355 LEU A C 1
ATOM 2681 O O . LEU A 1 355 ? 4.247 -17.513 -21.272 1.00 68.69 355 LEU A O 1
ATOM 2685 N N . LEU A 1 356 ? 5.092 -19.562 -21.616 1.00 71.75 356 LEU A N 1
ATOM 2686 C CA . LEU A 1 356 ? 3.795 -20.209 -21.792 1.00 71.75 356 LEU A CA 1
ATOM 2687 C C . LEU A 1 356 ? 2.950 -20.136 -20.511 1.00 71.75 356 LEU A C 1
ATOM 2689 O O . LEU A 1 356 ? 1.751 -19.869 -20.578 1.00 71.75 356 LEU A O 1
ATOM 2693 N N . THR A 1 357 ? 3.566 -20.342 -19.346 1.00 77.12 357 THR A N 1
ATOM 2694 C CA . THR A 1 357 ? 2.892 -20.251 -18.040 1.00 77.12 357 THR A CA 1
ATOM 2695 C C . THR A 1 357 ? 2.406 -18.831 -17.760 1.00 77.12 357 THR A C 1
ATOM 2697 O O . THR A 1 357 ? 1.256 -18.637 -17.355 1.00 77.12 357 THR A O 1
ATOM 2700 N N . LEU A 1 358 ? 3.242 -17.830 -18.044 1.00 70.50 358 LEU A N 1
ATOM 2701 C CA . LEU A 1 358 ? 2.876 -16.420 -17.921 1.00 70.50 358 LEU A CA 1
ATOM 2702 C C . LEU A 1 358 ? 1.724 -16.055 -18.858 1.00 70.50 358 LEU A C 1
ATOM 2704 O O . LEU A 1 358 ? 0.719 -15.513 -18.410 1.00 70.50 358 LEU A O 1
ATOM 2708 N N . ARG A 1 359 ? 1.813 -16.434 -20.136 1.00 71.94 359 ARG A N 1
ATOM 2709 C CA . ARG A 1 359 ? 0.763 -16.170 -21.132 1.00 71.94 359 ARG A CA 1
ATOM 2710 C C . ARG A 1 359 ? -0.568 -16.837 -20.777 1.00 71.94 359 ARG A C 1
ATOM 2712 O O . ARG A 1 359 ? -1.615 -16.212 -20.917 1.00 71.94 359 ARG A O 1
ATOM 2719 N N . LYS A 1 360 ? -0.550 -18.076 -20.273 1.00 73.44 360 LYS A N 1
ATOM 2720 C CA . LYS A 1 360 ? -1.763 -18.766 -19.791 1.00 73.44 360 LYS A CA 1
ATOM 2721 C C . LYS A 1 360 ? -2.396 -18.054 -18.595 1.00 73.44 360 LYS A C 1
ATOM 2723 O O . LYS A 1 360 ? -3.619 -17.950 -18.539 1.00 73.44 360 LYS A O 1
ATOM 2728 N N . SER A 1 361 ? -1.574 -17.557 -17.671 1.00 71.69 361 SER A N 1
ATOM 2729 C CA . SER A 1 361 ? -2.045 -16.802 -16.503 1.00 71.69 361 SER A CA 1
ATOM 2730 C C . SER A 1 361 ? -2.705 -15.487 -16.932 1.00 71.69 361 SER A C 1
ATOM 2732 O O . SER A 1 361 ? -3.843 -15.228 -16.545 1.00 71.69 361 SER A O 1
ATOM 2734 N N . LEU A 1 362 ? -2.063 -14.742 -17.842 1.00 67.69 362 LEU A N 1
ATOM 2735 C CA . LEU A 1 362 ? -2.600 -13.504 -18.423 1.00 67.69 362 LEU A CA 1
ATOM 2736 C C . LEU A 1 362 ? -3.938 -13.734 -19.132 1.00 67.69 362 LEU A C 1
ATOM 2738 O O . LEU A 1 362 ? -4.883 -12.979 -18.926 1.00 67.69 362 LEU A O 1
ATOM 2742 N N . LEU A 1 363 ? -4.048 -14.805 -19.927 1.00 65.81 363 LEU A N 1
ATOM 2743 C CA . LEU A 1 363 ? -5.289 -15.154 -20.620 1.00 65.81 363 LEU A CA 1
ATOM 2744 C C . LEU A 1 363 ? -6.422 -15.479 -19.637 1.00 65.81 363 LEU A C 1
ATOM 2746 O O . LEU A 1 363 ? -7.536 -14.988 -19.811 1.00 65.81 363 LEU A O 1
ATOM 2750 N N . SER A 1 364 ? -6.144 -16.273 -18.599 1.00 68.88 364 SER A N 1
ATOM 2751 C CA . SER A 1 364 ? -7.134 -16.595 -17.564 1.00 68.88 364 SER A CA 1
ATOM 2752 C C . SER A 1 364 ? -7.630 -15.341 -16.840 1.00 68.88 364 SER A C 1
ATOM 2754 O O . SER A 1 364 ? -8.813 -15.222 -16.522 1.00 68.88 364 SER A O 1
ATOM 2756 N N . GLU A 1 365 ? -6.734 -14.398 -16.571 1.00 65.88 365 GLU A N 1
ATOM 2757 C CA . GLU A 1 365 ? -7.047 -13.192 -15.813 1.00 65.88 365 GLU A CA 1
ATOM 2758 C C . GLU A 1 365 ? -7.766 -12.141 -16.665 1.00 65.88 365 GLU A C 1
ATOM 2760 O O . GLU A 1 365 ? -8.771 -11.588 -16.223 1.00 65.88 365 GLU A O 1
ATOM 2765 N N . ALA A 1 366 ? -7.360 -11.953 -17.924 1.00 61.47 366 ALA A N 1
ATOM 2766 C CA . ALA A 1 366 ? -8.070 -11.106 -18.881 1.00 61.47 366 ALA A CA 1
ATOM 2767 C C . ALA A 1 366 ? -9.527 -11.558 -19.076 1.00 61.47 366 ALA A C 1
ATOM 2769 O O . ALA A 1 366 ? -10.431 -10.727 -19.098 1.00 61.47 366 ALA A O 1
ATOM 2770 N N . MET A 1 367 ? -9.774 -12.875 -19.120 1.00 59.41 367 MET A N 1
ATOM 2771 C CA . MET A 1 367 ? -11.131 -13.438 -19.177 1.00 59.41 367 MET A CA 1
ATOM 2772 C C . MET A 1 367 ? -11.977 -13.139 -17.929 1.00 59.41 367 MET A C 1
ATOM 2774 O O . MET A 1 367 ? -13.201 -13.245 -17.991 1.00 59.41 367 MET A O 1
ATOM 2778 N N . THR A 1 368 ? -11.340 -12.787 -16.810 1.00 62.62 368 THR A N 1
ATOM 2779 C CA . THR A 1 368 ? -12.006 -12.474 -15.539 1.00 62.62 368 THR A CA 1
ATOM 2780 C C . THR A 1 368 ? -12.248 -10.969 -15.375 1.00 62.62 368 THR A C 1
ATOM 2782 O O . THR A 1 368 ? -13.262 -10.582 -14.801 1.00 62.62 368 THR A O 1
ATOM 2785 N N . ILE A 1 369 ? -11.333 -10.124 -15.870 1.00 59.06 369 ILE A N 1
ATOM 2786 C CA . ILE A 1 369 ? -11.404 -8.661 -15.724 1.00 59.06 369 ILE A CA 1
ATOM 2787 C C . ILE A 1 369 ? -12.464 -8.049 -16.649 1.00 59.06 369 ILE A C 1
ATOM 2789 O O . ILE A 1 369 ? -13.259 -7.229 -16.196 1.00 59.06 369 ILE A O 1
ATOM 2793 N N . ASP A 1 370 ? -12.497 -8.454 -17.920 1.00 58.78 370 ASP A N 1
ATOM 2794 C CA . ASP A 1 370 ? -13.537 -8.042 -18.863 1.00 58.78 370 ASP A CA 1
ATOM 2795 C C . ASP A 1 370 ? -13.868 -9.208 -19.811 1.00 58.78 370 ASP A C 1
ATOM 2797 O O . ASP A 1 370 ? -13.157 -9.446 -20.793 1.00 58.78 370 ASP A O 1
ATOM 2801 N N . PRO A 1 371 ? -14.952 -9.961 -19.548 1.00 57.06 371 PRO A N 1
ATOM 2802 C CA . PRO A 1 371 ? -15.325 -11.096 -20.385 1.00 57.06 371 PRO A CA 1
ATOM 2803 C C . PRO A 1 371 ? -15.793 -10.677 -21.787 1.00 57.06 371 PRO A C 1
ATOM 2805 O O . PRO A 1 371 ? -15.970 -11.546 -22.645 1.00 57.06 371 PRO A O 1
ATOM 2808 N N . THR A 1 372 ? -16.007 -9.379 -22.030 1.00 55.62 372 THR A N 1
ATOM 2809 C CA . THR A 1 372 ? -16.523 -8.847 -23.296 1.00 55.62 372 THR A CA 1
ATOM 2810 C C . THR A 1 372 ? -15.440 -8.310 -24.230 1.00 55.62 372 THR A C 1
ATOM 2812 O O . THR A 1 372 ? -15.693 -8.221 -25.430 1.00 55.62 372 THR A O 1
ATOM 2815 N N . ASP A 1 373 ? -14.211 -8.084 -23.755 1.00 67.19 373 ASP A N 1
ATOM 2816 C CA . ASP A 1 373 ? -13.100 -7.588 -24.581 1.00 67.19 373 ASP A CA 1
ATOM 2817 C C . ASP A 1 373 ? -12.555 -8.688 -25.516 1.00 67.19 373 ASP A C 1
ATOM 2819 O O . ASP A 1 373 ? -11.675 -9.491 -25.189 1.00 67.19 373 ASP A O 1
ATOM 2823 N N . GLU A 1 374 ? -13.175 -8.810 -26.689 1.00 65.62 374 GLU A N 1
ATOM 2824 C CA . GLU A 1 374 ? -12.870 -9.831 -27.696 1.00 65.62 374 GLU A CA 1
ATOM 2825 C C . GLU A 1 374 ? -11.530 -9.568 -28.403 1.00 65.62 374 GLU A C 1
ATOM 2827 O O . GLU A 1 374 ? -10.771 -10.504 -28.653 1.00 65.62 374 GLU A O 1
ATOM 2832 N N . ILE A 1 375 ? -11.173 -8.294 -28.596 1.00 67.62 375 ILE A N 1
ATOM 2833 C CA . ILE A 1 375 ? -9.917 -7.869 -29.231 1.00 67.62 375 ILE A CA 1
ATOM 2834 C C . ILE A 1 375 ? -8.722 -8.253 -28.357 1.00 67.62 375 ILE A C 1
ATOM 2836 O O . ILE A 1 375 ? -7.733 -8.811 -28.844 1.00 67.62 375 ILE A O 1
ATOM 2840 N N . ARG A 1 376 ? -8.807 -7.996 -27.048 1.00 65.19 376 ARG A N 1
ATOM 2841 C CA . ARG A 1 376 ? -7.773 -8.411 -26.096 1.00 65.19 376 ARG A CA 1
ATOM 2842 C C . ARG A 1 376 ? -7.629 -9.930 -26.042 1.00 65.19 376 ARG A C 1
ATOM 2844 O O . ARG A 1 376 ? -6.511 -10.447 -26.049 1.00 65.19 376 ARG A O 1
ATOM 2851 N N . ARG A 1 377 ? -8.750 -10.661 -26.053 1.00 64.88 377 ARG A N 1
ATOM 2852 C CA . ARG A 1 377 ? -8.751 -12.134 -26.083 1.00 64.88 377 ARG A CA 1
ATOM 2853 C C . ARG A 1 377 ? -8.065 -12.684 -27.330 1.00 64.88 377 ARG A C 1
ATOM 2855 O O . ARG A 1 377 ? -7.285 -13.627 -27.214 1.00 64.88 377 ARG A O 1
ATOM 2862 N N . GLU A 1 378 ? -8.315 -12.109 -28.502 1.00 67.88 378 GLU A N 1
ATOM 2863 C CA . GLU A 1 378 ? -7.653 -12.523 -29.743 1.00 67.88 378 GLU A CA 1
ATOM 2864 C C . GLU A 1 378 ? -6.142 -12.268 -29.711 1.00 67.88 378 GLU A C 1
ATOM 2866 O O . GLU A 1 378 ? -5.372 -13.166 -30.059 1.00 67.88 378 GLU A O 1
ATOM 2871 N N . ARG A 1 379 ? -5.700 -11.106 -29.208 1.00 66.75 379 ARG A N 1
ATOM 2872 C CA . ARG A 1 379 ? -4.267 -10.799 -29.034 1.00 66.75 379 ARG A CA 1
ATOM 2873 C C . ARG A 1 379 ? -3.575 -11.793 -28.101 1.00 66.75 379 ARG A C 1
ATOM 2875 O O . ARG A 1 379 ? -2.521 -12.327 -28.442 1.00 66.75 379 ARG A O 1
ATOM 2882 N N . LEU A 1 380 ? -4.187 -12.099 -26.958 1.00 63.69 380 LEU A N 1
ATOM 2883 C CA . LEU A 1 380 ? -3.643 -13.061 -25.996 1.00 63.69 380 LEU A CA 1
ATOM 2884 C C . LEU A 1 380 ? -3.624 -14.494 -26.545 1.00 63.69 380 LEU A C 1
ATOM 2886 O O . LEU A 1 380 ? -2.645 -15.213 -26.343 1.00 63.69 380 LEU A O 1
ATOM 2890 N N . ARG A 1 381 ? -4.660 -14.908 -27.286 1.00 67.94 381 ARG A N 1
ATOM 2891 C CA . ARG A 1 381 ? -4.678 -16.214 -27.965 1.00 67.94 381 ARG A CA 1
ATOM 2892 C C 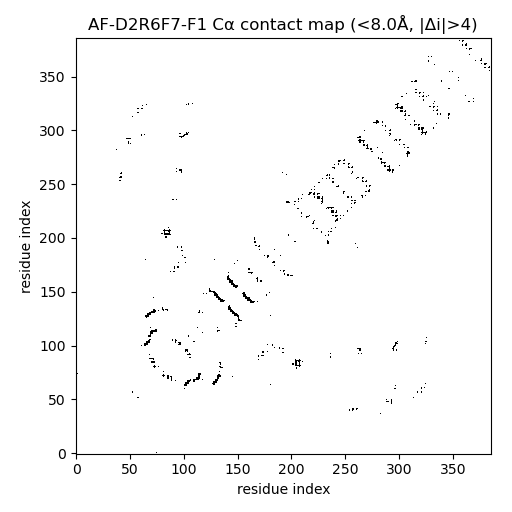. ARG A 1 381 ? -3.552 -16.325 -28.988 1.00 67.94 381 ARG A C 1
ATOM 2894 O O . ARG A 1 381 ? -2.842 -17.329 -28.969 1.00 67.94 381 ARG A O 1
ATOM 2901 N N . ALA A 1 382 ? -3.344 -15.288 -29.802 1.00 67.19 382 ALA A N 1
ATOM 2902 C CA . ALA A 1 382 ? -2.254 -15.239 -30.773 1.00 67.19 382 ALA A CA 1
ATOM 2903 C C . ALA A 1 382 ? -0.882 -15.398 -30.095 1.00 67.19 382 ALA A C 1
ATOM 2905 O O . ALA A 1 382 ? -0.057 -16.186 -30.557 1.00 67.19 382 ALA A O 1
ATOM 2906 N N . LEU A 1 383 ? -0.684 -14.743 -28.945 1.00 60.31 383 LEU A N 1
ATOM 2907 C CA . LEU A 1 383 ? 0.525 -14.891 -28.132 1.00 60.31 383 LEU A CA 1
ATOM 2908 C C . LEU A 1 383 ? 0.682 -16.308 -27.557 1.00 60.31 383 LEU A C 1
ATOM 2910 O O . LEU A 1 383 ? 1.802 -16.773 -27.398 1.00 60.31 383 LEU A O 1
ATOM 2914 N N . THR A 1 384 ? -0.395 -17.025 -27.229 1.00 59.94 384 THR A N 1
ATOM 2915 C CA . THR A 1 384 ? -0.295 -18.417 -26.734 1.00 59.94 384 THR A CA 1
ATOM 2916 C C . THR A 1 384 ? -0.066 -19.465 -27.827 1.00 59.94 384 THR A C 1
ATOM 2918 O O . THR A 1 384 ? 0.370 -20.568 -27.506 1.00 59.94 384 THR A O 1
ATOM 2921 N N . SER A 1 385 ? -0.364 -19.146 -29.091 1.00 61.16 385 SER A N 1
ATOM 2922 C CA . SER A 1 385 ? -0.201 -20.053 -30.240 1.00 61.16 385 SER A CA 1
ATOM 2923 C C . SER A 1 385 ? 1.159 -19.965 -30.943 1.00 61.16 385 SER A C 1
ATOM 2925 O O . SER A 1 385 ? 1.451 -20.817 -31.780 1.00 61.16 385 SER A O 1
ATOM 2927 N N . SER A 1 386 ? 1.961 -18.942 -30.621 1.00 52.72 386 SER A N 1
ATOM 2928 C CA . SER A 1 386 ? 3.332 -18.713 -31.110 1.00 52.72 386 SER A CA 1
ATOM 2929 C C . SER A 1 386 ? 4.372 -19.112 -30.074 1.00 52.72 386 SER A C 1
ATOM 2931 O O . SER A 1 386 ? 5.363 -19.764 -30.451 1.00 52.72 386 SER A O 1
#

Secondary structure (DSSP, 8-state):
-TTTSSTTSS--PPPPP-------PPPP---PPPPS-----TTGGG--------HHHHHHHHTPPEEEE--S--TTS-HHHHHHHHHHHHHHHHHHHTSTT-EEE-GGGS----HHHHHHT--TT--SEEEEEEEEEETTEEEEEEEEE-TT-SSPEEEEEE-SSHHHHHHHHHHHHHHHTT----HHHHHHHHTT--SSHHHHHHHHHHHHHS-TT-HHHHHHHHHHHHH-GGGGGGGGGS-TTSTTHHHHHHHHHHH-TT-HHHHHHHHHHH--S-TT-HHHHHHHHHHHHH-TT-HHHHHHHHHHSPSSHHHHHHHHHHHHHSTT-HHHHHHHHHHHHH-GGGTTTS-HHHHHHHHHHHHHHHHHH-TT-HHHHHHHHHHHH-

Nearest PDB structures (foldseek):
  5nrl-assembly1_J  TM=4.072E-01  e=2.666E+00  Saccharomyces cerevisiae
  4e6h-assembly1_A-2  TM=3.062E-01  e=4.128E+00  Kluyveromyces lactis NRRL Y-1140
  4eba-assembly2_D  TM=2.755E-01  e=5.366E+00  Kluyveromyces lactis NRRL Y-1140
  4eba-assembly3_E  TM=2.610E-01  e=5.856E+00  Kluyveromyces lactis NRRL Y-1140